Protein AF-0000000070686276 (afdb_homodimer)

Structure (mmCIF, N/CA/C/O backbone):
data_AF-0000000070686276-model_v1
#
loop_
_entity.id
_entity.type
_entity.pdbx_description
1 polymer 'Methyltransferase FkbM, S-adenosyl-L-methionine-dependent methyltransferase'
#
loop_
_atom_site.group_PDB
_atom_site.id
_atom_site.type_symbol
_atom_site.label_atom_id
_atom_site.label_alt_id
_atom_site.label_comp_id
_atom_site.label_asym_id
_atom_site.label_entity_id
_atom_site.label_seq_id
_atom_site.pdbx_PDB_ins_code
_atom_site.Cartn_x
_atom_site.Cartn_y
_atom_site.Cartn_z
_atom_site.occupancy
_atom_site.B_iso_or_equiv
_atom_site.auth_seq_id
_atom_site.auth_comp_id
_atom_site.auth_asym_id
_atom_site.auth_atom_id
_atom_site.pdbx_PDB_model_num
ATOM 1 N N . MET A 1 1 ? -64.5 46.281 -20.859 1 28.61 1 MET A N 1
ATOM 2 C CA . MET A 1 1 ? -63.688 45.25 -21.484 1 28.61 1 MET A CA 1
ATOM 3 C C . MET A 1 1 ? -63 44.406 -20.422 1 28.61 1 MET A C 1
ATOM 5 O O . MET A 1 1 ? -62.281 44.969 -19.562 1 28.61 1 MET A O 1
ATOM 9 N N . ALA A 1 2 ? -63.656 43.188 -20.109 1 32.28 2 ALA A N 1
ATOM 10 C CA . ALA A 1 2 ? -63.562 42.094 -19.141 1 32.28 2 ALA A CA 1
ATOM 11 C C . ALA A 1 2 ? -62.219 41.406 -19.25 1 32.28 2 ALA A C 1
ATOM 13 O O . ALA A 1 2 ? -61.812 40.938 -20.312 1 32.28 2 ALA A O 1
ATOM 14 N N . ASN A 1 3 ? -61.219 41.844 -18.484 1 30.17 3 ASN A N 1
ATOM 15 C CA . ASN A 1 3 ? -59.844 41.406 -18.312 1 30.17 3 ASN A CA 1
ATOM 16 C C . ASN A 1 3 ? -59.781 39.906 -18.031 1 30.17 3 ASN A C 1
ATOM 18 O O . ASN A 1 3 ? -60.344 39.438 -17.047 1 30.17 3 ASN A O 1
ATOM 22 N N . ALA A 1 4 ? -59.75 39 -19.094 1 31.8 4 ALA A N 1
ATOM 23 C CA . ALA A 1 4 ? -59.656 37.531 -19.188 1 31.8 4 ALA A CA 1
ATOM 24 C C . ALA A 1 4 ? -58.438 37.031 -18.453 1 31.8 4 ALA A C 1
ATOM 26 O O . ALA A 1 4 ? -57.281 37.219 -18.891 1 31.8 4 ALA A O 1
ATOM 27 N N . TRP A 1 5 ? -58.344 37.125 -17.156 1 29.31 5 TRP A N 1
ATOM 28 C CA . TRP A 1 5 ? -57.281 36.562 -16.344 1 29.31 5 TRP A CA 1
ATOM 29 C C . TRP A 1 5 ? -57.188 35.062 -16.562 1 29.31 5 TRP A C 1
ATOM 31 O O . TRP A 1 5 ? -58.125 34.312 -16.281 1 29.31 5 TRP A O 1
ATOM 41 N N . LYS A 1 6 ? -56.594 34.656 -17.734 1 33.22 6 LYS A N 1
ATOM 42 C CA . LYS A 1 6 ? -56.344 33.219 -17.984 1 33.22 6 LYS A CA 1
ATOM 43 C C . LYS A 1 6 ? -55.625 32.594 -16.812 1 33.22 6 LYS A C 1
ATOM 45 O O . LYS A 1 6 ? -54.594 33.125 -16.344 1 33.22 6 LYS A O 1
ATOM 50 N N . LYS A 1 7 ? -56.344 31.766 -16.094 1 36.59 7 LYS A N 1
ATOM 51 C CA . LYS A 1 7 ? -55.969 30.812 -15.039 1 36.59 7 LYS A CA 1
ATOM 52 C C . LYS A 1 7 ? -54.844 29.906 -15.5 1 36.59 7 LYS A C 1
ATOM 54 O O . LYS A 1 7 ? -54.938 29.219 -16.516 1 36.59 7 LYS A O 1
ATOM 59 N N . TYR A 1 8 ? -53.594 30.312 -15.398 1 32.72 8 TYR A N 1
ATOM 60 C CA . TYR A 1 8 ? -52.5 29.359 -15.625 1 32.72 8 TYR A CA 1
ATOM 61 C C . TYR A 1 8 ? -52.688 28.094 -14.805 1 32.72 8 TYR A C 1
ATOM 63 O O . TYR A 1 8 ? -52.875 28.156 -13.586 1 32.72 8 TYR A O 1
ATOM 71 N N . LYS A 1 9 ? -53.375 27.094 -15.391 1 33.56 9 LYS A N 1
ATOM 72 C CA . LYS A 1 9 ? -53.531 25.75 -14.859 1 33.56 9 LYS A CA 1
ATOM 73 C C . LYS A 1 9 ? -52.188 25.156 -14.406 1 33.56 9 LYS A C 1
ATOM 75 O O . LYS A 1 9 ? -51.219 25.203 -15.148 1 33.56 9 LYS A O 1
ATOM 80 N N . SER A 1 10 ? -52 25.047 -13.047 1 35.62 10 SER A N 1
ATOM 81 C CA . SER A 1 10 ? -50.969 24.281 -12.359 1 35.62 10 SER A CA 1
ATOM 82 C C . SER A 1 10 ? -50.875 22.859 -12.898 1 35.62 10 SER A C 1
ATOM 84 O O . SER A 1 10 ? -51.906 22.156 -12.977 1 35.62 10 SER A O 1
ATOM 86 N N . ASN A 1 11 ? -50.25 22.609 -13.977 1 34.56 11 ASN A N 1
ATOM 87 C CA . ASN A 1 11 ? -50 21.25 -14.461 1 34.56 11 ASN A CA 1
ATOM 88 C C . ASN A 1 11 ? -49.688 20.297 -13.305 1 34.56 11 ASN A C 1
ATOM 90 O O . ASN A 1 11 ? -48.688 20.484 -12.594 1 34.56 11 ASN A O 1
ATOM 94 N N . LYS A 1 12 ? -50.75 19.734 -12.68 1 41.38 12 LYS A N 1
ATOM 95 C CA . LYS A 1 12 ? -50.812 18.625 -11.734 1 41.38 12 LYS A CA 1
ATOM 96 C C . LYS A 1 12 ? -50.031 17.422 -12.25 1 41.38 12 LYS A C 1
ATOM 98 O O . LYS A 1 12 ? -50.656 16.406 -12.633 1 41.38 12 LYS A O 1
ATOM 103 N N . LEU A 1 13 ? -49.219 17.656 -13.125 1 42.25 13 LEU A N 1
ATOM 104 C CA . LEU A 1 13 ? -48.688 16.484 -13.797 1 42.25 13 LEU A CA 1
ATOM 105 C C . LEU A 1 13 ? -48.25 15.422 -12.789 1 42.25 13 LEU A C 1
ATOM 107 O O . LEU A 1 13 ? -48.438 14.227 -13.023 1 42.25 13 LEU A O 1
ATOM 111 N N . THR A 1 14 ? -47.344 15.688 -11.867 1 49.09 14 THR A N 1
ATOM 112 C CA . THR A 1 14 ? -46.719 14.453 -11.43 1 49.09 14 THR A CA 1
ATOM 113 C C . THR A 1 14 ? -47.5 13.805 -10.305 1 49.09 14 THR A C 1
ATOM 115 O O . THR A 1 14 ? -47.531 14.32 -9.18 1 49.09 14 THR A O 1
ATOM 118 N N . THR A 1 15 ? -48.719 13.234 -10.633 1 53 15 THR A N 1
ATOM 119 C CA . THR A 1 15 ? -49.594 12.523 -9.695 1 53 15 THR A CA 1
ATOM 120 C C . THR A 1 15 ? -48.812 11.484 -8.906 1 53 15 THR A C 1
ATOM 122 O O . THR A 1 15 ? -47.812 10.953 -9.391 1 53 15 THR A O 1
ATOM 125 N N . PRO A 1 16 ? -49.219 11.453 -7.609 1 59.25 16 PRO A N 1
ATOM 126 C CA . PRO A 1 16 ? -48.562 10.492 -6.723 1 59.25 16 PRO A CA 1
ATOM 127 C C . PRO A 1 16 ? -48.5 9.086 -7.324 1 59.25 16 PRO A C 1
ATOM 129 O O . PRO A 1 16 ? -47.594 8.328 -7.016 1 59.25 16 PRO A O 1
ATOM 132 N N . LYS A 1 17 ? -49.406 8.828 -8.219 1 57.72 17 LYS A N 1
ATOM 133 C CA . LYS A 1 17 ? -49.438 7.52 -8.875 1 57.72 17 LYS A CA 1
ATOM 134 C C . LYS A 1 17 ? -48.281 7.379 -9.859 1 57.72 17 LYS A C 1
ATOM 136 O O . LYS A 1 17 ? -47.625 6.324 -9.93 1 57.72 17 LYS A O 1
ATOM 141 N N . LEU A 1 18 ? -48.062 8.453 -10.586 1 58.06 18 LEU A N 1
ATOM 142 C CA . LEU A 1 18 ? -46.938 8.414 -11.539 1 58.06 18 LEU A CA 1
ATOM 143 C C . LEU A 1 18 ? -45.625 8.344 -10.82 1 58.06 18 LEU A C 1
ATOM 145 O O . LEU A 1 18 ? -44.719 7.621 -11.25 1 58.06 18 LEU A O 1
ATOM 149 N N . LEU A 1 19 ? -45.594 9.039 -9.734 1 59.47 19 LEU A N 1
ATOM 150 C CA . LEU A 1 19 ? -44.375 8.977 -8.93 1 59.47 19 LEU A CA 1
ATOM 151 C C . LEU A 1 19 ? -44.219 7.598 -8.305 1 59.47 19 LEU A C 1
ATOM 153 O O . LEU A 1 19 ? -43.094 7.07 -8.25 1 59.47 19 LEU A O 1
ATOM 157 N N . PHE A 1 20 ? -45.344 7.051 -7.977 1 63.03 20 PHE A N 1
ATOM 158 C CA . PHE A 1 20 ? -45.312 5.699 -7.434 1 63.03 20 PHE A CA 1
ATOM 159 C C . PHE A 1 20 ? -44.906 4.695 -8.516 1 63.03 20 PHE A C 1
ATOM 161 O O . PHE A 1 20 ? -44.125 3.775 -8.258 1 63.03 20 PHE A O 1
ATOM 168 N N . LEU A 1 21 ? -45.406 4.902 -9.641 1 61.25 21 LEU A N 1
ATOM 169 C CA . LEU A 1 21 ? -45.062 4.016 -10.742 1 61.25 21 LEU A CA 1
ATOM 170 C C . LEU A 1 21 ? -43.594 4.184 -11.141 1 61.25 21 LEU A C 1
ATOM 172 O O . LEU A 1 21 ? -42.938 3.201 -11.445 1 61.25 21 LEU A O 1
ATOM 176 N N . LEU A 1 22 ? -43.156 5.395 -11.062 1 62.19 22 LEU A N 1
ATOM 177 C CA . LEU A 1 22 ? -41.781 5.633 -11.406 1 62.19 22 LEU A CA 1
ATOM 178 C C . LEU A 1 22 ? -40.844 5.082 -10.336 1 62.19 22 LEU A C 1
ATOM 180 O O . LEU A 1 22 ? -39.781 4.5 -10.648 1 62.19 22 LEU A O 1
ATOM 184 N N . THR A 1 23 ? -41.312 5.266 -9.172 1 63.94 23 THR A N 1
ATOM 185 C CA . THR A 1 23 ? -40.5 4.715 -8.094 1 63.94 23 THR A CA 1
ATOM 186 C C . THR A 1 23 ? -40.562 3.189 -8.102 1 63.94 23 THR A C 1
ATOM 188 O O . THR A 1 23 ? -39.562 2.521 -7.895 1 63.94 23 THR A O 1
ATOM 191 N N . SER A 1 24 ? -41.719 2.658 -8.344 1 63.38 24 SER A N 1
ATOM 192 C CA . SER A 1 24 ? -41.844 1.206 -8.414 1 63.38 24 SER A CA 1
ATOM 193 C C . SER A 1 24 ? -41.062 0.64 -9.602 1 63.38 24 SER A C 1
ATOM 195 O O . SER A 1 24 ? -40.406 -0.386 -9.484 1 63.38 24 SER A O 1
ATOM 197 N N . THR A 1 25 ? -41.156 1.277 -10.664 1 63.69 25 THR A N 1
ATOM 198 C CA . THR A 1 25 ? -40.406 0.837 -11.828 1 63.69 25 THR A CA 1
ATOM 199 C C . THR A 1 25 ? -38.906 1.003 -11.602 1 63.69 25 THR A C 1
ATOM 201 O O . THR A 1 25 ? -38.094 0.157 -12.023 1 63.69 25 THR A O 1
ATOM 204 N N . SER A 1 26 ? -38.531 2.039 -10.953 1 61.16 26 SER A N 1
ATOM 205 C CA . SER A 1 26 ? -37.094 2.227 -10.633 1 61.16 26 SER A CA 1
ATOM 206 C C . SER A 1 26 ? -36.625 1.187 -9.633 1 61.16 26 SER A C 1
ATOM 208 O O . SER A 1 26 ? -35.5 0.674 -9.75 1 61.16 26 SER A O 1
ATOM 210 N N . LEU A 1 27 ? -37.469 0.883 -8.719 1 61.12 27 LEU A N 1
ATOM 211 C CA . LEU A 1 27 ? -37.125 -0.173 -7.77 1 61.12 27 LEU A CA 1
ATOM 212 C C . LEU A 1 27 ? -37.062 -1.527 -8.469 1 61.12 27 LEU A C 1
ATOM 214 O O . LEU A 1 27 ? -36.156 -2.328 -8.188 1 61.12 27 LEU A O 1
ATOM 218 N N . ILE A 1 28 ? -37.969 -1.789 -9.289 1 62.12 28 ILE A N 1
ATOM 219 C CA . ILE A 1 28 ? -37.938 -3.018 -10.078 1 62.12 28 ILE A CA 1
ATOM 220 C C . ILE A 1 28 ? -36.688 -3.037 -10.969 1 62.12 28 ILE A C 1
ATOM 222 O O . ILE A 1 28 ? -36.031 -4.062 -11.086 1 62.12 28 ILE A O 1
ATOM 226 N N . LEU A 1 29 ? -36.375 -1.943 -11.5 1 59.81 29 LEU A N 1
ATOM 227 C CA . LEU A 1 29 ? -35.188 -1.875 -12.336 1 59.81 29 LEU A CA 1
ATOM 228 C C . LEU A 1 29 ? -33.906 -2.043 -11.492 1 59.81 29 LEU A C 1
ATOM 230 O O . LEU A 1 29 ? -32.969 -2.729 -11.898 1 59.81 29 LEU A O 1
ATOM 234 N N . LEU A 1 30 ? -33.875 -1.424 -10.367 1 57.09 30 LEU A N 1
ATOM 235 C CA . LEU A 1 30 ? -32.75 -1.603 -9.469 1 57.09 30 LEU A CA 1
ATOM 236 C C . LEU A 1 30 ? -32.656 -3.045 -8.984 1 57.09 30 LEU A C 1
ATOM 238 O O . LEU A 1 30 ? -31.578 -3.615 -8.906 1 57.09 30 LEU A O 1
ATOM 242 N N . THR A 1 31 ? -33.781 -3.615 -8.555 1 56.44 31 THR A N 1
ATOM 243 C CA . THR A 1 31 ? -33.812 -5.027 -8.188 1 56.44 31 THR A CA 1
ATOM 244 C C . THR A 1 31 ? -33.469 -5.906 -9.375 1 56.44 31 THR A C 1
ATOM 246 O O . THR A 1 31 ? -32.75 -6.902 -9.234 1 56.44 31 THR A O 1
ATOM 249 N N . PHE A 1 32 ? -34.031 -5.641 -10.477 1 54.22 32 PHE A N 1
ATOM 250 C CA . PHE A 1 32 ? -33.656 -6.359 -11.695 1 54.22 32 PHE A CA 1
ATOM 251 C C . PHE A 1 32 ? -32.156 -6.184 -11.992 1 54.22 32 PHE A C 1
ATOM 253 O O . PHE A 1 32 ? -31.484 -7.145 -12.352 1 54.22 32 PHE A O 1
ATOM 260 N N . PHE A 1 33 ? -31.656 -4.984 -11.961 1 53.72 33 PHE A N 1
ATOM 261 C CA . PHE A 1 33 ? -30.219 -4.762 -12.141 1 53.72 33 PHE A CA 1
ATOM 262 C C . PHE A 1 33 ? -29.422 -5.457 -11.055 1 53.72 33 PHE A C 1
ATOM 264 O O . PHE A 1 33 ? -28.359 -6.012 -11.32 1 53.72 33 PHE A O 1
ATOM 271 N N . TYR A 1 34 ? -29.891 -5.355 -9.859 1 49.06 34 TYR A N 1
ATOM 272 C CA . TYR A 1 34 ? -29.25 -6.09 -8.781 1 49.06 34 TYR A CA 1
ATOM 273 C C . TYR A 1 34 ? -29.359 -7.594 -9 1 49.06 34 TYR A C 1
ATOM 275 O O . TYR A 1 34 ? -28.406 -8.336 -8.75 1 49.06 34 TYR A O 1
ATOM 283 N N . LEU A 1 35 ? -30.531 -8.055 -9.297 1 49 35 LEU A N 1
ATOM 284 C CA . LEU A 1 35 ? -30.75 -9.477 -9.523 1 49 35 LEU A CA 1
ATOM 285 C C . LEU A 1 35 ? -30.141 -9.922 -10.852 1 49 35 LEU A C 1
ATOM 287 O O . LEU A 1 35 ? -29.797 -11.094 -11.023 1 49 35 LEU A O 1
ATOM 291 N N . THR A 1 36 ? -30.266 -9.148 -11.812 1 43.59 36 THR A N 1
ATOM 292 C CA . THR A 1 36 ? -29.672 -9.508 -13.094 1 43.59 36 THR A CA 1
ATOM 293 C C . THR A 1 36 ? -28.203 -9.117 -13.141 1 43.59 36 THR A C 1
ATOM 295 O O . THR A 1 36 ? -27.547 -9.227 -14.18 1 43.59 36 THR A O 1
ATOM 298 N N . ALA A 1 37 ? -27.766 -8.328 -12.195 1 44.03 37 ALA A N 1
ATOM 299 C CA . ALA A 1 37 ? -26.312 -8.188 -12.211 1 44.03 37 ALA A CA 1
ATOM 300 C C . ALA A 1 37 ? -25.641 -9.555 -12.305 1 44.03 37 ALA A C 1
ATOM 302 O O . ALA A 1 37 ? -26.016 -10.492 -11.602 1 44.03 37 ALA A O 1
ATOM 303 N N . PRO A 1 38 ? -25.125 -9.938 -13.422 1 41.09 38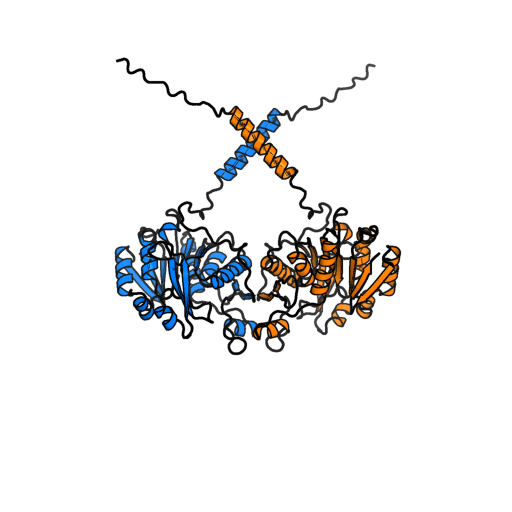 PRO A N 1
ATOM 304 C CA . PRO A 1 38 ? -24.5 -11.266 -13.484 1 41.09 38 PRO A CA 1
ATOM 305 C C . PRO A 1 38 ? -23.797 -11.648 -12.188 1 41.09 38 PRO A C 1
ATOM 307 O O . PRO A 1 38 ? -23.328 -10.773 -11.461 1 41.09 38 PRO A O 1
ATOM 310 N N . PRO A 1 39 ? -24.297 -12.766 -11.516 1 44.38 39 PRO A N 1
ATOM 311 C CA . PRO A 1 39 ? -23.422 -13.219 -10.43 1 44.38 39 PRO A CA 1
ATOM 312 C C . PRO A 1 39 ? -21.953 -12.922 -10.703 1 44.38 39 PRO A C 1
ATOM 314 O O . PRO A 1 39 ? -21.5 -13 -11.852 1 44.38 39 PRO A O 1
ATOM 317 N N . THR A 1 40 ? -21.453 -12.055 -9.992 1 50.56 40 THR A N 1
ATOM 318 C CA . THR A 1 40 ? -20.016 -11.883 -10.211 1 50.56 40 THR A CA 1
ATOM 319 C C . THR A 1 40 ? -19.312 -13.234 -10.312 1 50.56 40 THR A C 1
ATOM 321 O O . THR A 1 40 ? -19.5 -14.102 -9.453 1 50.56 40 THR A O 1
ATOM 324 N N . PRO A 1 41 ? -19.141 -13.758 -11.453 1 56.28 41 PRO A N 1
ATOM 325 C CA . PRO A 1 41 ? -18.516 -15.055 -11.727 1 56.28 41 PRO A CA 1
ATOM 326 C C . PRO A 1 41 ? -17.609 -15.523 -10.602 1 56.28 41 PRO A C 1
ATOM 328 O O . PRO A 1 41 ? -17.297 -16.719 -10.5 1 56.28 41 PRO A O 1
ATOM 331 N N . PHE A 1 42 ? -17.391 -14.789 -9.57 1 64.88 42 PHE A N 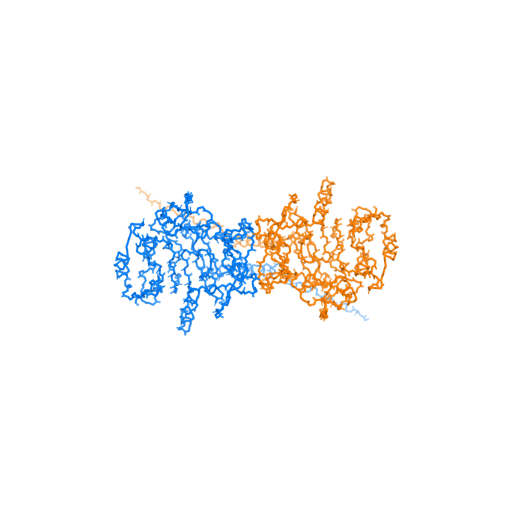1
ATOM 332 C CA . PHE A 1 42 ? -16.328 -15.062 -8.609 1 64.88 42 PHE A CA 1
ATOM 333 C C . PHE A 1 42 ? -16.891 -15.625 -7.316 1 64.88 42 PHE A C 1
ATOM 335 O O . PHE A 1 42 ? -16.141 -15.992 -6.41 1 64.88 42 PHE A O 1
ATOM 342 N N . PHE A 1 43 ? -18.219 -15.961 -7.324 1 66.44 43 PHE A N 1
ATOM 343 C CA . PHE A 1 43 ? -18.781 -16.344 -6.031 1 66.44 43 PHE A CA 1
ATOM 344 C C . PHE A 1 43 ? -19.25 -17.781 -6.047 1 66.44 43 PHE A C 1
ATOM 346 O O . PHE A 1 43 ? -19.984 -18.203 -6.957 1 66.44 43 PHE A O 1
ATOM 353 N N . ASN A 1 44 ? -18.656 -18.688 -5.254 1 77.12 44 ASN A N 1
ATOM 354 C CA . ASN A 1 44 ? -19.109 -20.062 -4.996 1 77.12 44 ASN A CA 1
ATOM 355 C C . ASN A 1 44 ? -19.812 -20.172 -3.648 1 77.12 44 ASN A C 1
ATOM 357 O O . ASN A 1 44 ? -19.172 -20.25 -2.604 1 77.12 44 ASN A O 1
ATOM 361 N N . PRO A 1 45 ? -21.109 -20.25 -3.676 1 73.81 45 PRO A N 1
ATOM 362 C CA . PRO A 1 45 ? -21.844 -20.266 -2.414 1 73.81 45 PRO A CA 1
ATOM 363 C C . PRO A 1 45 ? -21.562 -21.5 -1.572 1 73.81 45 PRO A C 1
ATOM 365 O O . PRO A 1 45 ? -21.781 -21.5 -0.357 1 73.81 45 PRO A O 1
ATOM 368 N N . THR A 1 46 ? -21.078 -22.531 -2.262 1 81.88 46 THR A N 1
ATOM 369 C CA . THR A 1 46 ? -20.875 -23.781 -1.543 1 81.88 46 THR A CA 1
ATOM 370 C C . THR A 1 46 ? -19.438 -23.891 -1.039 1 81.88 46 THR A C 1
ATOM 372 O O . THR A 1 46 ? -19.078 -24.875 -0.399 1 81.88 46 THR A O 1
ATOM 375 N N . SER A 1 47 ? -18.672 -22.891 -1.35 1 89 47 SER A N 1
ATOM 376 C CA . SER A 1 47 ? -17.281 -22.891 -0.908 1 89 47 SER A CA 1
ATOM 377 C C . SER A 1 47 ? -17.188 -22.953 0.613 1 89 47 SER A C 1
ATOM 379 O O . SER A 1 47 ? -17.906 -22.234 1.312 1 89 47 SER A O 1
ATOM 381 N N . PRO A 1 48 ? -16.406 -23.812 1.132 1 90.5 48 PRO A N 1
ATOM 382 C CA . PRO A 1 48 ? -16.234 -23.906 2.584 1 90.5 48 PRO A CA 1
ATOM 383 C C . PRO A 1 48 ? -15.422 -22.75 3.162 1 90.5 48 PRO A C 1
ATOM 385 O O . PRO A 1 48 ? -15.25 -22.656 4.379 1 90.5 48 PRO A O 1
ATOM 388 N N . ILE A 1 49 ? -14.867 -21.969 2.342 1 93.12 49 ILE A N 1
ATOM 389 C CA . ILE A 1 49 ? -14.023 -20.859 2.793 1 93.12 49 ILE A CA 1
ATOM 390 C C . ILE A 1 49 ? -14.391 -19.594 2.033 1 93.12 49 ILE A C 1
ATOM 392 O O . ILE A 1 49 ? -14.688 -19.641 0.838 1 93.12 49 ILE A O 1
ATOM 396 N N . HIS A 1 50 ? -14.383 -18.453 2.734 1 91.75 50 HIS A N 1
ATOM 397 C CA . HIS A 1 50 ? -14.594 -17.156 2.105 1 91.75 50 HIS A CA 1
ATOM 398 C C . HIS A 1 50 ? -13.266 -16.516 1.713 1 91.75 50 HIS A C 1
ATOM 400 O O . HIS A 1 50 ? -12.234 -16.781 2.342 1 91.75 50 HIS A O 1
ATOM 406 N N . PRO A 1 51 ? -13.336 -15.742 0.672 1 93.94 51 PRO A N 1
ATOM 407 C CA . PRO A 1 51 ? -12.109 -15.016 0.321 1 93.94 51 PRO A CA 1
ATOM 408 C C . PRO A 1 51 ? -11.57 -14.18 1.477 1 93.94 51 PRO A C 1
ATOM 410 O O . PRO A 1 51 ? -12.344 -13.664 2.289 1 93.94 51 PRO A O 1
ATOM 413 N N . PHE A 1 52 ? -10.297 -14.141 1.566 1 93.25 52 PHE A N 1
ATOM 414 C CA . PHE A 1 52 ? -9.609 -13.352 2.578 1 93.25 52 PHE A CA 1
ATOM 415 C C . PHE A 1 52 ? -9.922 -11.867 2.414 1 93.25 52 PHE A C 1
ATOM 417 O O . PHE A 1 52 ? -9.891 -11.336 1.299 1 93.25 52 PHE A O 1
ATOM 424 N N . ASN A 1 53 ? -10.32 -11.211 3.506 1 89 53 ASN A N 1
ATOM 425 C CA . ASN A 1 53 ? -10.578 -9.773 3.475 1 89 53 ASN A CA 1
ATOM 426 C C . ASN A 1 53 ? -9.289 -8.977 3.613 1 89 53 ASN A C 1
ATOM 428 O O . ASN A 1 53 ? -8.812 -8.734 4.727 1 89 53 ASN A O 1
ATOM 432 N N . TYR A 1 54 ? -8.812 -8.5 2.586 1 86 54 TYR A N 1
ATOM 433 C CA . TYR A 1 54 ? -7.512 -7.836 2.596 1 86 54 TYR A CA 1
ATOM 434 C C . TYR A 1 54 ? -7.625 -6.422 3.152 1 86 54 TYR A C 1
ATOM 436 O O . TYR A 1 54 ? -6.629 -5.832 3.576 1 86 54 TYR A O 1
ATOM 444 N N . THR A 1 55 ? -8.789 -5.812 3.281 1 83.19 55 THR A N 1
ATOM 445 C CA . THR A 1 55 ? -8.953 -4.449 3.775 1 83.19 55 THR A CA 1
ATOM 446 C C . THR A 1 55 ? -9.016 -4.434 5.301 1 83.19 55 THR A C 1
ATOM 448 O O . THR A 1 55 ? -8.805 -3.391 5.926 1 83.19 55 THR A O 1
ATOM 451 N N . ASN A 1 56 ? -9.305 -5.59 5.871 1 85.25 56 ASN A N 1
ATOM 452 C CA . ASN A 1 56 ? -9.469 -5.648 7.32 1 85.25 56 ASN A CA 1
ATOM 453 C C . ASN A 1 56 ? -8.289 -6.344 7.988 1 85.25 56 ASN A C 1
ATOM 455 O O . ASN A 1 56 ? -8.227 -6.438 9.219 1 85.25 56 ASN A O 1
ATOM 459 N N . THR A 1 57 ? -7.363 -6.746 7.184 1 90.19 57 THR A N 1
ATOM 460 C CA . THR A 1 57 ? -6.191 -7.418 7.742 1 90.19 57 THR A CA 1
ATOM 461 C C . THR A 1 57 ? -5.207 -6.402 8.312 1 90.19 57 THR A C 1
ATOM 463 O O . THR A 1 57 ? -5.023 -5.324 7.75 1 90.19 57 THR A O 1
ATOM 466 N N . PRO A 1 58 ? -4.586 -6.762 9.477 1 91.56 58 PRO A N 1
ATOM 467 C CA . PRO A 1 58 ? -3.582 -5.844 10.016 1 91.56 58 PRO A CA 1
ATOM 468 C C . PRO A 1 58 ? -2.457 -5.555 9.023 1 91.56 58 PRO A C 1
ATOM 470 O O . PRO A 1 58 ? -1.998 -6.457 8.32 1 91.56 58 PRO A O 1
ATOM 473 N N . GLN A 1 59 ? -2.121 -4.348 8.906 1 94.94 59 GLN A N 1
ATOM 474 C CA . GLN A 1 59 ? -1.078 -3.912 7.984 1 94.94 59 GLN A CA 1
ATOM 475 C C . GLN A 1 59 ? 0.309 -4.258 8.516 1 94.94 59 GLN A C 1
ATOM 477 O O . GLN A 1 59 ? 0.676 -3.846 9.625 1 94.94 59 GLN A O 1
ATOM 482 N N . PRO A 1 60 ? 1.035 -5.012 7.711 1 93.81 60 PRO A N 1
ATOM 483 C CA . PRO A 1 60 ? 2.404 -5.301 8.141 1 93.81 60 PRO A CA 1
ATOM 484 C C . PRO A 1 60 ? 3.35 -4.117 7.941 1 93.81 60 PRO A C 1
ATOM 486 O O . PRO A 1 60 ? 3.025 -3.186 7.199 1 93.81 60 PRO A O 1
ATOM 489 N N . HIS A 1 61 ? 4.465 -4.062 8.633 1 95.25 61 HIS A N 1
ATOM 490 C CA . HIS A 1 61 ? 5.574 -3.137 8.422 1 95.25 61 HIS A CA 1
ATOM 491 C C . HIS A 1 61 ? 6.906 -3.787 8.773 1 95.25 61 HIS A C 1
ATOM 493 O O . HIS A 1 61 ? 6.957 -4.699 9.602 1 95.25 61 HIS A O 1
ATOM 499 N N . PRO A 1 62 ? 7.98 -3.439 8.203 1 97.69 62 PRO A N 1
ATOM 500 C CA . PRO A 1 62 ? 8.039 -2.443 7.129 1 97.69 62 PRO A CA 1
ATOM 501 C C . PRO A 1 62 ? 7.457 -2.955 5.812 1 97.69 62 PRO A C 1
ATOM 503 O O . PRO A 1 62 ? 7.152 -4.145 5.691 1 97.69 62 PRO A O 1
ATOM 506 N N . ILE A 1 63 ? 7.156 -2.023 4.91 1 98.5 63 ILE A N 1
ATOM 507 C CA . ILE A 1 63 ? 6.734 -2.365 3.557 1 98.5 63 ILE A CA 1
ATOM 508 C C . ILE A 1 63 ? 7.84 -2.016 2.564 1 98.5 63 ILE A C 1
ATOM 510 O O . ILE A 1 63 ? 8.25 -0.857 2.465 1 98.5 63 ILE A O 1
ATOM 514 N N . ILE A 1 64 ? 8.352 -2.998 1.902 1 98.5 64 ILE A N 1
ATOM 515 C CA . ILE A 1 64 ? 9.312 -2.848 0.812 1 98.5 64 ILE A CA 1
ATOM 516 C C . ILE A 1 64 ? 8.758 -3.496 -0.455 1 98.5 64 ILE A C 1
ATOM 518 O O . ILE A 1 64 ? 8.562 -4.715 -0.504 1 98.5 64 ILE A O 1
ATOM 522 N N . ALA A 1 65 ? 8.469 -2.711 -1.42 1 98.75 65 ALA A N 1
ATOM 523 C CA . ALA A 1 65 ? 7.844 -3.18 -2.654 1 98.75 65 ALA A CA 1
ATOM 524 C C . ALA A 1 65 ? 8.438 -2.48 -3.871 1 98.75 65 ALA A C 1
ATOM 526 O O . ALA A 1 65 ? 8.961 -1.367 -3.764 1 98.75 65 ALA A O 1
ATOM 527 N N . ASN A 1 66 ? 8.43 -3.09 -4.953 1 98.69 66 ASN A N 1
ATOM 528 C CA . ASN A 1 66 ? 8.922 -2.525 -6.203 1 98.69 66 ASN A CA 1
ATOM 529 C C . ASN A 1 66 ? 8.312 -3.234 -7.414 1 98.69 66 ASN A C 1
ATOM 531 O O . ASN A 1 66 ? 7.703 -4.293 -7.273 1 98.69 66 ASN A O 1
ATOM 535 N N . GLN A 1 67 ? 8.43 -2.596 -8.523 1 98.56 67 GLN A N 1
ATOM 536 C CA . GLN A 1 67 ? 8.047 -3.217 -9.789 1 98.56 67 GLN A CA 1
ATOM 537 C C . GLN A 1 67 ? 9.047 -4.289 -10.203 1 98.56 67 GLN A C 1
ATOM 539 O O . GLN A 1 67 ? 10.234 -4.195 -9.875 1 98.56 67 GLN A O 1
ATOM 544 N N . VAL A 1 68 ? 8.586 -5.262 -10.906 1 98.56 68 VAL A N 1
ATOM 545 C CA . VAL A 1 68 ? 9.43 -6.34 -11.406 1 98.56 68 VAL A CA 1
ATOM 546 C C . VAL A 1 68 ? 9.992 -5.965 -12.773 1 98.56 68 VAL A C 1
ATOM 548 O O . VAL A 1 68 ? 9.273 -5.414 -13.617 1 98.56 68 VAL A O 1
ATOM 551 N N . GLU A 1 69 ? 11.188 -6.277 -13.023 1 98.12 69 GLU A N 1
ATOM 552 C CA . GLU A 1 69 ? 11.82 -5.941 -14.297 1 98.12 69 GLU A CA 1
ATOM 553 C C . GLU A 1 69 ? 11.461 -6.957 -15.375 1 98.12 69 GLU A C 1
ATOM 555 O O . GLU A 1 69 ? 11.094 -8.094 -15.07 1 98.12 69 GLU A O 1
ATOM 560 N N . GLY A 1 70 ? 11.492 -6.539 -16.609 1 97.38 70 GLY A N 1
ATOM 561 C CA . GLY A 1 70 ? 11.586 -7.422 -17.766 1 97.38 70 GLY A CA 1
ATOM 562 C C . GLY A 1 70 ? 10.305 -8.18 -18.047 1 97.38 70 GLY A C 1
ATOM 563 O O . GLY A 1 70 ? 10.328 -9.289 -18.578 1 97.38 70 GLY A O 1
ATOM 564 N N . LEU A 1 71 ? 9.242 -7.738 -17.656 1 98.12 71 LEU A N 1
ATOM 565 C CA . LEU A 1 71 ? 7.965 -8.383 -17.938 1 98.12 71 LEU A CA 1
ATOM 566 C C . LEU A 1 71 ? 7.16 -7.578 -18.953 1 98.12 71 LEU A C 1
ATOM 568 O O . LEU A 1 71 ? 7.223 -6.348 -18.953 1 98.12 71 LEU A O 1
ATOM 572 N N . LYS A 1 72 ? 6.41 -8.258 -19.828 1 97.12 72 LYS A N 1
ATOM 573 C CA . LYS A 1 72 ? 5.52 -7.594 -20.781 1 97.12 72 LYS A CA 1
ATOM 574 C C . LYS A 1 72 ? 4.441 -6.789 -20.047 1 97.12 72 LYS A C 1
ATOM 576 O O . LYS A 1 72 ? 4.078 -5.695 -20.484 1 97.12 72 LYS A O 1
ATOM 581 N N . HIS A 1 73 ? 3.922 -7.352 -19 1 98.06 73 HIS A N 1
ATOM 582 C CA . HIS A 1 73 ? 2.959 -6.699 -18.125 1 98.06 73 HIS A CA 1
ATOM 583 C C . HIS A 1 73 ? 3.523 -6.535 -16.719 1 98.06 73 HIS A C 1
ATOM 585 O O . HIS A 1 73 ? 3.406 -7.441 -15.883 1 98.06 73 HIS A O 1
ATOM 591 N N . PRO A 1 74 ? 4.082 -5.43 -16.453 1 98.06 74 PRO A N 1
ATOM 592 C CA . PRO A 1 74 ? 4.758 -5.234 -15.172 1 98.06 74 PRO A CA 1
ATOM 593 C C . PRO A 1 74 ? 3.787 -5.188 -14 1 98.06 74 PRO A C 1
ATOM 595 O O . PRO A 1 74 ? 2.629 -4.793 -14.164 1 98.06 74 PRO A O 1
ATOM 598 N N . PHE A 1 75 ? 4.191 -5.617 -12.867 1 98.75 75 PHE A N 1
ATOM 599 C CA . PHE A 1 75 ? 3.414 -5.527 -11.633 1 98.75 75 PHE A CA 1
ATOM 600 C C . PHE A 1 75 ? 4.32 -5.215 -10.445 1 98.75 75 PHE A C 1
ATOM 602 O O . PHE A 1 75 ? 5.547 -5.258 -10.562 1 98.75 75 PHE A O 1
ATOM 609 N N . ILE A 1 76 ? 3.73 -4.828 -9.344 1 98.75 76 ILE A N 1
ATOM 610 C CA . ILE A 1 76 ? 4.418 -4.512 -8.094 1 98.75 76 ILE A CA 1
ATOM 611 C C . ILE A 1 76 ? 4.078 -5.566 -7.039 1 98.75 76 ILE A C 1
ATOM 613 O O . ILE A 1 76 ? 2.926 -5.992 -6.926 1 98.75 76 ILE A O 1
ATOM 617 N N . TYR A 1 77 ? 5.012 -6.078 -6.332 1 98.69 77 TYR A N 1
ATOM 618 C CA . TYR A 1 77 ? 4.73 -6.902 -5.16 1 98.69 77 TYR A CA 1
ATOM 619 C C . TYR A 1 77 ? 5.574 -6.469 -3.971 1 98.69 77 TYR A C 1
ATOM 621 O O . TYR A 1 77 ? 6.551 -5.734 -4.133 1 98.69 77 TYR A O 1
ATOM 629 N N . SER A 1 78 ? 5.164 -6.797 -2.797 1 98.5 78 SER A N 1
ATOM 630 C CA . SER A 1 78 ? 5.816 -6.477 -1.531 1 98.5 78 SER A CA 1
ATOM 631 C C . SER A 1 78 ? 6.531 -7.691 -0.955 1 98.5 78 SER A C 1
ATOM 633 O O . SER A 1 78 ? 6.031 -8.812 -1.045 1 98.5 78 SER A O 1
ATOM 635 N N . LEU A 1 79 ? 7.645 -7.43 -0.359 1 97.81 79 LEU A N 1
ATOM 636 C CA . LEU A 1 79 ? 8.398 -8.508 0.28 1 97.81 79 LEU A CA 1
ATOM 637 C C . LEU A 1 79 ? 7.762 -8.898 1.608 1 97.81 79 LEU A C 1
ATOM 639 O O . LEU A 1 79 ? 7.184 -8.055 2.299 1 97.81 79 LEU A O 1
ATOM 643 N N . SER A 1 80 ? 7.875 -10.195 1.918 1 94.88 80 SER A N 1
ATOM 644 C CA . SER A 1 80 ? 7.5 -10.656 3.25 1 94.88 80 SER A CA 1
ATOM 645 C C . SER A 1 80 ? 8.719 -11.117 4.039 1 94.88 80 SER A C 1
ATOM 647 O O . SER A 1 80 ? 8.656 -11.273 5.258 1 94.88 80 SER A O 1
ATOM 649 N N . ASP A 1 81 ? 9.773 -11.336 3.322 1 91.25 81 ASP A N 1
ATOM 650 C CA . ASP A 1 81 ? 11.078 -11.695 3.877 1 91.25 81 ASP A CA 1
ATOM 651 C C . ASP A 1 81 ? 12.148 -10.68 3.463 1 91.25 81 ASP A C 1
ATOM 653 O O . ASP A 1 81 ? 12.336 -10.43 2.271 1 91.25 81 ASP A O 1
ATOM 657 N N . PHE A 1 82 ? 12.883 -10.188 4.445 1 94.31 82 PHE A N 1
ATOM 658 C CA . PHE A 1 82 ? 13.812 -9.102 4.16 1 94.31 82 PHE A CA 1
ATOM 659 C C . PHE A 1 82 ? 15.258 -9.586 4.25 1 94.31 82 PHE A C 1
ATOM 661 O O . PHE A 1 82 ? 16.188 -8.828 3.977 1 94.31 82 PHE A O 1
ATOM 668 N N . GLY A 1 83 ? 15.391 -10.867 4.543 1 90.94 83 GLY A N 1
ATOM 669 C CA . GLY A 1 83 ? 16.719 -11.375 4.859 1 90.94 83 GLY A CA 1
ATOM 670 C C . GLY A 1 83 ? 17.156 -11.031 6.27 1 90.94 83 GLY A C 1
ATOM 671 O O . GLY A 1 83 ? 16.344 -10.641 7.105 1 90.94 83 GLY A O 1
ATOM 672 N N . SER A 1 84 ? 18.438 -11.305 6.598 1 90.69 84 SER A N 1
ATOM 673 C CA . SER A 1 84 ? 19 -10.945 7.895 1 90.69 84 SER A CA 1
ATOM 674 C C . SER A 1 84 ? 19.578 -9.531 7.875 1 90.69 84 SER A C 1
ATOM 676 O O . SER A 1 84 ? 20.719 -9.328 7.496 1 90.69 84 SER A O 1
ATOM 678 N N . LEU A 1 85 ? 18.828 -8.625 8.312 1 90.19 85 LEU A N 1
ATOM 679 C CA . LEU A 1 85 ? 19.234 -7.227 8.289 1 90.19 85 LEU A CA 1
ATOM 680 C C . LEU A 1 85 ? 20.109 -6.887 9.492 1 90.19 85 LEU A C 1
ATOM 682 O O . LEU A 1 85 ? 19.875 -7.398 10.594 1 90.19 85 LEU A O 1
ATOM 686 N N . PRO A 1 86 ? 21.031 -6.141 9.414 1 91.25 86 PRO A N 1
ATOM 687 C CA . PRO A 1 86 ? 21.453 -5.465 8.188 1 91.25 86 PRO A CA 1
ATOM 688 C C . PRO A 1 86 ? 22.484 -6.27 7.395 1 91.25 86 PRO A C 1
ATOM 690 O O . PRO A 1 86 ? 22.844 -5.887 6.277 1 91.25 86 PRO A O 1
ATOM 693 N N . ASP A 1 87 ? 22.906 -7.328 7.848 1 92.69 87 ASP A N 1
ATOM 694 C CA . ASP A 1 87 ? 24.109 -8.016 7.383 1 92.69 87 ASP A CA 1
ATOM 695 C C . ASP A 1 87 ? 23.859 -8.68 6.027 1 92.69 87 ASP A C 1
ATOM 697 O O . ASP A 1 87 ? 24.75 -8.672 5.16 1 92.69 87 ASP A O 1
ATOM 701 N N . LYS A 1 88 ? 22.719 -9.289 5.844 1 94.31 88 LYS A N 1
ATOM 702 C CA . LYS A 1 88 ? 22.406 -10.016 4.617 1 94.31 88 LYS A CA 1
ATOM 703 C C . LYS A 1 88 ? 21 -9.695 4.137 1 94.31 88 LYS A C 1
ATOM 705 O O . LYS A 1 88 ? 20.109 -10.555 4.184 1 94.31 88 LYS A O 1
ATOM 710 N N . PRO A 1 89 ? 20.844 -8.539 3.641 1 95.19 89 PRO A N 1
ATOM 711 C CA . PRO A 1 89 ? 19.516 -8.172 3.141 1 95.19 89 PRO A CA 1
ATOM 712 C C . PRO A 1 89 ? 19.078 -9.039 1.963 1 95.19 89 PRO A C 1
ATOM 714 O O . PRO A 1 89 ? 19.922 -9.578 1.237 1 95.19 89 PRO A O 1
ATOM 717 N N . HIS A 1 90 ? 17.797 -9.234 1.826 1 96.06 90 HIS A N 1
ATOM 718 C CA . HIS A 1 90 ? 17.219 -9.898 0.657 1 96.06 90 HIS A CA 1
ATOM 719 C C . HIS A 1 90 ? 17.781 -9.312 -0.635 1 96.06 90 HIS A C 1
ATOM 721 O O . HIS A 1 90 ? 17.953 -8.094 -0.747 1 96.06 90 HIS A O 1
ATOM 727 N N . LYS A 1 91 ? 17.984 -10.117 -1.595 1 97.06 91 LYS A N 1
ATOM 728 C CA . LYS A 1 91 ? 18.625 -9.711 -2.848 1 97.06 91 LYS A CA 1
ATOM 729 C C . LYS A 1 91 ? 17.859 -8.562 -3.502 1 97.06 91 LYS A C 1
ATOM 731 O O . LYS A 1 91 ? 18.469 -7.664 -4.09 1 97.06 91 LYS A O 1
ATOM 736 N N . ASN A 1 92 ? 16.578 -8.555 -3.424 1 97.88 92 ASN A N 1
ATOM 737 C CA . ASN A 1 92 ? 15.766 -7.512 -4.039 1 97.88 92 ASN A CA 1
ATOM 738 C C . ASN A 1 92 ? 15.898 -6.188 -3.291 1 97.88 92 ASN A C 1
ATOM 740 O O . ASN A 1 92 ? 15.695 -5.117 -3.871 1 97.88 92 ASN A O 1
ATOM 744 N N . ILE A 1 93 ? 16.172 -6.207 -1.987 1 97.75 93 ILE A N 1
ATOM 745 C CA . ILE A 1 93 ? 16.469 -4.98 -1.251 1 97.75 93 ILE A CA 1
ATOM 746 C C . ILE A 1 93 ? 17.781 -4.375 -1.752 1 97.75 93 ILE A C 1
ATOM 748 O O . ILE A 1 93 ? 17.859 -3.17 -1.988 1 97.75 93 ILE A O 1
ATOM 752 N N . VAL A 1 94 ? 18.781 -5.27 -1.951 1 97.12 94 VAL A N 1
ATOM 753 C CA . VAL A 1 94 ? 20.078 -4.836 -2.471 1 97.12 94 VAL A CA 1
ATOM 754 C C . VAL A 1 94 ? 19.891 -4.188 -3.842 1 97.12 94 VAL A C 1
ATOM 756 O O . VAL A 1 94 ? 20.438 -3.119 -4.109 1 97.12 94 VAL A O 1
ATOM 759 N N . ARG A 1 95 ? 19.125 -4.824 -4.68 1 97.69 95 ARG A N 1
ATOM 760 C CA . ARG A 1 95 ? 18.844 -4.281 -6.004 1 97.69 95 ARG A CA 1
ATOM 761 C C . ARG A 1 95 ? 18.188 -2.91 -5.91 1 97.69 95 ARG A C 1
ATOM 763 O O . ARG A 1 95 ? 18.594 -1.97 -6.59 1 97.69 95 ARG A O 1
ATOM 770 N N . MET A 1 96 ? 17.188 -2.82 -5.07 1 97.12 96 MET A N 1
ATOM 771 C CA . MET A 1 96 ? 16.438 -1.575 -4.91 1 97.12 96 MET A CA 1
ATOM 772 C C . MET A 1 96 ? 17.359 -0.444 -4.461 1 97.12 96 MET A C 1
ATOM 774 O O . MET A 1 96 ? 17.25 0.683 -4.945 1 97.12 96 MET A O 1
ATOM 778 N N . LEU A 1 97 ? 18.281 -0.71 -3.535 1 96.31 97 LEU A N 1
ATOM 779 C CA . LEU A 1 97 ? 19.219 0.286 -3.031 1 96.31 97 LEU A CA 1
ATOM 780 C C . LEU A 1 97 ? 20.172 0.75 -4.133 1 96.31 97 LEU A C 1
ATOM 782 O O . LEU A 1 97 ? 20.734 1.845 -4.055 1 96.31 97 LEU A O 1
ATOM 786 N N . LYS A 1 98 ? 20.312 -0.053 -5.16 1 96.5 98 LYS A N 1
ATOM 787 C CA . LYS A 1 98 ? 21.141 0.302 -6.301 1 96.5 98 LYS A CA 1
ATOM 788 C C . LYS A 1 98 ? 20.328 0.972 -7.398 1 96.5 98 LYS A C 1
ATOM 790 O O . LYS A 1 98 ? 20.812 1.186 -8.508 1 96.5 98 LYS A O 1
ATOM 795 N N . GLY A 1 99 ? 19.094 1.159 -7.148 1 94.19 99 GLY A N 1
ATOM 796 C CA . GLY A 1 99 ? 18.219 1.836 -8.102 1 94.19 99 GLY A CA 1
ATOM 797 C C . GLY A 1 99 ? 17.625 0.898 -9.125 1 94.19 99 GLY A C 1
ATOM 798 O O . GLY A 1 99 ? 17.141 1.343 -10.172 1 94.19 99 GLY A O 1
ATOM 799 N N . LYS A 1 100 ? 17.594 -0.346 -8.844 1 96.69 100 LYS A N 1
ATOM 800 C CA . LYS A 1 100 ? 17.094 -1.328 -9.805 1 96.69 100 LYS A CA 1
ATOM 801 C C . LYS A 1 100 ? 15.719 -1.849 -9.383 1 96.69 100 LYS A C 1
ATOM 803 O O . LYS A 1 100 ? 15.359 -1.788 -8.203 1 96.69 100 LYS A O 1
ATOM 808 N N . LEU A 1 101 ? 15.016 -2.336 -10.328 1 98.06 101 LEU A N 1
ATOM 809 C CA . LEU A 1 101 ? 13.742 -3.002 -10.094 1 98.06 101 LEU A CA 1
ATOM 810 C C . LEU A 1 101 ? 13.953 -4.387 -9.492 1 98.06 101 LEU A C 1
ATOM 812 O O . LEU A 1 101 ? 15.078 -4.883 -9.445 1 98.06 101 LEU A O 1
ATOM 816 N N . PHE A 1 102 ? 12.898 -4.965 -8.93 1 98.69 102 PHE A N 1
ATOM 817 C CA . PHE A 1 102 ? 12.984 -6.336 -8.445 1 98.69 102 PHE A CA 1
ATOM 818 C C . PHE A 1 102 ? 13.305 -7.297 -9.586 1 98.69 102 PHE A C 1
ATOM 820 O O . PHE A 1 102 ? 12.867 -7.082 -10.719 1 98.69 102 PHE A O 1
ATOM 827 N N . ARG A 1 103 ? 13.953 -8.375 -9.242 1 98.06 103 ARG A N 1
ATOM 828 C CA . ARG A 1 103 ? 14.359 -9.367 -10.234 1 98.06 103 ARG A CA 1
ATOM 829 C C . ARG A 1 103 ? 13.148 -10.078 -10.82 1 98.06 103 ARG A C 1
ATOM 831 O O . ARG A 1 103 ? 12.188 -10.375 -10.109 1 98.06 103 ARG A O 1
ATOM 838 N N . ARG A 1 104 ? 13.25 -10.352 -12.094 1 97.31 104 ARG A N 1
ATOM 839 C CA . ARG A 1 104 ? 12.211 -11.055 -12.828 1 97.31 104 ARG A CA 1
ATOM 840 C C . ARG A 1 104 ? 12.094 -12.5 -12.359 1 97.31 104 ARG A C 1
ATOM 842 O O . ARG A 1 104 ? 13.047 -13.273 -12.453 1 97.31 104 ARG A O 1
ATOM 849 N N . PRO A 1 105 ? 10.93 -12.867 -11.859 1 95.88 105 PRO A N 1
ATOM 850 C CA . PRO A 1 105 ? 10.727 -14.289 -11.562 1 95.88 105 PRO A CA 1
ATOM 851 C C . PRO A 1 105 ? 10.398 -15.117 -12.805 1 95.88 105 PRO A C 1
ATOM 853 O O . PRO A 1 105 ? 9.594 -14.688 -13.633 1 95.88 105 PRO A O 1
ATOM 856 N N . ASP A 1 106 ? 10.914 -16.312 -12.914 1 96.25 106 ASP A N 1
ATOM 857 C CA . ASP A 1 106 ? 10.672 -17.188 -14.062 1 96.25 106 ASP A CA 1
ATOM 858 C C . ASP A 1 106 ? 9.188 -17.531 -14.172 1 96.25 106 ASP A C 1
ATOM 860 O O . ASP A 1 106 ? 8.633 -17.562 -15.273 1 96.25 106 ASP A O 1
ATOM 864 N N . ILE A 1 107 ? 8.602 -17.766 -13.07 1 97.88 107 ILE A N 1
ATOM 865 C CA . ILE A 1 107 ? 7.219 -18.219 -13.07 1 97.88 107 ILE A CA 1
ATOM 866 C C . ILE A 1 107 ? 6.316 -17.109 -13.609 1 97.88 107 ILE A C 1
ATOM 868 O O . ILE A 1 107 ? 5.305 -17.391 -14.258 1 97.88 107 ILE A O 1
ATOM 872 N N . SER A 1 108 ? 6.613 -15.844 -13.344 1 98.69 108 SER A N 1
ATOM 873 C CA . SER A 1 108 ? 5.809 -14.727 -13.836 1 98.69 108 SER A CA 1
ATOM 874 C C . SER A 1 108 ? 5.828 -14.656 -15.359 1 98.69 108 SER A C 1
ATOM 876 O O . SER A 1 108 ? 4.793 -14.438 -15.992 1 98.69 108 SER A O 1
ATOM 878 N N . VAL A 1 109 ? 6.992 -14.883 -15.945 1 98.19 109 VAL A N 1
ATOM 879 C CA . VAL A 1 109 ? 7.133 -14.898 -17.406 1 98.19 109 VAL A CA 1
ATOM 880 C C . VAL A 1 109 ? 6.312 -16.047 -17.984 1 98.19 109 VAL A C 1
ATOM 882 O O . VAL A 1 109 ? 5.559 -15.852 -18.938 1 98.19 109 VAL A O 1
ATOM 885 N N . THR A 1 110 ? 6.492 -17.188 -17.406 1 98.5 110 THR A N 1
ATOM 886 C CA . THR A 1 110 ? 5.805 -18.375 -17.875 1 98.5 110 THR A CA 1
ATOM 887 C C . THR A 1 110 ? 4.293 -18.172 -17.859 1 98.5 110 THR A C 1
ATOM 889 O O . THR A 1 110 ? 3.607 -18.469 -18.844 1 98.5 110 THR A O 1
ATOM 892 N N . VAL A 1 111 ? 3.773 -17.656 -16.766 1 98.81 111 VAL A N 1
ATOM 893 C CA . VAL A 1 111 ? 2.34 -17.422 -16.594 1 98.81 111 VAL A CA 1
ATOM 894 C C . VAL A 1 111 ? 1.852 -16.438 -17.656 1 98.81 111 VAL A C 1
ATOM 896 O O . VAL A 1 111 ? 0.852 -16.688 -18.328 1 98.81 111 VAL A O 1
ATOM 899 N N . GLN A 1 112 ? 2.52 -15.328 -17.844 1 98.88 112 GLN A N 1
ATOM 900 C CA . GLN A 1 112 ? 2.08 -14.312 -18.797 1 98.88 112 GLN A CA 1
ATOM 901 C C . GLN A 1 112 ? 2.148 -14.844 -20.234 1 98.88 112 GLN A C 1
ATOM 903 O O . GLN A 1 112 ? 1.247 -14.594 -21.031 1 98.88 112 GLN A O 1
ATOM 908 N N . ASP A 1 113 ? 3.199 -15.602 -20.547 1 98.69 113 ASP A N 1
ATOM 909 C CA . ASP A 1 113 ? 3.336 -16.156 -21.891 1 98.69 113 ASP A CA 1
ATOM 910 C C . ASP A 1 113 ? 2.195 -17.125 -22.203 1 98.69 113 ASP A C 1
ATOM 912 O O . ASP A 1 113 ? 1.6 -17.047 -23.281 1 98.69 113 ASP A O 1
ATOM 916 N N . LEU A 1 114 ? 1.931 -18 -21.281 1 98.69 114 LEU A N 1
ATOM 917 C CA . LEU A 1 114 ? 0.886 -19 -21.484 1 98.69 114 LEU A CA 1
ATOM 918 C C . LEU A 1 114 ? -0.48 -18.344 -21.625 1 98.69 114 LEU A C 1
ATOM 920 O O . LEU A 1 114 ? -1.248 -18.672 -22.531 1 98.69 114 LEU A O 1
ATOM 924 N N . LEU A 1 115 ? -0.74 -17.391 -20.734 1 98.81 115 LEU A N 1
ATOM 925 C CA . LEU A 1 115 ? -2.045 -16.75 -20.75 1 98.81 115 LEU A CA 1
ATOM 926 C C . LEU A 1 115 ? -2.199 -15.867 -22 1 98.81 115 LEU A C 1
ATOM 928 O O . LEU A 1 115 ? -3.297 -15.758 -22.547 1 98.81 115 LEU A O 1
ATOM 932 N N . ASP A 1 116 ? -1.136 -15.234 -22.406 1 98.5 116 ASP A N 1
ATOM 933 C CA . ASP A 1 116 ? -1.151 -14.461 -23.656 1 98.5 116 ASP A CA 1
ATOM 934 C C . ASP A 1 116 ? -1.494 -15.352 -24.844 1 98.5 116 ASP A C 1
ATOM 936 O O . ASP A 1 116 ? -2.311 -14.977 -25.688 1 98.5 116 ASP A O 1
ATOM 940 N N . LYS A 1 117 ? -0.852 -16.469 -24.891 1 98.25 117 LYS A N 1
ATOM 941 C CA . LYS A 1 117 ? -1.117 -17.422 -25.969 1 98.25 117 LYS A CA 1
ATOM 942 C C . LYS A 1 117 ? -2.574 -17.875 -25.953 1 98.25 117 LYS A C 1
ATOM 944 O O . LYS A 1 117 ? -3.229 -17.906 -27 1 98.25 117 LYS A O 1
ATOM 949 N N . MET A 1 118 ? -3.068 -18.203 -24.828 1 98 118 MET A N 1
ATOM 950 C CA . MET A 1 118 ? -4.441 -18.688 -24.688 1 98 118 MET A CA 1
ATOM 951 C C . MET A 1 118 ? -5.434 -17.594 -25.078 1 98 118 MET A C 1
ATOM 953 O O . MET A 1 118 ? -6.438 -17.859 -25.734 1 98 118 MET A O 1
ATOM 957 N N . ARG A 1 119 ? -5.141 -16.375 -24.609 1 97.44 119 ARG A N 1
ATOM 958 C CA . ARG A 1 119 ? -5.984 -15.25 -25 1 97.44 119 ARG A CA 1
ATOM 959 C C . ARG A 1 119 ? -5.992 -15.062 -26.5 1 97.44 119 ARG A C 1
ATOM 961 O O . ARG A 1 119 ? -7.043 -14.812 -27.094 1 97.44 119 ARG A O 1
ATOM 968 N N . ALA A 1 120 ? -4.859 -15.156 -27.125 1 97.38 120 ALA A N 1
ATOM 969 C CA . ALA A 1 120 ? -4.738 -15.023 -28.578 1 97.38 120 ALA A CA 1
ATOM 970 C C . ALA A 1 120 ? -5.555 -16.094 -29.297 1 97.38 120 ALA A C 1
ATOM 972 O O . ALA A 1 120 ? -6.031 -15.867 -30.406 1 97.38 120 ALA A O 1
ATOM 973 N N . GLU A 1 121 ? -5.766 -17.203 -28.641 1 97.19 121 GLU A N 1
ATOM 974 C CA . GLU A 1 121 ? -6.539 -18.312 -29.203 1 97.19 121 GLU A CA 1
ATOM 975 C C . GLU A 1 121 ? -8.031 -18.141 -28.906 1 97.19 121 GLU A C 1
ATOM 977 O O . GLU A 1 121 ? -8.828 -19.031 -29.203 1 97.19 121 GLU A O 1
ATOM 982 N N . GLY A 1 122 ? -8.383 -17.062 -28.203 1 96.25 122 GLY A N 1
ATOM 983 C CA . GLY A 1 122 ? -9.773 -16.75 -27.922 1 96.25 122 GLY A CA 1
ATOM 984 C C . GLY A 1 122 ? -10.289 -17.406 -26.656 1 96.25 122 GLY A C 1
ATOM 985 O O . GLY A 1 122 ? -11.5 -17.438 -26.406 1 96.25 122 GLY A O 1
ATOM 986 N N . ARG A 1 123 ? -9.383 -17.891 -25.844 1 96.62 123 ARG A N 1
ATOM 987 C CA . ARG A 1 123 ? -9.797 -18.562 -24.625 1 96.62 123 ARG A CA 1
ATOM 988 C C . ARG A 1 123 ? -9.969 -17.562 -23.484 1 96.62 123 ARG A C 1
ATOM 990 O O . ARG A 1 123 ? -9.195 -16.609 -23.359 1 96.62 123 ARG A O 1
ATOM 997 N N . THR A 1 124 ? -11.008 -17.844 -22.688 1 94.81 124 THR A N 1
ATOM 998 C CA . THR A 1 124 ? -11.273 -17.031 -21.5 1 94.81 124 THR A CA 1
ATOM 999 C C . THR A 1 124 ? -11.422 -17.906 -20.266 1 94.81 124 THR A C 1
ATOM 1001 O O . THR A 1 124 ? -11.859 -19.062 -20.359 1 94.81 124 THR A O 1
ATOM 1004 N N . GLY A 1 125 ? -10.977 -17.438 -19.156 1 97.38 125 GLY A N 1
ATOM 1005 C CA . GLY A 1 125 ? -11.062 -18.188 -17.922 1 97.38 125 GLY A CA 1
ATOM 1006 C C . GLY A 1 125 ? -10.211 -17.609 -16.797 1 97.38 125 GLY A C 1
ATOM 1007 O O . GLY A 1 125 ? -9.742 -16.469 -16.906 1 97.38 125 GLY A O 1
ATOM 1008 N N . ALA A 1 126 ? -10.055 -18.391 -15.781 1 98.44 126 ALA A N 1
ATOM 1009 C CA . ALA A 1 126 ? -9.344 -17.938 -14.586 1 98.44 126 ALA A CA 1
ATOM 1010 C C . ALA A 1 126 ? -7.988 -18.625 -14.453 1 98.44 126 ALA A C 1
ATOM 1012 O O . ALA A 1 126 ? -7.727 -19.625 -15.125 1 98.44 126 ALA A O 1
ATOM 1013 N N . PHE A 1 127 ? -7.156 -17.953 -13.695 1 98.88 127 PHE A N 1
ATOM 1014 C CA . PHE A 1 127 ? -5.898 -18.531 -13.227 1 98.88 127 PHE A CA 1
ATOM 1015 C C . PHE A 1 127 ? -6.008 -18.953 -11.766 1 98.88 127 PHE A C 1
ATOM 1017 O O . PHE A 1 127 ? -6.52 -18.188 -10.938 1 98.88 127 PHE A O 1
ATOM 1024 N N . VAL A 1 128 ? -5.598 -20.172 -11.469 1 98.94 128 VAL A N 1
ATOM 1025 C CA . VAL A 1 128 ? -5.566 -20.656 -10.094 1 98.94 128 VAL A CA 1
ATOM 1026 C C . VAL A 1 128 ? -4.121 -20.797 -9.625 1 98.94 128 VAL A C 1
ATOM 1028 O O . VAL A 1 128 ? -3.338 -21.547 -10.219 1 98.94 128 VAL A O 1
ATOM 1031 N N . ASP A 1 129 ? -3.762 -20.078 -8.539 1 98.94 129 ASP A N 1
ATOM 1032 C CA . ASP A 1 129 ? -2.412 -20.016 -7.988 1 98.94 129 ASP A CA 1
ATOM 1033 C C . ASP A 1 129 ? -2.357 -20.656 -6.605 1 98.94 129 ASP A C 1
ATOM 1035 O O . ASP A 1 129 ? -2.713 -20.031 -5.609 1 98.94 129 ASP A O 1
ATOM 1039 N N . VAL A 1 130 ? -1.898 -21.906 -6.496 1 98.75 130 VAL A N 1
ATOM 1040 C CA . VAL A 1 130 ? -1.784 -22.641 -5.234 1 98.75 130 VAL A CA 1
ATOM 1041 C C . VAL A 1 130 ? -0.363 -22.5 -4.691 1 98.75 130 VAL A C 1
ATOM 1043 O O . VAL A 1 130 ? 0.594 -22.953 -5.324 1 98.75 130 VAL A O 1
ATOM 1046 N N . GLY A 1 131 ? -0.273 -22 -3.531 1 97 131 GLY A N 1
ATOM 1047 C CA . GLY A 1 131 ? 1.023 -21.562 -3.039 1 97 131 GLY A CA 1
ATOM 1048 C C . GLY A 1 131 ? 1.444 -20.219 -3.586 1 97 131 GLY A C 1
ATOM 1049 O O . GLY A 1 131 ? 2.537 -20.078 -4.141 1 97 131 GLY A O 1
ATOM 1050 N N . ALA A 1 132 ? 0.602 -19.219 -3.355 1 98.19 132 ALA A N 1
ATOM 1051 C CA . ALA A 1 132 ? 0.749 -17.906 -3.99 1 98.19 132 ALA A CA 1
ATOM 1052 C C . ALA A 1 132 ? 1.955 -17.156 -3.432 1 98.19 132 ALA A C 1
ATOM 1054 O O . ALA A 1 132 ? 2.518 -16.297 -4.098 1 98.19 132 ALA A O 1
ATOM 1055 N N . ASN A 1 133 ? 2.355 -17.547 -2.18 1 96.44 133 ASN A N 1
ATOM 1056 C CA . ASN A 1 133 ? 3.461 -16.844 -1.53 1 96.44 133 ASN A CA 1
ATOM 1057 C C . ASN A 1 133 ? 3.24 -15.336 -1.516 1 96.44 133 ASN A C 1
ATOM 1059 O O . ASN A 1 133 ? 2.221 -14.859 -1.015 1 96.44 133 ASN A O 1
ATOM 1063 N N . VAL A 1 134 ? 4.105 -14.555 -2.145 1 98.06 134 VAL A N 1
ATOM 1064 C CA . VAL A 1 134 ? 3.939 -13.102 -2.107 1 98.06 134 VAL A CA 1
ATOM 1065 C C . VAL A 1 134 ? 3.252 -12.625 -3.385 1 98.06 134 VAL A C 1
ATOM 1067 O O . VAL A 1 134 ? 3.168 -11.422 -3.643 1 98.06 134 VAL A O 1
ATOM 1070 N N . GLY A 1 135 ? 2.812 -13.438 -4.258 1 98.69 135 GLY A N 1
ATOM 1071 C CA . GLY A 1 135 ? 1.871 -13.102 -5.316 1 98.69 135 GLY A CA 1
ATOM 1072 C C . GLY A 1 135 ? 2.535 -12.891 -6.66 1 98.69 135 GLY A C 1
ATOM 1073 O O . GLY A 1 135 ? 1.954 -12.273 -7.555 1 98.69 135 GLY A O 1
ATOM 1074 N N . MET A 1 136 ? 3.746 -13.438 -6.871 1 98.56 136 MET A N 1
ATOM 1075 C CA . MET A 1 136 ? 4.473 -13.18 -8.109 1 98.56 136 MET A CA 1
ATOM 1076 C C . MET A 1 136 ? 3.725 -13.75 -9.305 1 98.56 136 MET A C 1
ATOM 1078 O O . MET A 1 136 ? 3.646 -13.109 -10.359 1 98.56 136 MET A O 1
ATOM 1082 N N . ALA A 1 137 ? 3.197 -14.93 -9.164 1 98.81 137 ALA A N 1
ATOM 1083 C CA . ALA A 1 137 ? 2.396 -15.5 -10.242 1 98.81 137 ALA A CA 1
ATOM 1084 C C . ALA A 1 137 ? 0.997 -14.898 -10.266 1 98.81 137 ALA A C 1
ATOM 1086 O O . ALA A 1 137 ? 0.449 -14.633 -11.344 1 98.81 137 ALA A O 1
ATOM 1087 N N . THR A 1 138 ? 0.429 -14.68 -9.141 1 98.88 138 THR A N 1
ATOM 1088 C CA . THR A 1 138 ? -0.896 -14.094 -8.992 1 98.88 138 THR A CA 1
ATOM 1089 C C . THR A 1 138 ? -0.983 -12.773 -9.758 1 98.88 138 THR A C 1
ATOM 1091 O O . THR A 1 138 ? -1.871 -12.594 -10.594 1 98.88 138 THR A O 1
ATOM 1094 N N . PHE A 1 139 ? -0.058 -11.891 -9.555 1 98.94 139 PHE A N 1
ATOM 1095 C CA . PHE A 1 139 ? -0.12 -10.555 -10.133 1 98.94 139 PHE A CA 1
ATOM 1096 C C . PHE A 1 139 ? 0.269 -10.586 -11.609 1 98.94 139 PHE A C 1
ATOM 1098 O O . PHE A 1 139 ? -0.205 -9.766 -12.398 1 98.94 139 PHE A O 1
ATOM 1105 N N . ALA A 1 140 ? 1.126 -11.578 -11.984 1 98.94 140 ALA A N 1
ATOM 1106 C CA . ALA A 1 140 ? 1.438 -11.742 -13.406 1 98.94 140 ALA A CA 1
ATOM 1107 C C . ALA A 1 140 ? 0.165 -11.922 -14.227 1 98.94 140 ALA A C 1
ATOM 1109 O O . ALA A 1 140 ? 0.042 -11.359 -15.32 1 98.94 140 ALA A O 1
ATOM 1110 N N . ALA A 1 141 ? -0.734 -12.633 -13.688 1 98.94 141 ALA A N 1
ATOM 1111 C CA . ALA A 1 141 ? -1.984 -12.891 -14.391 1 98.94 141 ALA A CA 1
ATOM 1112 C C . ALA A 1 141 ? -2.975 -11.75 -14.203 1 98.94 141 ALA A C 1
ATOM 1114 O O . ALA A 1 141 ? -3.629 -11.32 -15.156 1 98.94 141 ALA A O 1
ATOM 1115 N N . ALA A 1 142 ? -3.086 -11.258 -13.016 1 98.88 142 ALA A N 1
ATOM 1116 C CA . ALA A 1 142 ? -4.117 -10.281 -12.68 1 98.88 142 ALA A CA 1
ATOM 1117 C C . ALA A 1 142 ? -3.932 -8.992 -13.477 1 98.88 142 ALA A C 1
ATOM 1119 O O . ALA A 1 142 ? -4.906 -8.406 -13.953 1 98.88 142 ALA A O 1
ATOM 1120 N N . VAL A 1 143 ? -2.709 -8.547 -13.664 1 98.62 143 VAL A N 1
ATOM 1121 C CA . VAL A 1 143 ? -2.449 -7.285 -14.352 1 98.62 143 VAL A CA 1
ATOM 1122 C C . VAL A 1 143 ? -2.766 -7.43 -15.836 1 98.62 143 VAL A C 1
ATOM 1124 O O . VAL A 1 143 ? -2.859 -6.43 -16.562 1 98.62 143 VAL A O 1
ATOM 1127 N N . MET A 1 144 ? -2.916 -8.656 -16.281 1 98.56 144 MET A N 1
ATOM 1128 C CA . MET A 1 144 ? -3.332 -8.898 -17.672 1 98.56 144 MET A CA 1
ATOM 1129 C C . MET A 1 144 ? -4.852 -8.859 -17.797 1 98.56 144 MET A C 1
ATOM 1131 O O . MET A 1 144 ? -5.391 -8.938 -18.891 1 98.56 144 MET A O 1
ATOM 1135 N N . GLY A 1 145 ? -5.531 -8.852 -16.641 1 98 145 GLY A N 1
ATOM 1136 C CA . GLY A 1 145 ? -6.984 -8.773 -16.656 1 98 145 GLY A CA 1
ATOM 1137 C C . GLY A 1 145 ? -7.656 -10.109 -16.375 1 98 145 GLY A C 1
ATOM 1138 O O . GLY A 1 145 ? -8.875 -10.227 -16.484 1 98 145 GLY A O 1
ATOM 1139 N N . PHE A 1 146 ? -6.918 -11.094 -15.977 1 98.44 146 PHE A N 1
ATOM 1140 C CA . PHE A 1 146 ? -7.5 -12.398 -15.688 1 98.44 146 PHE A CA 1
ATOM 1141 C C . PHE A 1 146 ? -7.984 -12.469 -14.25 1 98.44 146 PHE A C 1
ATOM 1143 O O . PHE A 1 146 ? -7.359 -11.906 -13.352 1 98.44 146 PHE A O 1
ATOM 1150 N N . ARG A 1 147 ? -9.047 -13.172 -14.062 1 97.94 147 ARG A N 1
ATOM 1151 C CA . ARG A 1 147 ? -9.445 -13.531 -12.703 1 97.94 147 ARG A CA 1
ATOM 1152 C C . ARG A 1 147 ? -8.477 -14.531 -12.086 1 97.94 147 ARG A C 1
ATOM 1154 O O . ARG A 1 147 ? -7.98 -15.422 -12.781 1 97.94 147 ARG A O 1
ATOM 1161 N N . VAL A 1 148 ? -8.234 -14.336 -10.773 1 98.75 148 VAL A N 1
ATOM 1162 C CA . VAL A 1 148 ? -7.246 -15.188 -10.125 1 98.75 148 VAL A CA 1
ATOM 1163 C C . VAL A 1 148 ? -7.801 -15.711 -8.805 1 98.75 148 VAL A C 1
ATOM 1165 O O . VAL A 1 148 ? -8.328 -14.938 -8 1 98.75 148 VAL A O 1
ATOM 1168 N N . TYR A 1 149 ? -7.785 -17.016 -8.602 1 98.56 149 TYR A N 1
ATOM 1169 C CA . TYR A 1 149 ? -7.914 -17.656 -7.301 1 98.56 149 TYR A CA 1
ATOM 1170 C C . TYR A 1 149 ? -6.543 -17.953 -6.703 1 98.56 149 TYR A C 1
ATOM 1172 O O . TYR A 1 149 ? -5.801 -18.797 -7.234 1 98.56 149 TYR A O 1
ATOM 1180 N N . ALA A 1 150 ? -6.199 -17.281 -5.648 1 98.75 150 ALA A N 1
ATOM 1181 C CA . ALA A 1 150 ? -4.887 -17.453 -5.031 1 98.75 150 ALA A CA 1
ATOM 1182 C C . ALA A 1 150 ? -5.016 -18.094 -3.645 1 98.75 150 ALA A C 1
ATOM 1184 O O . ALA A 1 150 ? -5.832 -17.656 -2.832 1 98.75 150 ALA A O 1
ATOM 1185 N N . PHE A 1 151 ? -4.234 -19.094 -3.377 1 98.31 151 PHE A N 1
ATOM 1186 C CA . PHE A 1 151 ? -4.25 -19.797 -2.098 1 98.31 151 PHE A CA 1
ATOM 1187 C C . PHE A 1 151 ? -2.893 -19.703 -1.409 1 98.31 151 PHE A C 1
ATOM 1189 O O . PHE A 1 151 ? -1.866 -20.062 -1.989 1 98.31 151 PHE A O 1
ATOM 1196 N N . GLU A 1 152 ? -2.801 -19.219 -0.265 1 96.19 152 GLU A N 1
ATOM 1197 C CA . GLU A 1 152 ? -1.608 -19.062 0.561 1 96.19 152 GLU A CA 1
ATOM 1198 C C . GLU A 1 152 ? -1.943 -19.188 2.045 1 96.19 152 GLU A C 1
ATOM 1200 O O . GLU A 1 152 ? -2.834 -18.5 2.547 1 96.19 152 GLU A O 1
ATOM 1205 N N . PRO A 1 153 ? -1.301 -20.062 2.758 1 93.12 153 PRO A N 1
ATOM 1206 C CA . PRO A 1 153 ? -1.695 -20.281 4.148 1 93.12 153 PRO A CA 1
ATOM 1207 C C . PRO A 1 153 ? -0.954 -19.375 5.129 1 93.12 153 PRO A C 1
ATOM 1209 O O . PRO A 1 153 ? -1.356 -19.25 6.289 1 93.12 153 PRO A O 1
ATOM 1212 N N . VAL A 1 154 ? 0.187 -18.859 4.77 1 89.56 154 VAL A N 1
ATOM 1213 C CA . VAL A 1 154 ? 1.036 -18.109 5.684 1 89.56 154 VAL A CA 1
ATOM 1214 C C . VAL A 1 154 ? 0.579 -16.641 5.727 1 89.56 154 VAL A C 1
ATOM 1216 O O . VAL A 1 154 ? 0.602 -15.953 4.707 1 89.56 154 VAL A O 1
ATOM 1219 N N . LEU A 1 155 ? 0.261 -16.125 6.832 1 90.31 155 LEU A N 1
ATOM 1220 C CA . LEU A 1 155 ? -0.335 -14.805 7.02 1 90.31 155 LEU A CA 1
ATOM 1221 C C . LEU A 1 155 ? 0.588 -13.711 6.492 1 90.31 155 LEU A C 1
ATOM 1223 O O . LEU A 1 155 ? 0.133 -12.773 5.832 1 90.31 155 LEU A O 1
ATOM 1227 N N . GLU A 1 156 ? 1.897 -13.812 6.77 1 90.94 156 GLU A N 1
ATOM 1228 C CA . GLU A 1 156 ? 2.844 -12.781 6.34 1 90.94 156 GLU A CA 1
ATOM 1229 C C . GLU A 1 156 ? 2.855 -12.648 4.82 1 90.94 156 GLU A C 1
ATOM 1231 O O . GLU A 1 156 ? 2.945 -11.531 4.293 1 90.94 156 GLU A O 1
ATOM 1236 N N . ASN A 1 157 ? 2.756 -13.75 4.188 1 94.5 157 ASN A N 1
ATOM 1237 C CA . ASN A 1 157 ? 2.68 -13.734 2.732 1 94.5 157 ASN A CA 1
ATOM 1238 C C . ASN A 1 157 ? 1.359 -13.141 2.248 1 94.5 157 ASN A C 1
ATOM 1240 O O . ASN A 1 157 ? 1.34 -12.336 1.317 1 94.5 157 ASN A O 1
ATOM 1244 N N . LEU A 1 158 ? 0.312 -13.523 2.953 1 96 158 LEU A N 1
ATOM 1245 C CA . LEU A 1 158 ? -1.006 -13 2.611 1 96 158 LEU A CA 1
ATOM 1246 C C . LEU A 1 158 ? -1.028 -11.484 2.709 1 96 158 LEU A C 1
ATOM 1248 O O . LEU A 1 158 ? -1.581 -10.805 1.837 1 96 158 LEU A O 1
ATOM 1252 N N . GLN A 1 159 ? -0.437 -10.984 3.727 1 95.94 159 GLN A N 1
ATOM 1253 C CA . GLN A 1 159 ? -0.388 -9.547 3.93 1 95.94 159 GLN A CA 1
ATOM 1254 C C . GLN A 1 159 ? 0.374 -8.852 2.801 1 95.94 159 GLN A C 1
ATOM 1256 O O . GLN A 1 159 ? -0.011 -7.773 2.355 1 95.94 159 GLN A O 1
ATOM 1261 N N . SER A 1 160 ? 1.42 -9.5 2.346 1 97.44 160 SER A N 1
ATOM 1262 C CA . SER A 1 160 ? 2.16 -8.977 1.203 1 97.44 160 SER A CA 1
ATOM 1263 C C . SER A 1 160 ? 1.31 -9 -0.063 1 97.44 160 SER A C 1
ATOM 1265 O O . SER A 1 160 ? 1.363 -8.07 -0.869 1 97.44 160 SER A O 1
ATOM 1267 N N . VAL A 1 161 ? 0.545 -10.047 -0.206 1 98.5 161 VAL A N 1
ATOM 1268 C CA . VAL A 1 161 ? -0.337 -10.133 -1.366 1 98.5 161 VAL A CA 1
ATOM 1269 C C . VAL A 1 161 ? -1.393 -9.031 -1.293 1 98.5 161 VAL A C 1
ATOM 1271 O O . VAL A 1 161 ? -1.744 -8.43 -2.311 1 98.5 161 VAL A O 1
ATOM 1274 N N . CYS A 1 162 ? -1.9 -8.758 -0.087 1 97.94 162 CYS A N 1
ATOM 1275 C CA . CYS A 1 162 ? -2.859 -7.676 0.092 1 97.94 162 CYS A CA 1
ATOM 1276 C C . CYS A 1 162 ? -2.273 -6.348 -0.372 1 97.94 162 CYS A C 1
ATOM 1278 O O . CYS A 1 162 ? -2.934 -5.586 -1.083 1 97.94 162 CYS A O 1
ATOM 1280 N N . ASN A 1 163 ? -1.045 -6.055 0.028 1 97.94 163 ASN A N 1
ATOM 1281 C CA . ASN A 1 163 ? -0.366 -4.867 -0.477 1 97.94 163 ASN A CA 1
ATOM 1282 C C . ASN A 1 163 ? -0.345 -4.84 -2.002 1 97.94 163 ASN A C 1
ATOM 1284 O O . ASN A 1 163 ? -0.681 -3.824 -2.613 1 97.94 163 ASN A O 1
ATOM 1288 N N . GLY A 1 164 ? 0.054 -5.961 -2.598 1 98.31 164 GLY A N 1
ATOM 1289 C CA . GLY A 1 164 ? 0.152 -6.047 -4.047 1 98.31 164 GLY A CA 1
ATOM 1290 C C . GLY A 1 164 ? -1.174 -5.816 -4.75 1 98.31 164 GLY A C 1
ATOM 1291 O O . GLY A 1 164 ? -1.217 -5.211 -5.824 1 98.31 164 GLY A O 1
ATOM 1292 N N . ILE A 1 165 ? -2.238 -6.367 -4.164 1 97.94 165 ILE A N 1
ATOM 1293 C CA . ILE A 1 165 ? -3.568 -6.164 -4.727 1 97.94 165 ILE A CA 1
ATOM 1294 C C . ILE A 1 165 ? -3.869 -4.672 -4.816 1 97.94 165 ILE A C 1
ATOM 1296 O O . ILE A 1 165 ? -4.379 -4.195 -5.836 1 97.94 165 ILE A O 1
ATOM 1300 N N . TYR A 1 166 ? -3.527 -3.938 -3.771 1 96.94 166 TYR A N 1
ATOM 1301 C CA . TYR A 1 166 ? -3.715 -2.49 -3.773 1 96.94 166 TYR A CA 1
ATOM 1302 C C . TYR A 1 166 ? -2.799 -1.823 -4.793 1 96.94 166 TYR A C 1
ATOM 1304 O O . TYR A 1 166 ? -3.246 -1.001 -5.594 1 96.94 166 TYR A O 1
ATOM 1312 N N . PHE A 1 167 ? -1.521 -2.211 -4.805 1 98 167 PHE A N 1
ATOM 1313 C CA . PHE A 1 167 ? -0.525 -1.552 -5.641 1 98 167 PHE A CA 1
ATOM 1314 C C . PHE A 1 167 ? -0.861 -1.72 -7.117 1 98 167 PHE A C 1
ATOM 1316 O O . PHE A 1 167 ? -0.568 -0.84 -7.93 1 98 167 PHE A O 1
ATOM 1323 N N . ASN A 1 168 ? -1.459 -2.832 -7.441 1 97.81 168 ASN A N 1
ATOM 1324 C CA . ASN A 1 168 ? -1.709 -3.127 -8.844 1 97.81 168 ASN A CA 1
ATOM 1325 C C . ASN A 1 168 ? -3.154 -2.828 -9.234 1 97.81 168 ASN A C 1
ATOM 1327 O O . ASN A 1 168 ? -3.543 -3.012 -10.391 1 97.81 168 ASN A O 1
ATOM 1331 N N . ARG A 1 169 ? -3.975 -2.396 -8.305 1 95.81 169 ARG A N 1
ATOM 1332 C CA . ARG A 1 169 ? -5.379 -2.061 -8.508 1 95.81 169 ARG A CA 1
ATOM 1333 C C . ARG A 1 169 ? -6.145 -3.234 -9.102 1 95.81 169 ARG A C 1
ATOM 1335 O O . ARG A 1 169 ? -6.906 -3.064 -10.062 1 95.81 169 ARG A O 1
ATOM 1342 N N . VAL A 1 170 ? -5.973 -4.41 -8.453 1 96.81 170 VAL A N 1
ATOM 1343 C CA . VAL A 1 170 ? -6.574 -5.609 -9.023 1 96.81 170 VAL A CA 1
ATOM 1344 C C . VAL A 1 170 ? -7.5 -6.266 -8 1 96.81 170 VAL A C 1
ATOM 1346 O O . VAL A 1 170 ? -7.66 -7.488 -7.996 1 96.81 170 VAL A O 1
ATOM 1349 N N . GLY A 1 171 ? -8.094 -5.504 -7.184 1 94.94 171 GLY A N 1
ATOM 1350 C CA . GLY A 1 171 ? -8.969 -6.004 -6.137 1 94.94 171 GLY A CA 1
ATOM 1351 C C . GLY A 1 171 ? -10.172 -6.754 -6.676 1 94.94 171 GLY A C 1
ATOM 1352 O O . GLY A 1 171 ? -10.664 -7.691 -6.043 1 94.94 171 GLY A O 1
ATOM 1353 N N . ASP A 1 172 ? -10.617 -6.414 -7.84 1 94.19 172 ASP A N 1
ATOM 1354 C CA . ASP A 1 172 ? -11.805 -7.023 -8.43 1 94.19 172 ASP A CA 1
ATOM 1355 C C . ASP A 1 172 ? -11.453 -8.328 -9.148 1 94.19 172 ASP A C 1
ATOM 1357 O O . ASP A 1 172 ? -12.344 -9.109 -9.492 1 94.19 172 ASP A O 1
ATOM 1361 N N . LEU A 1 173 ? -10.203 -8.562 -9.297 1 97 173 LEU A N 1
ATOM 1362 C CA . LEU A 1 173 ? -9.789 -9.688 -10.125 1 97 173 LEU A CA 1
ATOM 1363 C C . LEU A 1 173 ? -9.219 -10.812 -9.273 1 97 173 LEU A C 1
ATOM 1365 O O . LEU A 1 173 ? -9.148 -11.961 -9.719 1 97 173 LEU A O 1
ATOM 1369 N N . VAL A 1 174 ? -8.789 -10.516 -8.031 1 98.06 174 VAL A N 1
ATOM 1370 C CA . VAL A 1 174 ? -8.086 -11.508 -7.223 1 98.06 174 VAL A CA 1
ATOM 1371 C C . VAL A 1 174 ? -8.961 -11.93 -6.039 1 98.06 174 VAL A C 1
ATOM 1373 O O . VAL A 1 174 ? -9.391 -11.086 -5.254 1 98.06 174 VAL A O 1
ATOM 1376 N N . ARG A 1 175 ? -9.258 -13.164 -5.938 1 97.62 175 ARG A N 1
ATOM 1377 C CA . ARG A 1 175 ? -9.789 -13.781 -4.727 1 97.62 175 ARG A CA 1
ATOM 1378 C C . ARG A 1 175 ? -8.703 -14.531 -3.969 1 97.62 175 ARG A C 1
ATOM 1380 O O . ARG A 1 175 ? -8.172 -15.531 -4.461 1 97.62 175 ARG A O 1
ATOM 1387 N N . LEU A 1 176 ? -8.398 -14.055 -2.834 1 97.62 176 LEU A N 1
ATOM 1388 C CA . LEU A 1 176 ? -7.332 -14.578 -1.993 1 97.62 176 LEU A CA 1
ATOM 1389 C C . LEU A 1 176 ? -7.898 -15.469 -0.886 1 97.62 176 LEU A C 1
ATOM 1391 O O . LEU A 1 176 ? -8.891 -15.102 -0.242 1 97.62 176 LEU A O 1
ATOM 1395 N N . PHE A 1 177 ? -7.332 -16.625 -0.737 1 97.38 177 PHE A N 1
ATOM 1396 C CA . PHE A 1 177 ? -7.801 -17.562 0.28 1 97.38 177 PHE A CA 1
ATOM 1397 C C . PHE A 1 177 ? -6.68 -17.906 1.254 1 97.38 177 PHE A C 1
ATOM 1399 O O . PHE A 1 177 ? -5.598 -18.328 0.839 1 97.38 177 PHE A O 1
ATOM 1406 N N . GLU A 1 178 ? -6.965 -17.719 2.543 1 95.44 178 GLU A N 1
ATOM 1407 C CA . GLU A 1 178 ? -6.051 -18.125 3.605 1 95.44 178 GLU A CA 1
ATOM 1408 C C . GLU A 1 178 ? -6.18 -19.625 3.9 1 95.44 178 GLU A C 1
ATOM 1410 O O . GLU A 1 178 ? -6.844 -20.016 4.859 1 95.44 178 GLU A O 1
ATOM 1415 N N . ALA A 1 179 ? -5.465 -20.422 3.074 1 95.81 179 ALA A N 1
ATOM 1416 C CA . ALA A 1 179 ? -5.617 -21.859 3.23 1 95.81 179 ALA A CA 1
ATOM 1417 C C . ALA A 1 179 ? -4.52 -22.609 2.484 1 95.81 179 ALA A C 1
ATOM 1419 O O . ALA A 1 179 ? -3.979 -22.109 1.496 1 95.81 179 ALA A O 1
ATOM 1420 N N . ALA A 1 180 ? -4.23 -23.734 3.053 1 94.88 180 ALA A N 1
ATOM 1421 C CA . ALA A 1 180 ? -3.539 -24.766 2.277 1 94.88 180 ALA A CA 1
ATOM 1422 C C . ALA A 1 180 ? -4.527 -25.594 1.464 1 94.88 180 ALA A C 1
ATOM 1424 O O . ALA A 1 180 ? -5.625 -25.906 1.935 1 94.88 180 ALA A O 1
ATOM 1425 N N . THR A 1 181 ? -4.145 -25.891 0.293 1 97 181 THR A N 1
ATOM 1426 C CA . THR A 1 181 ? -4.969 -26.797 -0.504 1 97 181 THR A CA 1
ATOM 1427 C C . THR A 1 181 ? -4.504 -28.25 -0.345 1 97 181 THR A C 1
ATOM 1429 O O . THR A 1 181 ? -3.301 -28.5 -0.258 1 97 181 THR A O 1
ATOM 1432 N N . SER A 1 182 ? -5.477 -29.109 -0.214 1 96.62 182 SER A N 1
ATOM 1433 C CA . SER A 1 182 ? -5.188 -30.516 0.051 1 96.62 182 SER A CA 1
ATOM 1434 C C . SER A 1 182 ? -6.316 -31.422 -0.433 1 96.62 182 SER A C 1
ATOM 1436 O O . SER A 1 182 ? -7.152 -31 -1.238 1 96.62 182 SER A O 1
ATOM 1438 N N . ASP A 1 183 ? -6.23 -32.781 -0.01 1 97 183 ASP A N 1
ATOM 1439 C CA . ASP A 1 183 ? -7.238 -33.75 -0.416 1 97 183 ASP A CA 1
ATOM 1440 C C . ASP A 1 183 ? -8.258 -33.969 0.696 1 97 183 ASP A C 1
ATOM 1442 O O . ASP A 1 183 ? -9.078 -34.906 0.619 1 97 183 ASP A O 1
ATOM 1446 N N . ARG A 1 184 ? -8.211 -33.125 1.694 1 93.69 184 ARG A N 1
ATOM 1447 C CA . ARG A 1 184 ? -9.195 -33.219 2.764 1 93.69 184 ARG A CA 1
ATOM 1448 C C . ARG A 1 184 ? -9.445 -31.875 3.408 1 93.69 184 ARG A C 1
ATOM 1450 O O . ARG A 1 184 ? -8.57 -31 3.398 1 93.69 184 ARG A O 1
ATOM 1457 N N . LEU A 1 185 ? -10.672 -31.734 3.936 1 93.56 185 LEU A N 1
ATOM 1458 C CA . LEU A 1 185 ? -11.016 -30.547 4.719 1 93.56 185 LEU A CA 1
ATOM 1459 C C . LEU A 1 185 ? -10.445 -30.656 6.133 1 93.56 185 LEU A C 1
ATOM 1461 O O . LEU A 1 185 ? -10.328 -31.75 6.68 1 93.56 185 LEU A O 1
ATOM 1465 N N . GLY A 1 186 ? -10.125 -29.516 6.664 1 91.25 186 GLY A N 1
ATOM 1466 C CA . GLY A 1 186 ? -9.68 -29.516 8.047 1 91.25 186 GLY A CA 1
ATOM 1467 C C . GLY A 1 186 ? -8.492 -28.609 8.289 1 91.25 186 GLY A C 1
ATOM 1468 O O . GLY A 1 186 ? -8.508 -27.438 7.883 1 91.25 186 GLY A O 1
ATOM 1469 N N . ASN A 1 187 ? -7.621 -29.188 9.172 1 88 187 ASN A N 1
ATOM 1470 C CA . ASN A 1 187 ? -6.395 -28.469 9.477 1 88 187 ASN A CA 1
ATOM 1471 C C . ASN A 1 187 ? -5.156 -29.312 9.195 1 88 187 ASN A C 1
ATOM 1473 O O . ASN A 1 187 ? -5.188 -30.531 9.359 1 88 187 ASN A O 1
ATOM 1477 N N . ILE A 1 188 ? -4.227 -28.641 8.609 1 84.19 188 ILE A N 1
ATOM 1478 C CA . ILE A 1 188 ? -2.939 -29.297 8.375 1 84.19 188 ILE A CA 1
ATOM 1479 C C . ILE A 1 188 ? -1.84 -28.547 9.125 1 84.19 188 ILE A C 1
ATOM 1481 O O . ILE A 1 188 ? -1.968 -27.344 9.383 1 84.19 188 ILE A O 1
ATOM 1485 N N . THR A 1 189 ? -0.896 -29.281 9.562 1 77.56 189 THR A N 1
ATOM 1486 C CA . THR A 1 189 ? 0.232 -28.688 10.266 1 77.56 189 THR A CA 1
ATOM 1487 C C . THR A 1 189 ? 1.342 -28.297 9.289 1 77.56 189 THR A C 1
ATOM 1489 O O . THR A 1 189 ? 1.756 -29.125 8.461 1 77.56 189 THR A O 1
ATOM 1492 N N . PHE A 1 190 ? 1.604 -27.031 9.219 1 70.75 190 PHE A N 1
ATOM 1493 C CA . PHE A 1 190 ? 2.711 -26.484 8.438 1 70.75 190 PHE A CA 1
ATOM 1494 C C . PHE A 1 190 ? 3.924 -26.234 9.328 1 70.75 190 PHE A C 1
ATOM 1496 O O . PHE A 1 190 ? 3.777 -25.844 10.492 1 70.75 190 PHE A O 1
ATOM 1503 N N . HIS A 1 191 ? 5.035 -26.688 8.867 1 65.25 191 HIS A N 1
ATOM 1504 C CA . HIS A 1 191 ? 6.266 -26.391 9.586 1 65.25 191 HIS A CA 1
ATOM 1505 C C . HIS A 1 191 ? 7.008 -25.219 8.961 1 65.25 191 HIS A C 1
ATOM 1507 O O . HIS A 1 191 ? 7.293 -25.234 7.758 1 65.25 191 HIS A O 1
ATOM 1513 N N . LYS A 1 192 ? 6.957 -24.094 9.672 1 59.28 192 LYS A N 1
ATOM 1514 C CA . LYS A 1 192 ? 7.637 -22.875 9.219 1 59.28 192 LYS A CA 1
ATOM 1515 C C . LYS A 1 192 ? 9.016 -22.75 9.852 1 59.28 192 LYS A C 1
ATOM 1517 O O . LYS A 1 192 ? 9.203 -23.094 11.023 1 59.28 192 LYS A O 1
ATOM 1522 N N . LEU A 1 193 ? 10.008 -22.578 9.062 1 49.38 193 LEU A N 1
ATOM 1523 C CA . LEU A 1 193 ? 11.32 -22.281 9.648 1 49.38 193 LEU A CA 1
ATOM 1524 C C . LEU A 1 193 ? 11.383 -20.844 10.141 1 49.38 193 LEU A C 1
ATOM 1526 O O . LEU A 1 193 ? 10.922 -19.922 9.461 1 49.38 193 LEU A O 1
ATOM 1530 N N . VAL A 1 194 ? 11.625 -20.703 11.406 1 46.5 194 VAL A N 1
ATOM 1531 C CA . VAL A 1 194 ? 11.719 -19.422 12.094 1 46.5 194 VAL A CA 1
ATOM 1532 C C . VAL A 1 194 ? 12.781 -18.547 11.43 1 46.5 194 VAL A C 1
ATOM 1534 O O . VAL A 1 194 ? 13.875 -19.031 11.109 1 46.5 194 VAL A O 1
ATOM 1537 N N . GLY A 1 195 ? 12.484 -17.297 11.133 1 44.28 195 GLY A N 1
ATOM 1538 C CA . GLY A 1 195 ? 13.383 -16.281 10.617 1 44.28 195 GLY A CA 1
ATOM 1539 C C . GLY A 1 195 ? 13.188 -16 9.133 1 44.28 195 GLY A C 1
ATOM 1540 O O . GLY A 1 195 ? 13.734 -15.047 8.594 1 44.28 195 GLY A O 1
ATOM 1541 N N . ARG A 1 196 ? 12.742 -17.078 8.352 1 41.19 196 ARG A N 1
ATOM 1542 C CA . ARG A 1 196 ? 12.516 -16.797 6.938 1 41.19 196 ARG A CA 1
ATOM 1543 C C . ARG A 1 196 ? 11.047 -16.984 6.574 1 41.19 196 ARG A C 1
ATOM 1545 O O . ARG A 1 196 ? 10.539 -18.109 6.555 1 41.19 196 ARG A O 1
ATOM 1552 N N . LEU A 1 197 ? 10.273 -16 6.703 1 38.16 197 LEU A N 1
ATOM 1553 C CA . LEU A 1 197 ? 8.82 -15.992 6.551 1 38.16 197 LEU A CA 1
ATOM 1554 C C . LEU A 1 197 ? 8.414 -16.594 5.207 1 38.16 197 LEU A C 1
ATOM 1556 O O . LEU A 1 197 ? 7.305 -17.109 5.066 1 38.16 197 LEU A O 1
ATOM 1560 N N . ASP A 1 198 ? 9.234 -16.547 4.129 1 40.16 198 ASP A N 1
ATOM 1561 C CA . ASP A 1 198 ? 8.859 -17.016 2.797 1 40.16 198 ASP A CA 1
ATOM 1562 C C . ASP A 1 198 ? 9.039 -18.531 2.674 1 40.16 198 ASP A C 1
ATOM 1564 O O . ASP A 1 198 ? 8.836 -19.094 1.599 1 40.16 198 ASP A O 1
ATOM 1568 N N . ASN A 1 199 ? 9.398 -19.156 3.828 1 41.41 199 ASN A N 1
ATOM 1569 C CA . ASN A 1 199 ? 9.859 -20.531 3.697 1 41.41 199 ASN A CA 1
ATOM 1570 C C . ASN A 1 199 ? 8.969 -21.5 4.469 1 41.41 199 ASN A C 1
ATOM 1572 O O . ASN A 1 199 ? 9.32 -21.938 5.559 1 41.41 199 ASN A O 1
ATOM 1576 N N . SER A 1 200 ? 7.723 -21.672 4.066 1 41.22 200 SER A N 1
ATOM 1577 C CA . SER A 1 200 ? 6.828 -22.578 4.777 1 41.22 200 SER A CA 1
ATOM 1578 C C . SER A 1 200 ? 6.551 -23.844 3.965 1 41.22 200 SER A C 1
ATOM 1580 O O . SER A 1 200 ? 6.578 -23.812 2.732 1 41.22 200 SER A O 1
ATOM 1582 N N . ALA A 1 201 ? 6.664 -25 4.574 1 41.25 201 ALA A N 1
ATOM 1583 C CA . ALA A 1 201 ? 6.258 -26.281 3.986 1 41.25 201 ALA A CA 1
ATOM 1584 C C . ALA A 1 201 ? 5.328 -27.047 4.922 1 41.25 201 ALA A C 1
ATOM 1586 O O . ALA A 1 201 ? 5.352 -26.828 6.141 1 41.25 201 ALA A O 1
ATOM 1587 N N . VAL A 1 202 ? 4.434 -27.844 4.438 1 37.59 202 VAL A N 1
ATOM 1588 C CA . VAL A 1 202 ? 3.479 -28.641 5.207 1 37.59 202 VAL A CA 1
ATOM 1589 C C . VAL A 1 202 ? 4.227 -29.672 6.047 1 37.59 202 VAL A C 1
ATOM 1591 O O . VAL A 1 202 ? 3.852 -29.938 7.191 1 37.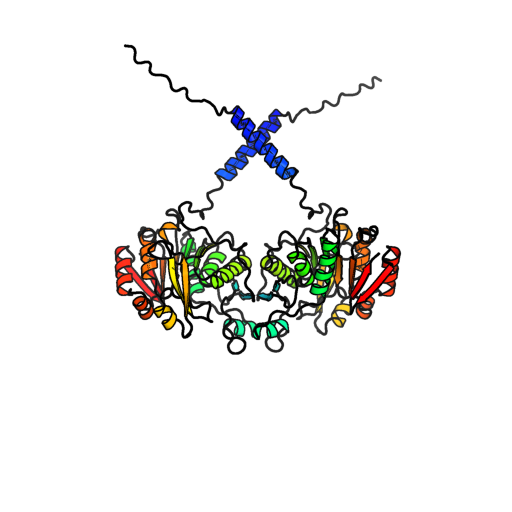59 202 VAL A O 1
ATOM 1594 N N . SER A 1 203 ? 5.223 -30.25 5.453 1 38.62 203 SER A N 1
ATOM 1595 C CA . SER A 1 203 ? 5.914 -31.266 6.238 1 38.62 203 SER A CA 1
ATOM 1596 C C . SER A 1 203 ? 7.176 -30.703 6.887 1 38.62 203 SER A C 1
ATOM 1598 O O . SER A 1 203 ? 7.883 -29.906 6.281 1 38.62 203 SER A O 1
ATOM 1600 N N . ALA A 1 204 ? 7.34 -31.094 8.227 1 49.38 204 ALA A N 1
ATOM 1601 C CA . ALA A 1 204 ? 8.539 -30.688 8.961 1 49.38 204 ALA A CA 1
ATOM 1602 C C . ALA A 1 204 ? 9.805 -31.031 8.172 1 49.38 204 ALA A C 1
ATOM 1604 O O . ALA A 1 204 ? 10.727 -30.234 8.094 1 49.38 204 ALA A O 1
ATOM 1605 N N . ALA A 1 205 ? 9.727 -32.281 7.711 1 44.34 205 ALA A N 1
ATOM 1606 C CA . ALA A 1 205 ? 10.875 -32.75 6.938 1 44.34 205 ALA A CA 1
ATOM 1607 C C . ALA A 1 205 ? 11.07 -31.906 5.68 1 44.34 205 ALA A C 1
ATOM 1609 O O . ALA A 1 205 ? 12.195 -31.547 5.332 1 44.34 205 ALA A O 1
ATOM 1610 N N . GLY A 1 206 ? 10.078 -31.516 5.07 1 42.72 206 GLY A N 1
ATOM 1611 C CA . GLY A 1 206 ? 10.117 -30.656 3.895 1 42.72 206 GLY A CA 1
ATOM 1612 C C . GLY A 1 206 ? 10.641 -29.266 4.191 1 42.72 206 GLY A C 1
ATOM 1613 O O . GLY A 1 206 ? 11.422 -28.703 3.416 1 42.72 206 GLY A O 1
ATOM 1614 N N . ALA A 1 207 ? 10.117 -28.812 5.258 1 48.5 207 ALA A N 1
ATOM 1615 C CA . ALA A 1 207 ? 10.562 -27.484 5.652 1 48.5 207 ALA A CA 1
ATOM 1616 C C . ALA A 1 207 ? 12.07 -27.453 5.902 1 48.5 207 ALA A C 1
ATOM 1618 O O . ALA A 1 207 ? 12.766 -26.547 5.453 1 48.5 207 ALA A O 1
ATOM 1619 N N . LYS A 1 208 ? 12.523 -28.422 6.699 1 49.38 208 LYS A N 1
ATOM 1620 C CA . LYS A 1 208 ? 13.945 -28.531 7.02 1 49.38 208 LYS A CA 1
ATOM 1621 C C . LYS A 1 208 ? 14.789 -28.672 5.758 1 49.38 208 LYS A C 1
ATOM 1623 O O . LYS A 1 208 ? 15.883 -28.109 5.664 1 49.38 208 LYS A O 1
ATOM 1628 N N . LEU A 1 209 ? 14.234 -29.5 4.906 1 45.97 209 LEU A N 1
ATOM 1629 C CA . LEU A 1 209 ? 14.938 -29.75 3.656 1 45.97 209 LEU A CA 1
ATOM 1630 C C . LEU A 1 209 ? 14.922 -28.516 2.758 1 45.97 209 LEU A C 1
ATOM 1632 O O . LEU A 1 209 ? 15.906 -28.234 2.074 1 45.97 209 LEU A O 1
ATOM 1636 N N . ALA A 1 210 ? 13.797 -27.906 2.777 1 48.88 210 ALA A N 1
ATOM 1637 C CA . ALA A 1 210 ? 13.625 -26.797 1.845 1 48.88 210 ALA A CA 1
ATOM 1638 C C . ALA A 1 210 ? 14.312 -25.531 2.352 1 48.88 210 ALA A C 1
ATOM 1640 O O . ALA A 1 210 ? 14.766 -24.703 1.558 1 48.88 210 ALA A O 1
ATOM 1641 N N . PHE A 1 211 ? 14.438 -25.578 3.742 1 51.94 211 PHE A N 1
ATOM 1642 C CA . PHE A 1 211 ? 14.93 -24.297 4.25 1 51.94 211 PHE A CA 1
ATOM 1643 C C . PHE A 1 211 ? 15.953 -24.516 5.359 1 51.94 211 PHE A C 1
ATOM 1645 O O . PHE A 1 211 ? 15.867 -25.484 6.105 1 51.94 211 PHE A O 1
ATOM 1652 N N . LYS A 1 212 ? 17.203 -24.234 5.398 1 45.47 212 LYS A N 1
ATOM 1653 C CA . LYS A 1 212 ? 18.375 -24.422 6.262 1 45.47 212 LYS A CA 1
ATOM 1654 C C . LYS A 1 212 ? 18.188 -23.703 7.594 1 45.47 212 LYS A C 1
ATOM 1656 O O . LYS A 1 212 ? 19 -22.844 7.957 1 45.47 212 LYS A O 1
ATOM 1661 N N . SER A 1 213 ? 17.062 -23.641 8.156 1 52.16 213 SER A N 1
ATOM 1662 C CA . SER A 1 213 ? 17.031 -22.984 9.453 1 52.16 213 SER A CA 1
ATOM 1663 C C . SER A 1 213 ? 16.594 -23.938 10.562 1 52.16 213 SER A C 1
ATOM 1665 O O . SER A 1 213 ? 15.867 -24.906 10.305 1 52.16 213 SER A O 1
ATOM 1667 N N . ASN A 1 214 ? 17.25 -23.844 11.742 1 52.34 214 ASN A N 1
ATOM 1668 C CA . ASN A 1 214 ? 17.188 -24.734 12.898 1 52.34 214 ASN A CA 1
ATOM 1669 C C . ASN A 1 214 ? 15.883 -24.547 13.672 1 52.34 214 ASN A C 1
ATOM 1671 O O . ASN A 1 214 ? 15.508 -25.406 14.469 1 52.34 214 ASN A O 1
ATOM 1675 N N . GLU A 1 215 ? 15.305 -23.391 13.766 1 52.28 215 GLU A N 1
ATOM 1676 C CA . GLU A 1 215 ? 14.148 -23.344 14.656 1 52.28 215 GLU A CA 1
ATOM 1677 C C . GLU A 1 215 ? 12.844 -23.438 13.875 1 52.28 215 GLU A C 1
ATOM 1679 O O . GLU A 1 215 ? 12.641 -22.703 12.906 1 52.28 215 GLU A O 1
ATOM 1684 N N . GLU A 1 216 ? 12.141 -24.562 14.07 1 59.5 216 GLU A N 1
ATOM 1685 C CA . GLU A 1 216 ? 10.891 -24.891 13.391 1 59.5 216 GLU A CA 1
ATOM 1686 C C . GLU A 1 216 ? 9.68 -24.531 14.242 1 59.5 216 GLU A C 1
ATOM 1688 O O . GLU A 1 216 ? 9.688 -24.734 15.453 1 59.5 216 GLU A O 1
ATOM 1693 N N . VAL A 1 217 ? 8.844 -23.641 13.727 1 63.75 217 VAL A N 1
ATOM 1694 C CA . VAL A 1 217 ? 7.566 -23.375 14.383 1 63.75 217 VAL A CA 1
ATOM 1695 C C . VAL A 1 217 ? 6.438 -24.062 13.633 1 63.75 217 VAL A C 1
ATOM 1697 O O . VAL A 1 217 ? 6.406 -24.062 12.398 1 63.75 217 VAL A O 1
ATOM 1700 N N . GLU A 1 218 ? 5.676 -24.828 14.422 1 70.62 218 GLU A N 1
ATOM 1701 C CA . GLU A 1 218 ? 4.504 -25.484 13.852 1 70.62 218 GLU A CA 1
ATOM 1702 C C . GLU A 1 218 ? 3.312 -24.547 13.789 1 70.62 218 GLU A C 1
ATOM 1704 O O . GLU A 1 218 ? 3.055 -23.797 14.727 1 70.62 218 GLU A O 1
ATOM 1709 N N . LEU A 1 219 ? 2.818 -24.438 12.523 1 74.38 219 LEU A N 1
ATOM 1710 C CA . LEU A 1 219 ? 1.61 -23.625 12.359 1 74.38 219 LEU A CA 1
ATOM 1711 C C . LEU A 1 219 ? 0.462 -24.484 11.828 1 74.38 219 LEU A C 1
ATOM 1713 O O . LEU A 1 219 ? 0.654 -25.297 10.914 1 74.38 219 LEU A O 1
ATOM 1717 N N . GLN A 1 220 ? -0.655 -24.438 12.562 1 83.19 220 GLN A N 1
ATOM 1718 C CA . GLN A 1 220 ? -1.865 -25.062 12.031 1 83.19 220 GLN A CA 1
ATOM 1719 C C . GLN A 1 220 ? -2.566 -24.125 11.039 1 83.19 220 GLN A C 1
ATOM 1721 O O . GLN A 1 220 ? -2.811 -22.953 11.352 1 83.19 220 GLN A O 1
ATOM 1726 N N . VAL A 1 221 ? -2.756 -24.672 9.875 1 88.69 221 VAL A N 1
ATOM 1727 C CA . VAL A 1 221 ? -3.426 -23.859 8.859 1 88.69 221 VAL A CA 1
ATOM 1728 C C . VAL A 1 221 ? -4.66 -24.578 8.344 1 88.69 221 VAL A C 1
ATOM 1730 O O . VAL A 1 221 ? -4.711 -25.812 8.359 1 88.69 221 VAL A O 1
ATOM 1733 N N . ARG A 1 222 ? -5.676 -23.859 7.949 1 92.19 222 ARG A N 1
ATOM 1734 C CA . ARG A 1 222 ? -6.871 -24.422 7.328 1 92.19 222 ARG A CA 1
ATOM 1735 C C . ARG A 1 222 ? -6.531 -25.094 6.004 1 92.19 222 ARG A C 1
ATOM 1737 O O . ARG A 1 222 ? -5.715 -24.594 5.234 1 92.19 222 ARG A O 1
ATOM 1744 N N . SER A 1 223 ? -7.16 -26.25 5.781 1 95 223 SER A N 1
ATOM 1745 C CA . SER A 1 223 ? -7 -26.969 4.523 1 95 223 SER A CA 1
ATOM 1746 C C . SER A 1 223 ? -8.32 -27.047 3.756 1 95 223 SER A C 1
ATOM 1748 O O . SER A 1 223 ? -9.383 -27.219 4.352 1 95 223 SER A O 1
ATOM 1750 N N . VAL A 1 224 ? -8.273 -26.875 2.447 1 97.31 224 VAL A N 1
ATOM 1751 C CA . VAL A 1 224 ? -9.453 -26.953 1.593 1 97.31 224 VAL A CA 1
ATOM 1752 C C . VAL A 1 224 ? -9.133 -27.734 0.323 1 97.31 224 VAL A C 1
ATOM 1754 O O . VAL A 1 224 ? -7.965 -27.922 -0.017 1 97.31 224 VAL A O 1
ATOM 1757 N N . LEU A 1 225 ? -10.164 -28.219 -0.315 1 97.81 225 LEU A N 1
ATOM 1758 C CA . LEU A 1 225 ? -10.039 -28.844 -1.633 1 97.81 225 LEU A CA 1
ATOM 1759 C C . LEU A 1 225 ? -10.336 -27.828 -2.732 1 97.81 225 LEU A C 1
ATOM 1761 O O . LEU A 1 225 ? -11.305 -27.062 -2.641 1 97.81 225 LEU A O 1
ATOM 1765 N N . LEU A 1 226 ? -9.484 -27.812 -3.752 1 98.44 226 LEU A N 1
ATOM 1766 C CA . LEU A 1 226 ? -9.766 -26.922 -4.871 1 98.44 226 LEU A CA 1
ATOM 1767 C C . LEU A 1 226 ? -11.164 -27.172 -5.43 1 98.44 226 LEU A C 1
ATOM 1769 O O . LEU A 1 226 ? -11.867 -26.219 -5.777 1 98.44 226 LEU A O 1
ATOM 1773 N N . ASP A 1 227 ? -11.602 -28.453 -5.434 1 97.94 227 ASP A N 1
ATOM 1774 C CA . ASP A 1 227 ? -12.875 -28.844 -6.035 1 97.94 227 ASP A CA 1
ATOM 1775 C C . ASP A 1 227 ? -14.055 -28.25 -5.258 1 97.94 227 ASP A C 1
ATOM 1777 O O . ASP A 1 227 ? -15.172 -28.188 -5.773 1 97.94 227 ASP A O 1
ATOM 1781 N N . LEU A 1 228 ? -13.805 -27.859 -4.039 1 96.81 228 LEU A N 1
ATOM 1782 C CA . LEU A 1 228 ? -14.883 -27.297 -3.229 1 96.81 228 LEU A CA 1
ATOM 1783 C C . LEU A 1 228 ? -14.898 -25.781 -3.303 1 96.81 228 LEU A C 1
ATOM 1785 O O . LEU A 1 228 ? -15.891 -25.141 -2.943 1 96.81 228 LEU A O 1
ATOM 1789 N N . VAL A 1 229 ? -13.828 -25.188 -3.773 1 97.06 229 VAL A N 1
ATOM 1790 C CA . VAL A 1 229 ? -13.727 -23.734 -3.76 1 97.06 229 VAL A CA 1
ATOM 1791 C C . VAL A 1 229 ? -13.992 -23.188 -5.16 1 97.06 229 VAL A C 1
ATOM 1793 O O . VAL A 1 229 ? -14.688 -22.172 -5.316 1 97.06 229 VAL A O 1
ATOM 1796 N N . ILE A 1 230 ? -13.453 -23.797 -6.184 1 96.81 230 ILE A N 1
ATOM 1797 C CA . ILE A 1 230 ? -13.625 -23.359 -7.562 1 96.81 230 ILE A CA 1
ATOM 1798 C C . ILE A 1 230 ? -14.984 -23.828 -8.086 1 96.81 230 ILE A C 1
ATOM 1800 O O . ILE A 1 230 ? -15.258 -25.031 -8.133 1 96.81 230 ILE A O 1
ATOM 1804 N N . PRO A 1 231 ? -15.758 -22.891 -8.492 1 94.38 231 PRO A N 1
ATOM 1805 C CA . PRO A 1 231 ? -17.047 -23.312 -9.055 1 94.38 231 PRO A CA 1
ATOM 1806 C C . PRO A 1 231 ? -16.891 -24.234 -10.266 1 94.38 231 PRO A C 1
ATOM 1808 O O . PRO A 1 231 ? -15.984 -24.031 -11.078 1 94.38 231 PRO A O 1
ATOM 1811 N N . GLU A 1 232 ? -17.844 -25.156 -10.406 1 92.06 232 GLU A N 1
ATOM 1812 C CA . GLU A 1 232 ? -17.797 -26.094 -11.516 1 92.06 232 GLU A CA 1
ATOM 1813 C C . GLU A 1 232 ? -17.922 -25.375 -12.859 1 92.06 232 GLU A C 1
ATOM 1815 O O . GLU A 1 232 ? -17.375 -25.828 -13.867 1 92.06 232 GLU A O 1
ATOM 1820 N N . THR A 1 233 ? -18.594 -24.219 -12.789 1 92.25 233 THR A N 1
ATOM 1821 C CA . THR A 1 233 ? -18.844 -23.484 -14.023 1 92.25 233 THR A CA 1
ATOM 1822 C C . THR A 1 233 ? -17.656 -22.594 -14.375 1 92.25 233 THR A C 1
ATOM 1824 O O . THR A 1 233 ? -17.578 -22.062 -15.484 1 92.25 233 THR A O 1
ATOM 1827 N N . GLU A 1 234 ? -16.781 -22.422 -13.438 1 95.19 234 GLU A N 1
ATOM 1828 C CA . GLU A 1 234 ? -15.625 -21.547 -13.695 1 95.19 234 GLU A CA 1
ATOM 1829 C C . GLU A 1 234 ? -14.641 -22.219 -14.656 1 95.19 234 GLU A C 1
ATOM 1831 O O . GLU A 1 234 ? -14.109 -23.281 -14.359 1 95.19 234 GLU A O 1
ATOM 1836 N N . ARG A 1 235 ? -14.469 -21.609 -15.789 1 96.56 235 ARG A N 1
ATOM 1837 C CA . ARG A 1 235 ? -13.398 -22.062 -16.672 1 96.56 235 ARG A CA 1
ATOM 1838 C C . ARG A 1 235 ? -12.031 -21.703 -16.109 1 96.56 235 ARG A C 1
ATOM 1840 O O . ARG A 1 235 ? -11.797 -20.547 -15.719 1 96.56 235 ARG A O 1
ATOM 1847 N N . VAL A 1 236 ? -11.188 -22.703 -16.031 1 98.5 236 VAL A N 1
ATOM 1848 C CA . VAL A 1 236 ? -9.828 -22.484 -15.539 1 98.5 236 VAL A CA 1
ATOM 1849 C C . VAL A 1 236 ? -8.828 -22.734 -16.672 1 98.5 236 VAL A C 1
ATOM 1851 O O . VAL A 1 236 ? -8.773 -23.844 -17.219 1 98.5 236 VAL A O 1
ATOM 1854 N N . LEU A 1 237 ? -8.094 -21.703 -16.984 1 98.69 237 LEU A N 1
ATOM 1855 C CA . LEU A 1 237 ? -7.137 -21.797 -18.078 1 98.69 237 LEU A CA 1
ATOM 1856 C C . LEU A 1 237 ? -5.832 -22.422 -17.609 1 98.69 237 LEU A C 1
ATOM 1858 O O . LEU A 1 237 ? -5.238 -23.25 -18.297 1 98.69 237 LEU A O 1
ATOM 1862 N N . LEU A 1 238 ? -5.379 -22.016 -16.453 1 98.88 238 LEU A N 1
ATOM 1863 C CA . LEU A 1 238 ? -4.062 -22.359 -15.922 1 98.88 238 LEU A CA 1
ATOM 1864 C C . LEU A 1 238 ? -4.125 -22.625 -14.43 1 98.88 238 LEU A C 1
ATOM 1866 O O . LEU A 1 238 ? -4.746 -21.875 -13.68 1 98.88 238 LEU A O 1
ATOM 1870 N N . LEU A 1 239 ? -3.617 -23.75 -13.977 1 98.94 239 LEU A N 1
ATOM 1871 C CA . LEU A 1 239 ? -3.457 -24.125 -12.578 1 98.94 239 LEU A CA 1
ATOM 1872 C C . LEU A 1 239 ? -1.981 -24.281 -12.227 1 98.94 239 LEU A C 1
ATOM 1874 O O . LEU A 1 239 ? -1.279 -25.109 -12.82 1 98.94 239 LEU A O 1
ATOM 1878 N N . LYS A 1 240 ? -1.479 -23.453 -11.32 1 98.94 240 LYS A N 1
ATOM 1879 C CA . LYS A 1 240 ? -0.112 -23.562 -10.82 1 98.94 240 LYS A CA 1
ATOM 1880 C C . LYS A 1 240 ? -0.091 -24.094 -9.391 1 98.94 240 LYS A C 1
ATOM 1882 O O . LYS A 1 240 ? -0.829 -23.594 -8.531 1 98.94 240 LYS A O 1
ATOM 1887 N N . ILE A 1 241 ? 0.699 -25.094 -9.156 1 98.69 241 ILE A N 1
ATOM 1888 C CA . ILE A 1 241 ? 0.847 -25.641 -7.812 1 98.69 241 ILE A CA 1
ATOM 1889 C C . ILE A 1 241 ? 2.316 -25.609 -7.398 1 98.69 241 ILE A C 1
ATOM 1891 O O . ILE A 1 241 ? 3.158 -26.266 -8.016 1 98.69 241 ILE A O 1
ATOM 1895 N N . ASP A 1 242 ? 2.678 -24.844 -6.48 1 96 242 ASP A N 1
ATOM 1896 C CA . ASP A 1 242 ? 4.004 -24.75 -5.879 1 96 242 ASP A CA 1
ATOM 1897 C C . ASP A 1 242 ? 3.914 -24.688 -4.355 1 96 242 ASP A C 1
ATOM 1899 O O . ASP A 1 242 ? 3.838 -23.594 -3.781 1 96 242 ASP A O 1
ATOM 1903 N N . VAL A 1 243 ? 3.926 -25.953 -3.668 1 94.25 243 VAL A N 1
ATOM 1904 C CA . VAL A 1 243 ? 3.602 -26 -2.246 1 94.25 243 VAL A CA 1
ATOM 1905 C C . VAL A 1 243 ? 4.672 -26.797 -1.503 1 94.25 243 VAL A C 1
ATOM 1907 O O . VAL A 1 243 ? 4.43 -27.297 -0.403 1 94.25 243 VAL A O 1
ATOM 1910 N N . GLN A 1 244 ? 5.816 -26.984 -2.061 1 88.25 244 GLN A N 1
ATOM 1911 C CA . GLN A 1 244 ? 7.035 -27.484 -1.433 1 88.25 244 GLN A CA 1
ATOM 1912 C C . GLN A 1 244 ? 6.84 -28.906 -0.904 1 88.25 244 GLN A C 1
ATOM 1914 O O . GLN A 1 244 ? 7.117 -29.172 0.266 1 88.25 244 GLN A O 1
ATOM 1919 N N . GLY A 1 245 ? 6.25 -29.797 -1.745 1 89.25 245 GLY A N 1
ATOM 1920 C CA . GLY A 1 245 ? 6.242 -31.219 -1.458 1 89.25 245 GLY A CA 1
ATOM 1921 C C . GLY A 1 245 ? 4.848 -31.781 -1.279 1 89.25 245 GLY A C 1
ATOM 1922 O O . GLY A 1 245 ? 4.668 -33 -1.226 1 89.25 245 GLY A O 1
ATOM 1923 N N . TRP A 1 246 ? 3.854 -30.984 -1.25 1 92.62 246 TRP A N 1
ATOM 1924 C CA . TRP A 1 246 ? 2.486 -31.406 -0.961 1 92.62 246 TRP A CA 1
ATOM 1925 C C . TRP A 1 246 ? 1.659 -31.484 -2.24 1 92.62 246 TRP A C 1
ATOM 1927 O O . TRP A 1 246 ? 0.428 -31.547 -2.188 1 92.62 246 TRP A O 1
ATOM 1937 N N . GLU A 1 247 ? 2.32 -31.484 -3.422 1 96.44 247 GLU A N 1
ATOM 1938 C CA . GLU A 1 247 ? 1.667 -31.344 -4.719 1 96.44 247 GLU A CA 1
ATOM 1939 C C . GLU A 1 247 ? 0.661 -32.469 -4.949 1 96.44 247 GLU A C 1
ATOM 1941 O O . GLU A 1 247 ? -0.44 -32.219 -5.453 1 96.44 247 GLU A O 1
ATOM 1946 N N . TYR A 1 248 ? 1.017 -33.688 -4.512 1 97.62 248 TYR A N 1
ATOM 1947 C CA . TYR A 1 248 ? 0.155 -34.844 -4.766 1 97.62 248 TYR A CA 1
ATOM 1948 C C . TYR A 1 248 ? -1.189 -34.688 -4.066 1 97.62 248 TYR A C 1
ATOM 1950 O O . TYR A 1 248 ? -2.238 -34.938 -4.66 1 97.62 248 TYR A O 1
ATOM 1958 N N . HIS A 1 249 ? -1.173 -34.25 -2.863 1 96.25 249 HIS A N 1
ATOM 1959 C CA . HIS A 1 249 ? -2.387 -34.094 -2.074 1 96.25 249 HIS A CA 1
ATOM 1960 C C . HIS A 1 249 ? -3.252 -32.969 -2.639 1 96.25 249 HIS A C 1
ATOM 1962 O O . HIS A 1 249 ? -4.48 -33.062 -2.637 1 96.25 249 HIS A O 1
ATOM 1968 N N . VAL A 1 250 ? -2.592 -31.875 -3.141 1 98.31 250 VAL A N 1
ATOM 1969 C CA . VAL A 1 250 ? -3.322 -30.797 -3.799 1 98.31 250 VAL A CA 1
ATOM 1970 C C . VAL A 1 250 ? -4.035 -31.328 -5.039 1 98.31 250 VAL A C 1
ATOM 1972 O O . VAL A 1 250 ? -5.215 -31.047 -5.254 1 98.31 250 VAL A O 1
ATOM 1975 N N . LEU A 1 251 ? -3.316 -32.125 -5.844 1 98.81 251 LEU A N 1
ATOM 1976 C CA . LEU A 1 251 ? -3.855 -32.656 -7.082 1 98.81 251 LEU A CA 1
ATOM 1977 C C . LEU A 1 251 ? -5.051 -33.562 -6.801 1 98.81 251 LEU A C 1
ATOM 1979 O O . LEU A 1 251 ? -6.062 -33.5 -7.504 1 98.81 251 LEU A O 1
ATOM 1983 N N . LYS A 1 252 ? -4.961 -34.344 -5.746 1 98.56 252 LYS A N 1
ATOM 1984 C CA . LYS A 1 252 ? -6.074 -35.219 -5.375 1 98.56 252 LYS A CA 1
ATOM 1985 C C . LYS A 1 252 ? -7.309 -34.406 -5.004 1 98.56 252 LYS A C 1
ATOM 1987 O O . LYS A 1 252 ? -8.438 -34.781 -5.305 1 98.56 252 LYS A O 1
ATOM 1992 N N . GLY A 1 253 ? -7.074 -33.281 -4.395 1 98.5 253 GLY A N 1
ATOM 1993 C CA . GLY A 1 253 ? -8.164 -32.375 -4.016 1 98.5 253 GLY A CA 1
ATOM 1994 C C . GLY A 1 253 ? -8.742 -31.609 -5.184 1 98.5 253 GLY A C 1
ATOM 1995 O O . GLY A 1 253 ? -9.742 -30.906 -5.039 1 98.5 253 GLY A O 1
ATOM 1996 N N . ALA A 1 254 ? -8.133 -31.734 -6.34 1 98.75 254 ALA A N 1
ATOM 1997 C CA . ALA A 1 254 ? -8.555 -31.062 -7.559 1 98.75 254 ALA A CA 1
ATOM 1998 C C . ALA A 1 254 ? -9.016 -32.062 -8.617 1 98.75 254 ALA A C 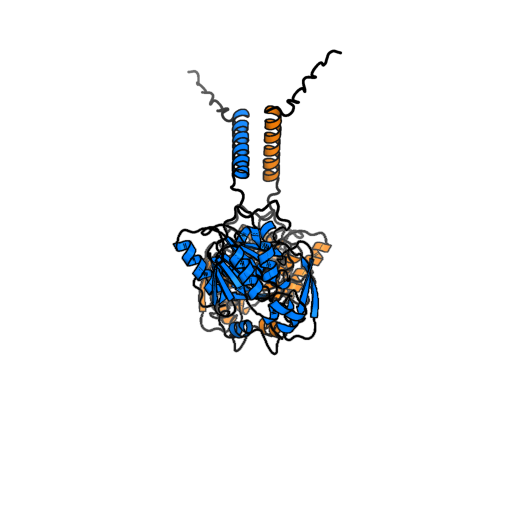1
ATOM 2000 O O . ALA A 1 254 ? -9.039 -31.75 -9.805 1 98.75 254 ALA A O 1
ATOM 2001 N N . LYS A 1 255 ? -9.359 -33.219 -8.195 1 98.69 255 LYS A N 1
ATOM 2002 C CA . LYS A 1 255 ? -9.672 -34.344 -9.109 1 98.69 255 LYS A CA 1
ATOM 2003 C C . LYS A 1 255 ? -10.797 -33.938 -10.062 1 98.69 255 LYS A C 1
ATOM 2005 O O . LYS A 1 255 ? -10.719 -34.219 -11.266 1 98.69 255 LYS A O 1
ATOM 2010 N N . LYS A 1 256 ? -11.852 -33.406 -9.602 1 98.12 256 LYS A N 1
ATOM 2011 C CA . LYS A 1 256 ? -12.977 -33 -10.445 1 98.12 256 LYS A CA 1
ATOM 2012 C C . LYS A 1 256 ? -12.562 -31.969 -11.477 1 98.12 256 LYS A C 1
ATOM 2014 O O . LYS A 1 256 ? -12.883 -32.094 -12.656 1 98.12 256 LYS A O 1
ATOM 2019 N N . LEU A 1 257 ? -11.859 -30.984 -11.047 1 98.31 257 LEU A N 1
ATOM 2020 C CA . LEU A 1 257 ? -11.367 -29.938 -11.938 1 98.31 257 LEU A CA 1
ATOM 2021 C C . LEU A 1 257 ? -10.484 -30.531 -13.039 1 98.31 257 LEU A C 1
ATOM 2023 O O . LEU A 1 257 ? -10.664 -30.203 -14.211 1 98.31 257 LEU A O 1
ATOM 2027 N N . LEU A 1 258 ? -9.617 -31.453 -12.648 1 98.75 258 LEU A N 1
ATOM 2028 C CA . LEU A 1 258 ? -8.625 -32 -13.562 1 98.75 258 LEU A CA 1
ATOM 2029 C C . LEU A 1 258 ? -9.25 -33.062 -14.469 1 98.75 258 LEU A C 1
ATOM 2031 O O . LEU A 1 258 ? -8.656 -33.438 -15.484 1 98.75 258 LEU A O 1
ATOM 2035 N N . SER A 1 259 ? -10.383 -33.5 -14.133 1 98.38 259 SER A N 1
ATOM 2036 C CA . SER A 1 259 ? -11.047 -34.531 -14.922 1 98.38 259 SER A CA 1
ATOM 2037 C C . SER A 1 259 ? -11.805 -33.938 -16.094 1 98.38 259 SER A C 1
ATOM 2039 O O . SER A 1 259 ? -12.336 -34.656 -16.938 1 98.38 259 SER A O 1
ATOM 2041 N N . ARG A 1 260 ? -11.922 -32.656 -16.141 1 97.88 260 ARG A N 1
ATOM 2042 C CA . ARG A 1 260 ? -12.602 -32.031 -17.266 1 97.88 260 ARG A CA 1
ATOM 2043 C C . ARG A 1 260 ? -11.992 -32.438 -18.594 1 97.88 260 ARG A C 1
ATOM 2045 O O . ARG A 1 260 ? -10.828 -32.844 -18.641 1 97.88 260 ARG A O 1
ATOM 2052 N N . LYS A 1 261 ? -12.812 -32.312 -19.672 1 96.56 261 LYS A N 1
ATOM 2053 C CA . LYS A 1 261 ? -12.383 -32.781 -20.984 1 96.56 261 LYS A CA 1
ATOM 2054 C C . LYS A 1 261 ? -11.32 -31.844 -21.578 1 96.56 261 LYS A C 1
ATOM 2056 O O . LYS A 1 261 ? -11.18 -30.703 -21.156 1 96.56 261 LYS A O 1
ATOM 2061 N N . LYS A 1 262 ? -10.648 -32.438 -22.609 1 94.69 262 LYS A N 1
ATOM 2062 C CA . LYS A 1 262 ? -9.672 -31.641 -23.328 1 94.69 262 LYS A CA 1
ATOM 2063 C C . LYS A 1 262 ? -10.281 -30.328 -23.812 1 94.69 262 LYS A C 1
ATOM 2065 O O . LYS A 1 262 ? -11.398 -30.312 -24.328 1 94.69 262 LYS A O 1
ATOM 2070 N N . GLY A 1 263 ? -9.664 -29.266 -23.625 1 92.19 263 GLY A N 1
ATOM 2071 C CA . GLY A 1 263 ? -10.188 -27.953 -23.969 1 92.19 263 GLY A CA 1
ATOM 2072 C C . GLY A 1 263 ? -10.781 -27.203 -22.797 1 92.19 263 GLY A C 1
ATOM 2073 O O . GLY A 1 263 ? -10.812 -25.969 -22.781 1 92.19 263 GLY A O 1
ATOM 2074 N N . GLU A 1 264 ? -11.266 -28.031 -21.859 1 95.81 264 GLU A N 1
ATOM 2075 C CA . GLU A 1 264 ? -11.852 -27.422 -20.656 1 95.81 264 GLU A CA 1
ATOM 2076 C C . GLU A 1 264 ? -10.953 -27.625 -19.438 1 95.81 264 GLU A C 1
ATOM 2078 O O . GLU A 1 264 ? -11.094 -26.906 -18.453 1 95.81 264 GLU A O 1
ATOM 2083 N N . ALA A 1 265 ? -10.109 -28.641 -19.531 1 97.69 265 ALA A N 1
ATOM 2084 C CA . ALA A 1 265 ? -9.18 -28.906 -18.438 1 97.69 265 ALA A CA 1
ATOM 2085 C C . ALA A 1 265 ? -8.078 -27.859 -18.375 1 97.69 265 ALA A C 1
ATOM 2087 O O . ALA A 1 265 ? -7.578 -27.406 -19.406 1 97.69 265 ALA A O 1
ATOM 2088 N N . PRO A 1 266 ? -7.684 -27.484 -17.219 1 98.75 266 PRO A N 1
ATOM 2089 C CA . PRO A 1 266 ? -6.641 -26.453 -17.125 1 98.75 266 PRO A CA 1
ATOM 2090 C C . PRO A 1 266 ? -5.27 -26.969 -17.578 1 98.75 266 PRO A C 1
ATOM 2092 O O . PRO A 1 266 ? -4.98 -28.172 -17.438 1 98.75 266 PRO A O 1
ATOM 2095 N N . TYR A 1 267 ? -4.453 -26.047 -18.234 1 98.81 267 TYR A N 1
ATOM 2096 C CA . TYR A 1 267 ? -3.014 -26.266 -18.281 1 98.81 267 TYR A CA 1
ATOM 2097 C C . TYR A 1 267 ? -2.43 -26.359 -16.875 1 98.81 267 TYR A C 1
ATOM 2099 O O . TYR A 1 267 ? -2.715 -25.516 -16.016 1 98.81 267 TYR A O 1
ATOM 2107 N N . LEU A 1 268 ? -1.664 -27.406 -16.609 1 98.88 268 LEU A N 1
ATOM 2108 C CA . LEU A 1 268 ? -1.191 -27.672 -15.25 1 98.88 268 LEU A CA 1
ATOM 2109 C C . LEU A 1 268 ? 0.315 -27.453 -15.148 1 98.88 268 LEU A C 1
ATOM 2111 O O . LEU A 1 268 ? 1.081 -28.016 -15.93 1 98.88 268 LEU A O 1
ATOM 2115 N N . ILE A 1 269 ? 0.742 -26.578 -14.219 1 98.81 269 ILE A N 1
ATOM 2116 C CA . ILE A 1 269 ? 2.137 -26.438 -13.812 1 98.81 269 ILE A CA 1
ATOM 2117 C C . ILE A 1 269 ? 2.287 -26.797 -12.336 1 98.81 269 ILE A C 1
ATOM 2119 O O . ILE A 1 269 ? 1.562 -26.281 -11.492 1 98.81 269 ILE A O 1
ATOM 2123 N N . TYR A 1 270 ? 3.168 -27.719 -12.031 1 98.31 270 TYR A N 1
ATOM 2124 C CA . TYR A 1 270 ? 3.439 -27.969 -10.625 1 98.31 270 TYR A CA 1
ATOM 2125 C C . TYR A 1 270 ? 4.922 -28.234 -10.391 1 98.31 270 TYR A C 1
ATOM 2127 O O . TYR A 1 270 ? 5.617 -28.719 -11.281 1 98.31 270 TYR A O 1
ATOM 2135 N N . GLU A 1 271 ? 5.402 -27.828 -9.211 1 94.25 271 GLU A N 1
ATOM 2136 C CA . GLU A 1 271 ? 6.793 -28.062 -8.844 1 94.25 271 GLU A CA 1
ATOM 2137 C C . GLU A 1 271 ? 7.031 -29.531 -8.508 1 94.25 271 GLU A C 1
ATOM 2139 O O . GLU A 1 271 ? 6.227 -30.156 -7.812 1 94.25 271 GLU A O 1
ATOM 2144 N N . GLU A 1 272 ? 8.055 -30.062 -9.055 1 94 272 GLU A N 1
ATOM 2145 C CA . GLU A 1 272 ? 8.414 -31.453 -8.828 1 94 272 GLU A CA 1
ATOM 2146 C C . GLU A 1 272 ? 9.805 -31.578 -8.219 1 94 272 GLU A C 1
ATOM 2148 O O . GLU A 1 272 ? 10.812 -31.453 -8.922 1 94 272 GLU A O 1
ATOM 2153 N N . ASP A 1 273 ? 9.836 -31.734 -6.957 1 89.81 273 ASP A N 1
ATOM 2154 C CA . ASP A 1 273 ? 11.039 -32.031 -6.188 1 89.81 273 ASP A CA 1
ATOM 2155 C C . ASP A 1 273 ? 10.922 -33.375 -5.465 1 89.81 273 ASP A C 1
ATOM 2157 O O . ASP A 1 273 ? 10.211 -33.469 -4.461 1 89.81 273 ASP A O 1
ATOM 2161 N N . GLU A 1 274 ? 11.656 -34.344 -5.973 1 93 274 GLU A N 1
ATOM 2162 C CA . GLU A 1 274 ? 11.477 -35.719 -5.496 1 93 274 GLU A CA 1
ATOM 2163 C C . GLU A 1 274 ? 11.75 -35.812 -4 1 93 274 GLU A C 1
ATOM 2165 O O . GLU A 1 274 ? 11.062 -36.562 -3.287 1 93 274 GLU A O 1
ATOM 2170 N N . ARG A 1 275 ? 12.742 -35.125 -3.527 1 88.69 275 ARG A N 1
ATOM 2171 C CA . ARG A 1 275 ? 13.086 -35.156 -2.107 1 88.69 275 ARG A CA 1
ATOM 2172 C C . ARG A 1 275 ? 11.938 -34.625 -1.258 1 88.69 275 ARG A C 1
ATOM 2174 O O . ARG A 1 275 ? 11.57 -35.219 -0.244 1 88.69 275 ARG A O 1
ATOM 2181 N N . LEU A 1 276 ? 11.344 -33.531 -1.667 1 86.44 276 LEU A N 1
ATOM 2182 C CA . LEU A 1 276 ? 10.234 -32.938 -0.935 1 86.44 276 LEU A CA 1
ATOM 2183 C C . LEU A 1 276 ? 8.984 -33.781 -1.021 1 86.44 276 LEU A C 1
ATOM 2185 O O . LEU A 1 276 ? 8.25 -33.938 -0.038 1 86.44 276 LEU A O 1
ATOM 2189 N N . LEU A 1 277 ? 8.766 -34.375 -2.156 1 90.38 277 LEU A N 1
ATOM 2190 C CA . LEU A 1 277 ? 7.613 -35.25 -2.334 1 90.38 277 LEU A CA 1
ATOM 2191 C C . LEU A 1 277 ? 7.703 -36.469 -1.396 1 90.38 277 LEU A C 1
ATOM 2193 O O . LEU A 1 277 ? 6.73 -36.781 -0.717 1 90.38 277 LEU A O 1
ATOM 2197 N N . GLN A 1 278 ? 8.844 -37 -1.297 1 89.75 278 GLN A N 1
ATOM 2198 C CA . GLN A 1 278 ? 9.047 -38.156 -0.438 1 89.75 278 GLN A CA 1
ATOM 2199 C C . GLN A 1 278 ? 8.836 -37.812 1.03 1 89.75 278 GLN A C 1
ATOM 2201 O O . GLN A 1 278 ? 8.258 -38.594 1.787 1 89.75 278 GLN A O 1
ATOM 2206 N N . ALA A 1 279 ? 9.305 -36.625 1.317 1 82.81 279 ALA A N 1
ATOM 2207 C CA . ALA A 1 279 ? 9.125 -36.156 2.689 1 82.81 279 ALA A CA 1
ATOM 2208 C C . ALA A 1 279 ? 7.648 -36.031 3.037 1 82.81 279 ALA A C 1
ATOM 2210 O O . ALA A 1 279 ? 7.281 -36.031 4.215 1 82.81 279 ALA A O 1
ATOM 2211 N N . SER A 1 280 ? 6.832 -35.938 2.012 1 86.25 280 SER A N 1
ATOM 2212 C CA . SER A 1 280 ? 5.391 -35.812 2.207 1 86.25 280 SER A CA 1
ATOM 2213 C C . SER A 1 280 ? 4.664 -37.094 1.837 1 86.25 280 SER A C 1
ATOM 2215 O O . SER A 1 280 ? 3.467 -37.062 1.549 1 86.25 280 SER A O 1
ATOM 2217 N N . ASN A 1 281 ? 5.438 -38.156 1.706 1 90.25 281 ASN A N 1
ATOM 2218 C CA . ASN A 1 281 ? 4.941 -39.5 1.477 1 90.25 281 ASN A CA 1
ATOM 2219 C C . ASN A 1 281 ? 4.277 -39.656 0.11 1 90.25 281 ASN A C 1
ATOM 2221 O O . ASN A 1 281 ? 3.195 -40.219 -0.008 1 90.25 281 ASN A O 1
ATOM 2225 N N . SER A 1 282 ? 4.816 -39.031 -0.834 1 93.56 282 SER A N 1
ATOM 2226 C CA . SER A 1 282 ? 4.395 -39.125 -2.229 1 93.56 282 SER A CA 1
ATOM 2227 C C . SER A 1 282 ? 5.598 -39.188 -3.164 1 93.56 282 SER A C 1
ATOM 2229 O O . SER A 1 282 ? 6.738 -39.312 -2.713 1 93.56 282 SER A O 1
ATOM 2231 N N . SER A 1 283 ? 5.336 -39.281 -4.523 1 95.62 283 SER A N 1
ATOM 2232 C CA . SER A 1 283 ? 6.41 -39.344 -5.508 1 95.62 283 SER A CA 1
ATOM 2233 C C . SER A 1 283 ? 5.961 -38.812 -6.859 1 95.62 283 SER A C 1
ATOM 2235 O O . SER A 1 283 ? 4.762 -38.719 -7.129 1 95.62 283 SER A O 1
ATOM 2237 N N . SER A 1 284 ? 7.02 -38.5 -7.645 1 97.12 284 SER A N 1
ATOM 2238 C CA . SER A 1 284 ? 6.734 -38.031 -9 1 97.12 284 SER A CA 1
ATOM 2239 C C . SER A 1 284 ? 6.02 -39.125 -9.805 1 97.12 284 SER A C 1
ATOM 2241 O O . SER A 1 284 ? 5.141 -38.812 -10.617 1 97.12 284 SER A O 1
ATOM 2243 N N . THR A 1 285 ? 6.34 -40.344 -9.523 1 97.62 285 THR A N 1
ATOM 2244 C CA . THR A 1 285 ? 5.727 -41.469 -10.219 1 97.62 285 THR A CA 1
ATOM 2245 C C . THR A 1 285 ? 4.238 -41.562 -9.898 1 97.62 285 THR A C 1
ATOM 2247 O O . THR A 1 285 ? 3.414 -41.781 -10.789 1 97.62 285 THR A O 1
ATOM 2250 N N . GLU A 1 286 ? 3.945 -41.406 -8.68 1 98 286 GLU A N 1
ATOM 2251 C CA . GLU A 1 286 ? 2.549 -41.469 -8.258 1 98 286 GLU A CA 1
ATOM 2252 C C . GLU A 1 286 ? 1.752 -40.312 -8.898 1 98 286 GLU A C 1
ATOM 2254 O O . GLU A 1 286 ? 0.612 -40.531 -9.328 1 98 286 GLU A O 1
ATOM 2259 N N . ILE A 1 287 ? 2.35 -39.188 -8.961 1 98.5 287 ILE A N 1
ATOM 2260 C CA . ILE A 1 287 ? 1.675 -38 -9.531 1 98.5 287 ILE A CA 1
ATOM 2261 C C . ILE A 1 287 ? 1.415 -38.25 -11.016 1 98.5 287 ILE A C 1
ATOM 2263 O O . ILE A 1 287 ? 0.303 -38.031 -11.5 1 98.5 287 ILE A O 1
ATOM 2267 N N . ARG A 1 288 ? 2.424 -38.75 -11.711 1 98 288 ARG A N 1
ATOM 2268 C CA . ARG A 1 288 ? 2.283 -39 -13.141 1 98 288 ARG A CA 1
ATOM 2269 C C . ARG A 1 288 ? 1.203 -40.031 -13.422 1 98 288 ARG A C 1
ATOM 2271 O O . ARG A 1 288 ? 0.427 -39.906 -14.367 1 98 288 ARG A O 1
ATOM 2278 N N . LYS A 1 289 ? 1.207 -41.031 -12.656 1 98.25 289 LYS A N 1
ATOM 2279 C CA . LYS A 1 289 ? 0.18 -42.062 -12.797 1 98.25 289 LYS A CA 1
ATOM 2280 C C . LYS A 1 289 ? -1.213 -41.5 -12.57 1 98.25 289 LYS A C 1
ATOM 2282 O O . LYS A 1 289 ? -2.133 -41.75 -13.352 1 98.25 289 LYS A O 1
ATOM 2287 N N . PHE A 1 290 ? -1.324 -40.781 -11.508 1 98.56 290 PHE A N 1
ATOM 2288 C CA . PHE A 1 290 ? -2.592 -40.156 -11.172 1 98.56 290 PHE A CA 1
ATOM 2289 C C . PHE A 1 290 ? -3.064 -39.25 -12.305 1 98.56 290 PHE A C 1
ATOM 2291 O O . PHE A 1 290 ? -4.211 -39.344 -12.75 1 98.56 290 PHE A O 1
ATOM 2298 N N . LEU A 1 291 ? -2.172 -38.344 -12.812 1 98.69 291 LEU A N 1
ATOM 2299 C CA . LEU A 1 291 ? -2.498 -37.406 -13.883 1 98.69 291 LEU A CA 1
ATOM 2300 C C . LEU A 1 291 ? -2.822 -38.156 -15.18 1 98.69 291 LEU A C 1
ATOM 2302 O O . LEU A 1 291 ? -3.736 -37.75 -15.906 1 98.69 291 LEU A O 1
ATOM 2306 N N . GLY A 1 292 ? -2.076 -39.188 -15.422 1 98.44 292 GLY A N 1
ATOM 2307 C CA . GLY A 1 292 ? -2.377 -40 -16.578 1 98.44 292 GLY A CA 1
ATOM 2308 C C . GLY A 1 292 ? -3.783 -40.562 -16.562 1 98.44 292 GLY A C 1
ATOM 2309 O O . GLY A 1 292 ? -4.461 -40.594 -17.594 1 98.44 292 GLY A O 1
ATOM 2310 N N . GLY A 1 293 ? -4.211 -41.031 -15.438 1 98.25 293 GLY A N 1
ATOM 2311 C CA . GLY A 1 293 ? -5.555 -41.562 -15.266 1 98.25 293 GLY A CA 1
ATOM 2312 C C . GLY A 1 293 ? -6.641 -40.531 -15.508 1 98.25 293 GLY A C 1
ATOM 2313 O O . GLY A 1 293 ? -7.793 -40.875 -15.773 1 98.25 293 GLY A O 1
ATOM 2314 N N . LEU A 1 294 ? -6.277 -39.281 -15.445 1 98.38 294 LEU A N 1
ATOM 2315 C CA . LEU A 1 294 ? -7.23 -38.188 -15.641 1 98.38 294 LEU A CA 1
ATOM 2316 C C . LEU A 1 294 ? -7.098 -37.594 -17.031 1 98.38 294 LEU A C 1
ATOM 2318 O O . LEU A 1 294 ? -7.727 -36.562 -17.344 1 98.38 294 LEU A O 1
ATOM 2322 N N . GLY A 1 295 ? -6.199 -38.094 -17.859 1 98.38 295 GLY A N 1
ATOM 2323 C CA . GLY A 1 295 ? -6.094 -37.688 -19.25 1 98.38 295 GLY A CA 1
ATOM 2324 C C . GLY A 1 295 ? -4.902 -36.781 -19.516 1 98.38 295 GLY A C 1
ATOM 2325 O O . GLY A 1 295 ? -4.672 -36.375 -20.656 1 98.38 295 GLY A O 1
ATOM 2326 N N . TYR A 1 296 ? -4.172 -36.438 -18.469 1 98.62 296 TYR A N 1
ATOM 2327 C CA . TYR A 1 296 ? -2.957 -35.625 -18.672 1 98.62 296 TYR A CA 1
ATOM 2328 C C . TYR A 1 296 ? -1.793 -36.531 -19.078 1 98.62 296 TYR A C 1
ATOM 2330 O O . TYR A 1 296 ? -1.004 -36.969 -18.234 1 98.62 296 TYR A O 1
ATOM 2338 N N . THR A 1 297 ? -1.667 -36.688 -20.281 1 97.19 297 THR A N 1
ATOM 2339 C CA . THR A 1 297 ? -0.698 -37.656 -20.781 1 97.19 297 THR A CA 1
ATOM 2340 C C . THR A 1 297 ? 0.535 -36.969 -21.344 1 97.19 297 THR A C 1
ATOM 2342 O O . THR A 1 297 ? 1.533 -37.625 -21.656 1 97.19 297 THR A O 1
ATOM 2345 N N . HIS A 1 298 ? 0.533 -35.656 -21.5 1 97.5 298 HIS A N 1
ATOM 2346 C CA . HIS A 1 298 ? 1.675 -34.875 -21.984 1 97.5 298 HIS A CA 1
ATOM 2347 C C . HIS A 1 298 ? 2.258 -34.031 -20.859 1 97.5 298 HIS A C 1
ATOM 2349 O O . HIS A 1 298 ? 1.751 -32.938 -20.578 1 97.5 298 HIS A O 1
ATOM 2355 N N . CYS A 1 299 ? 3.285 -34.531 -20.281 1 97.56 299 CYS A N 1
ATOM 2356 C CA . CYS A 1 299 ? 3.943 -33.812 -19.203 1 97.56 299 CYS A CA 1
ATOM 2357 C C . CYS A 1 299 ? 5.418 -33.594 -19.516 1 97.56 299 CYS A C 1
ATOM 2359 O O . CYS A 1 299 ? 6.152 -34.562 -19.781 1 97.56 299 CYS A O 1
ATOM 2361 N N . VAL A 1 300 ? 5.852 -32.344 -19.5 1 97.19 300 VAL A N 1
ATOM 2362 C CA . VAL A 1 300 ? 7.234 -32 -19.797 1 97.19 300 VAL A CA 1
ATOM 2363 C C . VAL A 1 300 ? 7.84 -31.234 -18.625 1 97.19 300 VAL A C 1
ATOM 2365 O O . VAL A 1 300 ? 7.191 -30.344 -18.062 1 97.19 300 VAL A O 1
ATOM 2368 N N . GLN A 1 301 ? 9.039 -31.625 -18.312 1 95.75 301 GLN A N 1
ATOM 2369 C CA . GLN A 1 301 ? 9.75 -30.922 -17.234 1 95.75 301 GLN A CA 1
ATOM 2370 C C . GLN A 1 301 ? 10.469 -29.688 -17.781 1 95.75 301 GLN A C 1
ATOM 2372 O O . GLN A 1 301 ? 11.203 -29.781 -18.766 1 95.75 301 GLN A O 1
ATOM 2377 N N . LYS A 1 302 ? 10.234 -28.609 -17.234 1 95 302 LYS A N 1
ATOM 2378 C CA . LYS A 1 302 ? 10.953 -27.359 -17.484 1 95 302 LYS A CA 1
ATOM 2379 C C . LYS A 1 302 ? 11.547 -26.781 -16.203 1 95 302 LYS A C 1
ATOM 2381 O O . LYS A 1 302 ? 10.836 -26.172 -15.406 1 95 302 LYS A O 1
ATOM 2386 N N . GLY A 1 303 ? 12.852 -26.953 -16.016 1 90.94 303 GLY A N 1
ATOM 2387 C CA . GLY A 1 303 ? 13.438 -26.641 -14.719 1 90.94 303 GLY A CA 1
ATOM 2388 C C . GLY A 1 303 ? 12.898 -27.516 -13.594 1 90.94 303 GLY A C 1
ATOM 2389 O O . GLY A 1 303 ? 12.93 -28.734 -13.68 1 90.94 303 GLY A O 1
ATOM 2390 N N . THR A 1 304 ? 12.398 -26.844 -12.633 1 89.62 304 THR A N 1
ATOM 2391 C CA . THR A 1 304 ? 11.859 -27.594 -11.508 1 89.62 304 THR A CA 1
ATOM 2392 C C . THR A 1 304 ? 10.352 -27.781 -11.656 1 89.62 304 THR A C 1
ATOM 2394 O O . THR A 1 304 ? 9.711 -28.406 -10.805 1 89.62 304 THR A O 1
ATOM 2397 N N . ASP A 1 305 ? 9.797 -27.375 -12.719 1 96.62 305 ASP A N 1
ATOM 2398 C CA . ASP A 1 305 ? 8.344 -27.391 -12.891 1 96.62 305 ASP A CA 1
ATOM 2399 C C . ASP A 1 305 ? 7.93 -28.406 -13.953 1 96.62 305 ASP A C 1
ATOM 2401 O O . ASP A 1 305 ? 8.586 -28.531 -14.984 1 96.62 305 ASP A O 1
ATOM 2405 N N . ALA A 1 306 ? 6.926 -29.156 -13.664 1 98.19 306 ALA A N 1
ATOM 2406 C CA . ALA A 1 306 ? 6.277 -30 -14.664 1 98.19 306 ALA A CA 1
ATOM 2407 C C . ALA A 1 306 ? 5.121 -29.25 -15.336 1 98.19 306 ALA A C 1
ATOM 2409 O O . ALA A 1 306 ? 4.316 -28.609 -14.664 1 98.19 306 ALA A O 1
ATOM 2410 N N . HIS A 1 307 ? 5.082 -29.281 -16.641 1 98.69 307 HIS A N 1
ATOM 2411 C CA . HIS A 1 307 ? 3.996 -28.75 -17.453 1 98.69 307 HIS A CA 1
ATOM 2412 C C . HIS A 1 307 ? 3.164 -29.875 -18.062 1 98.69 307 HIS A C 1
ATOM 2414 O O . HIS A 1 307 ? 3.682 -30.703 -18.828 1 98.69 307 HIS A O 1
ATOM 2420 N N . CYS A 1 308 ? 1.891 -29.953 -17.719 1 98.75 308 CYS A N 1
ATOM 2421 C CA . CYS A 1 308 ? 1.086 -31.078 -18.141 1 98.75 308 CYS A CA 1
ATOM 2422 C C . CYS A 1 308 ? -0.181 -30.609 -18.859 1 98.75 308 CYS A C 1
ATOM 2424 O O . CYS A 1 308 ? -0.82 -29.656 -18.422 1 98.75 308 CYS A O 1
ATOM 2426 N N . THR A 1 309 ? -0.529 -31.297 -19.953 1 98.25 309 THR A N 1
ATOM 2427 C CA . THR A 1 309 ? -1.743 -31.016 -20.703 1 98.25 309 THR A CA 1
ATOM 2428 C C . THR A 1 309 ? -2.402 -32.312 -21.156 1 98.25 309 THR A C 1
ATOM 2430 O O . THR A 1 309 ? -1.778 -33.375 -21.109 1 98.25 309 THR A O 1
ATOM 2433 N N . LYS A 1 310 ? -3.623 -32.156 -21.438 1 97.5 310 LYS A N 1
ATOM 2434 C CA . LYS A 1 310 ? -4.344 -33.281 -22.047 1 97.5 310 LYS A CA 1
ATOM 2435 C C . LYS A 1 310 ? -4.188 -33.281 -23.562 1 97.5 310 LYS A C 1
ATOM 2437 O O . LYS A 1 310 ? -3.953 -32.219 -24.172 1 97.5 310 LYS A O 1
ATOM 2442 N N . MET B 1 1 ? -66.375 -44.375 5.648 1 27.67 1 MET B N 1
ATOM 2443 C CA . MET B 1 1 ? -65.5 -43.344 6.207 1 27.67 1 MET B CA 1
ATOM 2444 C C . MET B 1 1 ? -64.938 -42.406 5.109 1 27.67 1 MET B C 1
ATOM 2446 O O . MET B 1 1 ? -64.312 -42.875 4.148 1 27.67 1 MET B O 1
ATOM 2450 N N . ALA B 1 2 ? -65.688 -41.188 4.914 1 30.44 2 ALA B N 1
ATOM 2451 C CA . ALA B 1 2 ? -65.688 -40.031 3.996 1 30.44 2 ALA B CA 1
ATOM 2452 C C . ALA B 1 2 ? -64.312 -39.344 4.027 1 30.44 2 ALA B C 1
ATOM 2454 O O . ALA B 1 2 ? -63.875 -38.875 5.09 1 30.44 2 ALA B O 1
ATOM 2455 N N . ASN B 1 3 ? -63.406 -39.625 3.195 1 28.75 3 ASN B N 1
ATOM 2456 C CA . ASN B 1 3 ? -62.031 -39.219 2.898 1 28.75 3 ASN B CA 1
ATOM 2457 C C . ASN B 1 3 ? -61.938 -37.75 2.512 1 28.75 3 ASN B C 1
ATOM 2459 O O . ASN B 1 3 ? -61.969 -37.406 1.328 1 28.75 3 ASN B O 1
ATOM 2463 N N . ALA B 1 4 ? -62.812 -36.844 3.191 1 34.5 4 ALA B N 1
ATOM 2464 C CA . ALA B 1 4 ? -62.844 -35.5 2.625 1 34.5 4 ALA B CA 1
ATOM 2465 C C . ALA B 1 4 ? -61.469 -34.875 2.648 1 34.5 4 ALA B C 1
ATOM 2467 O O . ALA B 1 4 ? -60.781 -34.906 3.664 1 34.5 4 ALA B O 1
ATOM 2468 N N . TRP B 1 5 ? -60.812 -34.688 1.453 1 28.12 5 TRP B N 1
ATOM 2469 C CA . TRP B 1 5 ? -59.625 -33.969 0.946 1 28.12 5 TRP B CA 1
ATOM 2470 C C . TRP B 1 5 ? -59.656 -32.5 1.312 1 28.12 5 TRP B C 1
ATOM 2472 O O . TRP B 1 5 ? -60.594 -31.781 0.922 1 28.12 5 TRP B O 1
ATOM 2482 N N . LYS B 1 6 ? -59.25 -32.094 2.502 1 32.5 6 LYS B N 1
ATOM 2483 C CA . LYS B 1 6 ? -59.094 -30.703 2.967 1 32.5 6 LYS B CA 1
ATOM 2484 C C . LYS B 1 6 ? -58.312 -29.875 1.976 1 32.5 6 LYS B C 1
ATOM 2486 O O . LYS B 1 6 ? -57.188 -30.266 1.573 1 32.5 6 LYS B O 1
ATOM 2491 N N . LYS B 1 7 ? -59.031 -28.984 1.26 1 34.59 7 LYS B N 1
ATOM 2492 C CA . LYS B 1 7 ? -58.531 -27.906 0.404 1 34.59 7 LYS B CA 1
ATOM 2493 C C . LYS B 1 7 ? -57.5 -27.047 1.129 1 34.59 7 LYS B C 1
ATOM 2495 O O . LYS B 1 7 ? -57.781 -26.516 2.207 1 34.59 7 LYS B O 1
ATOM 2500 N N . TYR B 1 8 ? -56.219 -27.328 1.036 1 30.86 8 TYR B N 1
ATOM 2501 C CA . TYR B 1 8 ? -55.125 -26.484 1.476 1 30.86 8 TYR B CA 1
ATOM 2502 C C . TYR B 1 8 ? -55.25 -25.078 0.896 1 30.86 8 TYR B C 1
ATOM 2504 O O . TYR B 1 8 ? -55.312 -24.906 -0.324 1 30.86 8 TYR B O 1
ATOM 2512 N N . LYS B 1 9 ? -56.062 -24.219 1.5 1 34.16 9 LYS B N 1
ATOM 2513 C CA . LYS B 1 9 ? -56.156 -22.797 1.191 1 34.16 9 LYS B CA 1
ATOM 2514 C C . LYS B 1 9 ? -54.75 -22.172 1.112 1 34.16 9 LYS B C 1
ATOM 2516 O O . LYS B 1 9 ? -53.938 -22.328 2.035 1 34.16 9 LYS B O 1
ATOM 2521 N N . SER B 1 10 ? -54.281 -21.984 -0.144 1 34.5 10 SER B N 1
ATOM 2522 C CA . SER B 1 10 ? -53.125 -21.188 -0.546 1 34.5 10 SER B CA 1
ATOM 2523 C C . SER B 1 10 ? -53.125 -19.812 0.108 1 34.5 10 SER B C 1
ATOM 2525 O O . SER B 1 10 ? -54.125 -19.109 0.069 1 34.5 10 SER B O 1
ATOM 2527 N N . ASN B 1 11 ? -52.625 -19.656 1.297 1 36.06 11 ASN B N 1
ATOM 2528 C CA . ASN B 1 11 ? -52.406 -18.375 1.964 1 36.06 11 ASN B CA 1
ATOM 2529 C C . ASN B 1 11 ? -51.906 -17.328 0.994 1 36.06 11 ASN B C 1
ATOM 2531 O O . ASN B 1 11 ? -50.812 -17.469 0.441 1 36.06 11 ASN B O 1
ATOM 2535 N N . LYS B 1 12 ? -52.844 -16.781 0.162 1 40.91 12 LYS B N 1
ATOM 2536 C CA . LYS B 1 12 ? -52.719 -15.586 -0.682 1 40.91 12 LYS B CA 1
ATOM 2537 C C . LYS B 1 12 ? -52.125 -14.422 0.089 1 40.91 12 LYS B C 1
ATOM 2539 O O . LYS B 1 12 ? -52.812 -13.461 0.421 1 40.91 12 LYS B O 1
ATOM 2544 N N . LEU B 1 13 ? -51.5 -14.727 1.136 1 42.69 13 LEU B N 1
ATOM 2545 C CA . LEU B 1 13 ? -51.094 -13.562 1.926 1 42.69 13 LEU B CA 1
ATOM 2546 C C . LEU B 1 13 ? -50.406 -12.523 1.053 1 42.69 13 LEU B C 1
ATOM 2548 O O . LEU B 1 13 ? -50.594 -11.32 1.241 1 42.69 13 LEU B O 1
ATOM 2552 N N . THR B 1 14 ? -49.312 -12.852 0.353 1 49.25 14 THR B N 1
ATOM 2553 C CA . THR B 1 14 ? -48.562 -11.648 0.024 1 49.25 14 THR B CA 1
ATOM 2554 C C . THR B 1 14 ? -49.062 -11.039 -1.281 1 49.25 14 THR B C 1
ATOM 2556 O O . THR B 1 14 ? -48.812 -11.586 -2.359 1 49.25 14 THR B O 1
ATOM 2559 N N . THR B 1 15 ? -50.312 -10.43 -1.251 1 53.09 15 THR B N 1
ATOM 2560 C CA . THR B 1 15 ? -50.906 -9.75 -2.398 1 53.09 15 THR B CA 1
ATOM 2561 C C . THR B 1 15 ? -49.938 -8.734 -2.992 1 53.09 15 THR B C 1
ATOM 2563 O O . THR B 1 15 ? -49.062 -8.211 -2.287 1 53.09 15 THR B O 1
ATOM 2566 N N . PRO B 1 16 ? -50.031 -8.664 -4.32 1 58.97 16 PRO B N 1
ATOM 2567 C CA . PRO B 1 16 ? -49.156 -7.73 -5.043 1 58.97 16 PRO B CA 1
ATOM 2568 C C . PRO B 1 16 ? -49.188 -6.324 -4.445 1 58.97 16 PRO B C 1
ATOM 2570 O O . PRO B 1 16 ? -48.188 -5.598 -4.531 1 58.97 16 PRO B O 1
ATOM 2573 N N . LYS B 1 17 ? -50.25 -6.023 -3.77 1 57.81 17 LYS B N 1
ATOM 2574 C CA . LYS B 1 17 ? -50.375 -4.711 -3.137 1 57.81 17 LYS B CA 1
ATOM 2575 C C . LYS B 1 17 ? -49.469 -4.609 -1.914 1 57.81 17 LYS B C 1
ATOM 2577 O O . LYS B 1 17 ? -48.844 -3.574 -1.692 1 57.81 17 LYS B O 1
ATOM 2582 N N . LEU B 1 18 ? -49.469 -5.699 -1.189 1 58.47 18 LEU B N 1
ATOM 2583 C CA . LEU B 1 18 ? -48.625 -5.707 -0.007 1 58.47 18 LEU B CA 1
ATOM 2584 C C . LEU B 1 18 ? -47.125 -5.695 -0.401 1 58.47 18 LEU B C 1
ATOM 2586 O O . LEU B 1 18 ? -46.312 -5.016 0.231 1 58.47 18 LEU B O 1
ATOM 2590 N N . LEU B 1 19 ? -46.906 -6.395 -1.47 1 59.62 19 LEU B N 1
ATOM 2591 C CA . LEU B 1 19 ? -45.562 -6.402 -1.976 1 59.62 19 LEU B CA 1
ATOM 2592 C C . LEU B 1 19 ? -45.156 -5.035 -2.535 1 59.62 19 LEU B C 1
ATOM 2594 O O . LEU B 1 19 ? -44.062 -4.562 -2.328 1 59.62 19 LEU B O 1
ATOM 2598 N N . PHE B 1 20 ? -46.188 -4.438 -3.113 1 63.03 20 PHE B N 1
ATOM 2599 C CA . PHE B 1 20 ? -45.938 -3.094 -3.631 1 63.03 20 PHE B CA 1
ATOM 2600 C C . PHE B 1 20 ? -45.781 -2.096 -2.492 1 63.03 20 PHE B C 1
ATOM 2602 O O . PHE B 1 20 ? -44.906 -1.218 -2.555 1 63.03 20 PHE B O 1
ATOM 2609 N N . LEU B 1 21 ? -46.5 -2.268 -1.517 1 61.75 21 LEU B N 1
ATOM 2610 C CA . LEU B 1 21 ? -46.406 -1.393 -0.354 1 61.75 21 LEU B CA 1
ATOM 2611 C C . LEU B 1 21 ? -45.062 -1.627 0.372 1 61.75 21 LEU B C 1
ATOM 2613 O O . LEU B 1 21 ? -44.438 -0.677 0.83 1 61.75 21 LEU B O 1
ATOM 2617 N N . LEU B 1 22 ? -44.719 -2.875 0.381 1 62.31 22 LEU B N 1
ATOM 2618 C CA . LEU B 1 22 ? -43.438 -3.184 1.044 1 62.31 22 LEU B CA 1
ATOM 2619 C C . LEU B 1 22 ? -42.25 -2.684 0.221 1 62.31 22 LEU B C 1
ATOM 2621 O O . LEU B 1 22 ? -41.312 -2.152 0.774 1 62.31 22 LEU B O 1
ATOM 2625 N N . THR B 1 23 ? -42.469 -2.842 -1.023 1 64.19 23 THR B N 1
ATOM 2626 C CA . THR B 1 23 ? -41.375 -2.346 -1.876 1 64.19 23 THR B CA 1
ATOM 2627 C C . THR B 1 23 ? -41.375 -0.819 -1.889 1 64.19 23 THR B C 1
ATOM 2629 O O . THR B 1 23 ? -40.312 -0.205 -1.84 1 64.19 23 THR B O 1
ATOM 2632 N N . SER B 1 24 ? -42.5 -0.224 -1.904 1 63.5 24 SER B N 1
ATOM 2633 C CA . SER B 1 24 ? -42.594 1.233 -1.863 1 63.5 24 SER B CA 1
ATOM 2634 C C . SER B 1 24 ? -42.094 1.773 -0.528 1 63.5 24 SER B C 1
ATOM 2636 O O . SER B 1 24 ? -41.344 2.766 -0.488 1 63.5 24 SER B O 1
ATOM 2638 N N . THR B 1 25 ? -42.438 1.148 0.479 1 63.84 25 THR B N 1
ATOM 2639 C CA . THR B 1 25 ? -41.938 1.556 1.795 1 63.84 25 THR B CA 1
ATOM 2640 C C . THR B 1 25 ? -40.438 1.312 1.919 1 63.84 25 THR B C 1
ATOM 2642 O O . THR B 1 25 ? -39.719 2.119 2.514 1 63.84 25 THR B O 1
ATOM 2645 N N . SER B 1 26 ? -39.969 0.253 1.354 1 61.28 26 SER B N 1
ATOM 2646 C CA . SER B 1 26 ? -38.562 -0.011 1.372 1 61.28 26 SER B CA 1
ATOM 2647 C C . SER B 1 26 ? -37.781 0.995 0.511 1 61.28 26 SER B C 1
ATOM 2649 O O . SER B 1 26 ? -36.719 1.451 0.887 1 61.28 26 SER B O 1
ATOM 2651 N N . LEU B 1 27 ? -38.375 1.329 -0.568 1 61.47 27 LEU B N 1
ATOM 2652 C CA . LEU B 1 27 ? -37.781 2.357 -1.411 1 61.47 27 LEU B CA 1
ATOM 2653 C C . LEU B 1 27 ? -37.812 3.715 -0.716 1 61.47 27 LEU B C 1
ATOM 2655 O O . LEU B 1 27 ? -36.844 4.469 -0.777 1 61.47 27 LEU B O 1
ATOM 2659 N N . ILE B 1 28 ? -38.844 4.035 -0.101 1 62.28 28 ILE B N 1
ATOM 2660 C CA . ILE B 1 28 ? -38.938 5.27 0.673 1 62.28 28 ILE B CA 1
ATOM 2661 C C . ILE B 1 28 ? -37.938 5.234 1.83 1 62.28 28 ILE B C 1
ATOM 2663 O O . ILE B 1 28 ? -37.25 6.227 2.102 1 62.28 28 ILE B O 1
ATOM 2667 N N . LEU B 1 29 ? -37.781 4.121 2.418 1 59.81 29 LEU B N 1
ATOM 2668 C CA . LEU B 1 29 ? -36.844 3.994 3.504 1 59.81 29 LEU B CA 1
ATOM 2669 C C . LEU B 1 29 ? -35.406 4.086 2.973 1 59.81 29 LEU B C 1
ATOM 2671 O O . LEU B 1 29 ? -34.531 4.719 3.596 1 59.81 29 LEU B O 1
ATOM 2675 N N . LEU B 1 30 ? -35.156 3.463 1.884 1 57.22 30 LEU B N 1
ATOM 2676 C CA . LEU B 1 30 ? -33.844 3.568 1.264 1 57.22 30 LEU B CA 1
ATOM 2677 C C . LEU B 1 30 ? -33.562 5 0.815 1 57.22 30 LEU B C 1
ATOM 2679 O O . LEU B 1 30 ? -32.469 5.512 1 1 57.22 30 LEU B O 1
ATOM 2683 N N . THR B 1 31 ? -34.531 5.625 0.141 1 57 31 THR B N 1
ATOM 2684 C CA . THR B 1 31 ? -34.406 7.035 -0.221 1 57 31 THR B CA 1
ATOM 2685 C C . THR B 1 31 ? -34.281 7.906 1.026 1 57 31 THR B C 1
ATOM 2687 O O . THR B 1 31 ? -33.5 8.859 1.059 1 57 31 THR B O 1
ATOM 2690 N N . PHE B 1 32 ? -35.062 7.668 1.965 1 55.22 32 PHE B N 1
ATOM 2691 C CA . PHE B 1 32 ? -34.969 8.375 3.236 1 55.22 32 PHE B CA 1
ATOM 2692 C C . PHE B 1 32 ? -33.594 8.125 3.873 1 55.22 32 PHE B C 1
ATOM 2694 O O . PHE B 1 32 ? -32.969 9.047 4.387 1 55.22 32 PHE B O 1
ATOM 2701 N N . PHE B 1 33 ? -33.156 6.891 3.953 1 53.56 33 PHE B N 1
ATOM 2702 C CA . PHE B 1 33 ? -31.812 6.594 4.465 1 53.56 33 PHE B CA 1
ATOM 2703 C C . PHE B 1 33 ? -30.734 7.246 3.602 1 53.56 33 PHE B C 1
ATOM 2705 O O . PHE B 1 33 ? -29.734 7.742 4.117 1 53.56 33 PHE B O 1
ATOM 2712 N N . TYR B 1 34 ? -30.922 7.168 2.33 1 49.34 34 TYR B N 1
ATOM 2713 C CA . TYR B 1 34 ? -30 7.852 1.438 1 49.34 34 TYR B CA 1
ATOM 2714 C C . TYR B 1 34 ? -30.078 9.367 1.626 1 49.34 34 TYR B C 1
ATOM 2716 O O . TYR B 1 34 ? -29.062 10.055 1.604 1 49.34 34 TYR B O 1
ATOM 2724 N N . LEU B 1 35 ? -31.266 9.891 1.661 1 49.56 35 LEU B N 1
ATOM 2725 C CA . LEU B 1 35 ? -31.469 11.32 1.837 1 49.56 35 LEU B CA 1
ATOM 2726 C C . LEU B 1 35 ? -31.156 11.742 3.268 1 49.56 35 LEU B C 1
ATOM 2728 O O . LEU B 1 35 ? -30.812 12.898 3.52 1 49.56 35 LEU B O 1
ATOM 2732 N N . THR B 1 36 ? -31.516 10.977 4.164 1 43.66 36 THR B N 1
ATOM 2733 C CA . THR B 1 36 ? -31.219 11.312 5.551 1 43.66 36 THR B CA 1
ATOM 2734 C C . THR B 1 36 ? -29.828 10.844 5.941 1 43.66 36 THR B C 1
ATOM 2736 O O . THR B 1 36 ? -29.438 10.93 7.105 1 43.66 36 THR B O 1
ATOM 2739 N N . ALA B 1 37 ? -29.219 10.031 5.117 1 44.09 37 ALA B N 1
ATOM 2740 C CA . ALA B 1 37 ? -27.812 9.805 5.477 1 44.09 37 ALA B CA 1
ATOM 2741 C C . ALA B 1 37 ? -27.109 11.133 5.742 1 44.09 37 ALA B C 1
ATOM 2743 O O . ALA B 1 37 ? -27.25 12.086 4.973 1 44.09 37 ALA B O 1
ATOM 2744 N N . PRO B 1 38 ? -26.844 11.477 6.949 1 40.62 38 PRO B N 1
ATOM 2745 C CA . PRO B 1 38 ? -26.172 12.758 7.172 1 40.62 38 PRO B CA 1
ATOM 2746 C C . PRO B 1 38 ? -25.156 13.086 6.086 1 40.62 38 PRO B C 1
ATOM 2748 O O . PRO B 1 38 ? -24.562 12.18 5.492 1 40.62 38 PRO B O 1
ATOM 2751 N N . PRO B 1 39 ? -25.391 14.234 5.332 1 44.31 39 PRO B N 1
ATOM 2752 C CA . PRO B 1 39 ? -24.25 14.617 4.5 1 44.31 39 PRO B CA 1
ATOM 2753 C C . PRO B 1 39 ? -22.906 14.227 5.121 1 44.31 39 PRO B C 1
ATOM 2755 O O . PRO B 1 39 ? -22.75 14.266 6.344 1 44.31 39 PRO B O 1
ATOM 2758 N N . THR B 1 40 ? -22.312 13.312 4.543 1 50.53 40 THR B N 1
ATOM 2759 C CA . THR B 1 40 ? -21 13.039 5.098 1 50.53 40 THR B CA 1
ATOM 2760 C C . THR B 1 40 ? -20.25 14.344 5.387 1 50.53 40 THR B C 1
ATOM 2762 O O . THR B 1 40 ? -20.172 15.219 4.523 1 50.53 40 THR B O 1
ATOM 2765 N N . PRO B 1 41 ? -20.297 14.836 6.539 1 55.97 41 PRO B N 1
ATOM 2766 C CA . PRO B 1 41 ? -19.672 16.078 6.977 1 55.97 41 PRO B CA 1
ATOM 2767 C C . PRO B 1 41 ? -18.5 16.5 6.094 1 55.97 41 PRO B C 1
ATOM 2769 O O . PRO B 1 41 ? -18.109 17.672 6.09 1 55.97 41 PRO B O 1
ATOM 2772 N N . PHE B 1 42 ? -18.109 15.766 5.129 1 64.44 42 PHE B N 1
ATOM 2773 C CA . PHE B 1 42 ? -16.844 15.992 4.438 1 64.44 42 PHE B CA 1
ATOM 2774 C C . PHE B 1 42 ? -17.078 16.594 3.059 1 64.44 42 PHE B C 1
ATOM 2776 O O . PHE B 1 42 ? -16.125 16.938 2.352 1 64.44 42 PHE B O 1
ATOM 2783 N N . PHE B 1 43 ? -18.359 16.984 2.77 1 66 43 PHE B N 1
ATOM 2784 C CA . PHE B 1 43 ? -18.578 17.391 1.386 1 66 43 PHE B CA 1
ATOM 2785 C C . PHE B 1 43 ? -18.953 18.859 1.306 1 66 43 PHE B C 1
ATOM 2787 O O . PHE B 1 43 ? -19.828 19.328 2.027 1 66 43 PHE B O 1
ATOM 2794 N N . ASN B 1 44 ? -18.125 19.719 0.678 1 76.44 44 ASN B N 1
ATOM 2795 C CA . ASN B 1 44 ? -18.406 21.109 0.332 1 76.44 44 ASN B CA 1
ATOM 2796 C C . ASN B 1 44 ? -18.766 21.25 -1.143 1 76.44 44 ASN B C 1
ATOM 2798 O O . ASN B 1 44 ? -17.891 21.281 -2.004 1 76.44 44 ASN B O 1
ATOM 2802 N N . PRO B 1 45 ? -20 21.406 -1.43 1 73.5 45 PRO B N 1
ATOM 2803 C CA . PRO B 1 45 ? -20.422 21.453 -2.832 1 73.5 45 PRO B CA 1
ATOM 2804 C C . PRO B 1 45 ? -19.875 22.688 -3.57 1 73.5 45 PRO B C 1
ATOM 2806 O O . PRO B 1 45 ? -19.797 22.672 -4.801 1 73.5 45 PRO B O 1
ATOM 2809 N N . THR B 1 46 ? -19.516 23.688 -2.768 1 81.75 46 THR B N 1
ATOM 2810 C CA . THR B 1 46 ? -19.062 24.922 -3.404 1 81.75 46 THR B CA 1
ATOM 2811 C C . THR B 1 46 ? -17.547 24.922 -3.557 1 81.75 46 THR B C 1
ATOM 2813 O O . THR B 1 46 ? -16.969 25.891 -4.082 1 81.75 46 THR B O 1
ATOM 2816 N N . SER B 1 47 ? -16.953 23.875 -3.088 1 89.19 47 SER B N 1
ATOM 2817 C CA . SER B 1 47 ? -15.492 23.797 -3.188 1 89.19 47 SER B CA 1
ATOM 2818 C C . SER B 1 47 ? -15.039 23.844 -4.641 1 89.19 47 SER B C 1
ATOM 2820 O O . SER B 1 47 ? -15.617 23.156 -5.5 1 89.19 47 SER B O 1
ATOM 2822 N N . PRO B 1 48 ? -14.109 24.656 -4.953 1 90.38 48 PRO B N 1
ATOM 2823 C CA . PRO B 1 48 ? -13.594 24.734 -6.324 1 90.38 48 PRO B CA 1
ATOM 2824 C C . PRO B 1 48 ? -12.75 23.531 -6.707 1 90.38 48 PRO B C 1
ATOM 2826 O O . PRO B 1 48 ? -12.305 23.422 -7.852 1 90.38 48 PRO B O 1
ATOM 2829 N N . ILE B 1 49 ? -12.453 22.703 -5.785 1 93.06 49 ILE B N 1
ATOM 2830 C CA . ILE B 1 49 ? -11.602 21.547 -6.039 1 93.06 49 ILE B CA 1
ATOM 2831 C C . ILE B 1 49 ? -12.219 20.297 -5.395 1 93.06 49 ILE B C 1
ATOM 2833 O O . ILE B 1 49 ? -12.789 20.375 -4.305 1 93.06 49 ILE B O 1
ATOM 2837 N N . HIS B 1 50 ? -12.094 19.188 -6.086 1 91.5 50 HIS B N 1
ATOM 2838 C CA . HIS B 1 50 ? -12.523 17.906 -5.535 1 91.5 50 HIS B CA 1
ATOM 2839 C C . HIS B 1 50 ? -11.375 17.188 -4.848 1 91.5 50 HIS B C 1
ATOM 2841 O O . HIS B 1 50 ? -10.211 17.359 -5.219 1 91.5 50 HIS B O 1
ATOM 2847 N N . PRO B 1 51 ? -11.742 16.422 -3.848 1 93.94 51 PRO B N 1
ATOM 2848 C CA . PRO B 1 51 ? -10.68 15.625 -3.227 1 93.94 51 PRO B CA 1
ATOM 2849 C C . PRO B 1 51 ? -9.945 14.742 -4.23 1 93.94 51 PRO B C 1
ATOM 2851 O O . PRO B 1 51 ? -10.539 14.273 -5.203 1 93.94 51 PRO B O 1
ATOM 2854 N N . PHE B 1 52 ? -8.703 14.617 -4.027 1 93.06 52 PHE B N 1
ATOM 2855 C CA . PHE B 1 52 ? -7.844 13.773 -4.852 1 93.06 52 PHE B CA 1
ATOM 2856 C C . PHE B 1 52 ? -8.281 12.312 -4.773 1 93.06 52 PHE B C 1
ATOM 2858 O O . PHE B 1 52 ? -8.547 11.797 -3.686 1 93.06 52 PHE B O 1
ATOM 2865 N N . ASN B 1 53 ? -8.453 11.695 -5.941 1 88.38 53 ASN B N 1
ATOM 2866 C CA . ASN B 1 53 ? -8.805 10.273 -5.98 1 88.38 53 ASN B CA 1
ATOM 2867 C C . ASN B 1 53 ? -7.57 9.391 -5.812 1 88.38 53 ASN B C 1
ATOM 2869 O O . ASN B 1 53 ? -6.859 9.125 -6.781 1 88.38 53 ASN B O 1
ATOM 2873 N N . TYR B 1 54 ? -7.402 8.875 -4.715 1 85.56 54 TYR B N 1
ATOM 2874 C CA . TYR B 1 54 ? -6.184 8.133 -4.418 1 85.56 54 TYR B CA 1
ATOM 2875 C C . TYR B 1 54 ? -6.25 6.727 -5 1 85.56 54 TYR B C 1
ATOM 2877 O O . TYR B 1 54 ? -5.215 6.078 -5.191 1 85.56 54 TYR B O 1
ATOM 2885 N N . THR B 1 55 ? -7.391 6.207 -5.398 1 82.62 55 THR B N 1
ATOM 2886 C CA . THR B 1 55 ? -7.516 4.852 -5.926 1 82.62 55 THR B CA 1
ATOM 2887 C C . THR B 1 55 ? -7.211 4.824 -7.422 1 82.62 55 THR B C 1
ATOM 2889 O O . THR B 1 55 ? -6.91 3.768 -7.98 1 82.62 55 THR B O 1
ATOM 2892 N N . ASN B 1 56 ? -7.281 5.984 -8.031 1 84.81 56 ASN B N 1
ATOM 2893 C CA . ASN B 1 56 ? -7.09 6.035 -9.477 1 84.81 56 ASN B CA 1
ATOM 2894 C C . ASN B 1 56 ? -5.742 6.648 -9.836 1 84.81 56 ASN B C 1
ATOM 2896 O O . ASN B 1 56 ? -5.387 6.727 -11.016 1 84.81 56 ASN B O 1
ATOM 2900 N N . THR B 1 57 ? -5.016 7.008 -8.852 1 89.81 57 THR B N 1
ATOM 2901 C CA . THR B 1 57 ? -3.707 7.602 -9.109 1 89.81 57 THR B CA 1
ATOM 2902 C C . THR B 1 57 ? -2.68 6.523 -9.445 1 89.81 57 THR B C 1
ATOM 2904 O O . THR B 1 57 ? -2.697 5.438 -8.859 1 89.81 57 THR B O 1
ATOM 2907 N N . PRO B 1 58 ? -1.801 6.836 -10.43 1 91.31 58 PRO B N 1
ATOM 2908 C CA . PRO B 1 58 ? -0.757 5.852 -10.727 1 91.31 58 PRO B CA 1
ATOM 2909 C C . PRO B 1 58 ? 0.087 5.496 -9.5 1 91.31 58 PRO B C 1
ATOM 2911 O O . PRO B 1 58 ? 0.431 6.379 -8.711 1 91.31 58 PRO B O 1
ATOM 2914 N N . GLN B 1 59 ? 0.306 4.27 -9.32 1 94.94 59 GLN B N 1
ATOM 2915 C CA . GLN B 1 59 ? 1.074 3.777 -8.18 1 94.94 59 GLN B CA 1
ATOM 2916 C C . GLN B 1 59 ? 2.568 4.023 -8.383 1 94.94 59 GLN B C 1
ATOM 2918 O O . GLN B 1 59 ? 3.15 3.574 -9.367 1 94.94 59 GLN B O 1
ATOM 2923 N N . PRO B 1 60 ? 3.139 4.738 -7.426 1 93.62 60 PRO B N 1
ATOM 2924 C CA . PRO B 1 60 ? 4.586 4.93 -7.531 1 93.62 60 PRO B CA 1
ATOM 2925 C C . PRO B 1 60 ? 5.379 3.691 -7.121 1 93.62 60 PRO B C 1
ATOM 2927 O O . PRO B 1 60 ? 4.832 2.789 -6.48 1 93.62 60 PRO B O 1
ATOM 2930 N N . HIS B 1 61 ? 6.617 3.564 -7.531 1 95.19 61 HIS B N 1
ATOM 2931 C CA . HIS B 1 61 ? 7.582 2.57 -7.074 1 95.19 61 HIS B CA 1
ATOM 2932 C C . HIS B 1 61 ? 9 3.127 -7.105 1 95.19 61 HIS B C 1
ATOM 2934 O O . HIS B 1 61 ? 9.305 4.027 -7.891 1 95.19 61 HIS B O 1
ATOM 2940 N N . PRO B 1 62 ? 9.891 2.717 -6.289 1 97.62 62 PRO B N 1
ATOM 2941 C CA . PRO B 1 62 ? 9.633 1.73 -5.238 1 97.62 62 PRO B CA 1
ATOM 2942 C C . PRO B 1 62 ? 8.789 2.293 -4.094 1 97.62 62 PRO B C 1
ATOM 2944 O O . PRO B 1 62 ? 8.547 3.5 -4.039 1 97.62 62 PRO B O 1
ATOM 2947 N N . ILE B 1 63 ? 8.227 1.382 -3.293 1 98.5 63 ILE B N 1
ATOM 2948 C CA . ILE B 1 63 ? 7.527 1.763 -2.072 1 98.5 63 ILE B CA 1
ATOM 2949 C C . ILE B 1 63 ? 8.352 1.352 -0.854 1 98.5 63 ILE B C 1
ATOM 2951 O O . ILE B 1 63 ? 8.656 0.17 -0.671 1 98.5 63 ILE B O 1
ATOM 2955 N N . ILE B 1 64 ? 8.766 2.305 -0.09 1 98.44 64 ILE B N 1
ATOM 2956 C CA . ILE B 1 64 ? 9.43 2.102 1.191 1 98.44 64 ILE B CA 1
ATOM 2957 C C . ILE B 1 64 ? 8.641 2.793 2.301 1 98.44 64 ILE B C 1
ATOM 2959 O O . ILE B 1 64 ? 8.523 4.02 2.312 1 98.44 64 ILE B O 1
ATOM 2963 N N . ALA B 1 65 ? 8.094 2.031 3.168 1 98.75 65 ALA B N 1
ATOM 2964 C CA . ALA B 1 65 ? 7.227 2.547 4.227 1 98.75 65 ALA B CA 1
ATOM 2965 C C . ALA B 1 65 ? 7.48 1.818 5.543 1 98.75 65 ALA B C 1
ATOM 2967 O O . ALA B 1 65 ? 7.941 0.676 5.551 1 98.75 65 ALA B O 1
ATOM 2968 N N . ASN B 1 66 ? 7.258 2.453 6.594 1 98.69 66 ASN B N 1
ATOM 2969 C CA . ASN B 1 66 ? 7.406 1.867 7.922 1 98.69 66 ASN B CA 1
ATOM 2970 C C . ASN B 1 66 ? 6.574 2.617 8.961 1 98.69 66 ASN B C 1
ATOM 2972 O O . ASN B 1 66 ? 6.074 3.709 8.688 1 98.69 66 ASN B O 1
ATOM 2976 N N . GLN B 1 67 ? 6.391 1.982 10.062 1 98.56 67 GLN B N 1
ATOM 2977 C CA . GLN B 1 67 ? 5.762 2.635 11.211 1 98.56 67 GLN B CA 1
ATOM 2978 C C . GLN B 1 67 ? 6.711 3.643 11.852 1 98.56 67 GLN B C 1
ATOM 2980 O O . GLN B 1 67 ? 7.93 3.471 11.812 1 98.56 67 GLN B O 1
ATOM 2985 N N . VAL B 1 68 ? 6.156 4.652 12.438 1 98.56 68 VAL B N 1
ATOM 2986 C CA . VAL B 1 68 ? 6.93 5.676 13.133 1 98.56 68 VAL B CA 1
ATOM 2987 C C . VAL B 1 68 ? 7.125 5.277 14.594 1 98.56 68 VAL B C 1
ATOM 2989 O O . VAL B 1 68 ? 6.199 4.781 15.234 1 98.56 68 VAL B O 1
ATOM 2992 N N . GLU B 1 69 ? 8.25 5.52 15.109 1 98.12 69 GLU B N 1
ATOM 2993 C CA . GLU B 1 69 ? 8.539 5.148 16.484 1 98.12 69 GLU B CA 1
ATOM 2994 C C . GLU B 1 69 ? 8.008 6.195 17.469 1 98.12 69 GLU B C 1
ATOM 2996 O O . GLU B 1 69 ? 7.801 7.352 17.094 1 98.12 69 GLU B O 1
ATOM 3001 N N . GLY B 1 70 ? 7.73 5.773 18.672 1 97.31 70 GLY B N 1
ATOM 3002 C CA . GLY B 1 70 ? 7.613 6.656 19.828 1 97.31 70 GLY B CA 1
ATOM 3003 C C . GLY B 1 70 ? 6.348 7.496 19.797 1 97.31 70 GLY B C 1
ATOM 3004 O O . GLY B 1 70 ? 6.324 8.609 20.344 1 97.31 70 GLY B O 1
ATOM 3005 N N . 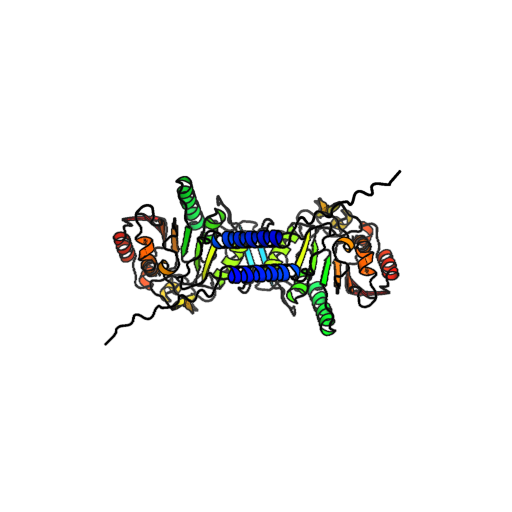LEU B 1 71 ? 5.379 7.129 19.172 1 98.12 71 LEU B N 1
ATOM 3006 C CA . LEU B 1 71 ? 4.113 7.855 19.156 1 98.12 71 LEU B CA 1
ATOM 3007 C C . LEU B 1 71 ? 3.051 7.105 19.953 1 98.12 71 LEU B C 1
ATOM 3009 O O . LEU B 1 71 ? 3.035 5.871 19.969 1 98.12 71 LEU B O 1
ATOM 3013 N N . LYS B 1 72 ? 2.158 7.844 20.641 1 97.19 72 LYS B N 1
ATOM 3014 C CA . LYS B 1 72 ? 1.033 7.238 21.359 1 97.19 72 LYS B CA 1
ATOM 3015 C C . LYS B 1 72 ? 0.109 6.5 20.391 1 97.19 72 LYS B C 1
ATOM 3017 O O . LYS B 1 72 ? -0.414 5.434 20.719 1 97.19 72 LYS B O 1
ATOM 3022 N N . HIS B 1 73 ? -0.118 7.074 19.25 1 98.06 73 HIS B N 1
ATOM 3023 C CA . HIS B 1 73 ? -0.888 6.48 18.172 1 98.06 73 HIS B CA 1
ATOM 3024 C C . HIS B 1 73 ? -0.023 6.273 16.922 1 98.06 73 HIS B C 1
ATOM 3026 O O . HIS B 1 73 ? 0.112 7.176 16.094 1 98.06 73 HIS B O 1
ATOM 3032 N N . PRO B 1 74 ? 0.511 5.141 16.797 1 98.12 74 PRO B N 1
ATOM 3033 C CA . PRO B 1 74 ? 1.456 4.895 15.711 1 98.12 74 PRO B CA 1
ATOM 3034 C C . PRO B 1 74 ? 0.784 4.898 14.336 1 98.12 74 PRO B C 1
ATOM 3036 O O . PRO B 1 74 ? -0.402 4.578 14.227 1 98.12 74 PRO B O 1
ATOM 3039 N N . PHE B 1 75 ? 1.456 5.289 13.32 1 98.75 75 PHE B N 1
ATOM 3040 C CA . PHE B 1 75 ? 0.985 5.238 11.945 1 98.75 75 PHE B CA 1
ATOM 3041 C C . PHE B 1 75 ? 2.119 4.859 11 1 98.75 75 PHE B C 1
ATOM 3043 O O . PHE B 1 75 ? 3.283 4.824 11.398 1 98.75 75 PHE B O 1
ATOM 3050 N N . ILE B 1 76 ? 1.782 4.512 9.781 1 98.75 76 ILE B N 1
ATOM 3051 C CA . ILE B 1 76 ? 2.719 4.145 8.727 1 98.75 76 ILE B CA 1
ATOM 3052 C C . ILE B 1 76 ? 2.701 5.211 7.633 1 98.75 76 ILE B C 1
ATOM 3054 O O . ILE B 1 76 ? 1.638 5.711 7.262 1 98.75 76 ILE B O 1
ATOM 3058 N N . TYR B 1 77 ? 3.807 5.66 7.168 1 98.69 77 TYR B N 1
ATOM 3059 C CA . TYR B 1 77 ? 3.859 6.492 5.973 1 98.69 77 TYR B CA 1
ATOM 3060 C C . TYR B 1 77 ? 4.93 5.996 5.008 1 98.69 77 TYR B C 1
ATOM 3062 O O . TYR B 1 77 ? 5.793 5.199 5.387 1 98.69 77 TYR B O 1
ATOM 3070 N N . SER B 1 78 ? 4.832 6.34 3.773 1 98.5 78 SER B N 1
ATOM 3071 C CA . SER B 1 78 ? 5.742 5.969 2.695 1 98.5 78 SER B CA 1
ATOM 3072 C C . SER B 1 78 ? 6.648 7.133 2.311 1 98.5 78 SER B C 1
ATOM 3074 O O . SER B 1 78 ? 6.215 8.289 2.299 1 98.5 78 SER B O 1
ATOM 3076 N N . LEU B 1 79 ? 7.844 6.801 1.98 1 97.81 79 LEU B N 1
ATOM 3077 C CA . LEU B 1 79 ? 8.789 7.82 1.543 1 97.81 79 LEU B CA 1
ATOM 3078 C C . LEU B 1 79 ? 8.5 8.242 0.106 1 97.81 79 LEU B C 1
ATOM 3080 O O . LEU B 1 79 ? 8.055 7.434 -0.708 1 97.81 79 LEU B O 1
ATOM 3084 N N . SER B 1 80 ? 8.766 9.523 -0.163 1 94.88 80 SER B N 1
ATOM 3085 C CA . SER B 1 80 ? 8.734 10 -1.541 1 94.88 80 SER B CA 1
ATOM 3086 C C . SER B 1 80 ? 10.133 10.367 -2.023 1 94.88 80 SER B C 1
ATOM 3088 O O . SER B 1 80 ? 10.367 10.508 -3.227 1 94.88 80 SER B O 1
ATOM 3090 N N . ASP B 1 81 ? 11.016 10.539 -1.081 1 91.19 81 ASP B N 1
ATOM 3091 C CA . ASP B 1 81 ? 12.43 10.797 -1.318 1 91.19 81 ASP B CA 1
ATOM 3092 C C . ASP B 1 81 ? 13.305 9.727 -0.676 1 91.19 81 ASP B C 1
ATOM 3094 O O . ASP B 1 81 ? 13.195 9.469 0.524 1 91.19 81 ASP B O 1
ATOM 3098 N N . PHE B 1 82 ? 14.227 9.172 -1.463 1 94.31 82 PHE B N 1
ATOM 3099 C CA . PHE B 1 82 ? 14.992 8.031 -0.977 1 94.31 82 PHE B CA 1
ATOM 3100 C C . PHE B 1 82 ? 16.438 8.422 -0.725 1 94.31 82 PHE B C 1
ATOM 3102 O O . PHE B 1 82 ? 17.234 7.609 -0.244 1 94.31 82 PHE B O 1
ATOM 3109 N N . GLY B 1 83 ? 16.719 9.695 -0.975 1 91 83 GLY B N 1
ATOM 3110 C CA . GLY B 1 83 ? 18.125 10.109 -0.974 1 91 83 GLY B CA 1
ATOM 3111 C C . GLY B 1 83 ? 18.859 9.727 -2.242 1 91 83 GLY B C 1
ATOM 3112 O O . GLY B 1 83 ? 18.234 9.383 -3.25 1 91 83 GLY B O 1
ATOM 3113 N N . SER B 1 84 ? 20.172 9.922 -2.266 1 90.75 84 SER B N 1
ATOM 3114 C CA . SER B 1 84 ? 21 9.508 -3.396 1 90.75 84 SER B CA 1
ATOM 3115 C C . SER B 1 84 ? 21.453 8.062 -3.25 1 90.75 84 SER B C 1
ATOM 3117 O O . SER B 1 84 ? 22.484 7.789 -2.615 1 90.75 84 SER B O 1
ATOM 3119 N N . LEU B 1 85 ? 20.781 7.207 -3.848 1 90.31 85 LEU B N 1
ATOM 3120 C CA . LEU B 1 85 ? 21.078 5.781 -3.732 1 90.31 85 LEU B CA 1
ATOM 3121 C C . LEU B 1 85 ? 22.172 5.379 -4.707 1 90.31 85 LEU B C 1
ATOM 3123 O O . LEU B 1 85 ? 22.234 5.891 -5.828 1 90.31 85 LEU B O 1
ATOM 3127 N N . PRO B 1 86 ? 23.016 4.562 -4.418 1 91.38 86 PRO B N 1
ATOM 3128 C CA . PRO B 1 86 ? 23.094 3.871 -3.129 1 91.38 86 PRO B CA 1
ATOM 3129 C C . PRO B 1 86 ? 23.953 4.617 -2.111 1 91.38 86 PRO B C 1
ATOM 3131 O O . PRO B 1 86 ? 24.031 4.219 -0.946 1 91.38 86 PRO B O 1
ATOM 3134 N N . ASP B 1 87 ? 24.547 5.648 -2.447 1 92.75 87 ASP B N 1
ATOM 3135 C CA . ASP B 1 87 ? 25.641 6.266 -1.712 1 92.75 87 ASP B CA 1
ATOM 3136 C C . ASP B 1 87 ? 25.141 6.957 -0.446 1 92.75 87 ASP B C 1
ATOM 3138 O O . ASP B 1 87 ? 25.797 6.895 0.601 1 92.75 87 ASP B O 1
ATOM 3142 N N . LYS B 1 88 ? 24.031 7.637 -0.532 1 94.31 88 LYS B N 1
ATOM 3143 C CA . LYS B 1 88 ? 23.484 8.391 0.592 1 94.31 88 LYS B CA 1
ATOM 3144 C C . LYS B 1 88 ? 21.969 8.172 0.723 1 94.31 88 LYS B C 1
ATOM 3146 O O . LYS B 1 88 ? 21.188 9.086 0.48 1 94.31 88 LYS B O 1
ATOM 3151 N N . PRO B 1 89 ? 21.641 7.031 1.167 1 95.19 89 PRO B N 1
ATOM 3152 C CA . PRO B 1 89 ? 20.219 6.762 1.34 1 95.19 89 PRO B CA 1
ATOM 3153 C C . PRO B 1 89 ? 19.562 7.66 2.389 1 95.19 89 PRO B C 1
ATOM 3155 O O . PRO B 1 89 ? 20.25 8.156 3.293 1 95.19 89 PRO B O 1
ATOM 3158 N N . HIS B 1 90 ? 18.297 7.941 2.219 1 96 90 HIS B N 1
ATOM 3159 C CA . HIS B 1 90 ? 17.516 8.648 3.229 1 96 90 HIS B CA 1
ATOM 3160 C C . HIS B 1 90 ? 17.719 8.031 4.609 1 96 90 HIS B C 1
ATOM 3162 O O . HIS B 1 90 ? 17.781 6.812 4.75 1 96 90 HIS B O 1
ATOM 3168 N N . LYS B 1 91 ? 17.75 8.836 5.598 1 97 91 LYS B N 1
ATOM 3169 C CA . LYS B 1 91 ? 18.047 8.406 6.961 1 97 91 LYS B CA 1
ATOM 3170 C C . LYS B 1 91 ? 17.078 7.309 7.41 1 97 91 LYS B C 1
ATOM 3172 O O . LYS B 1 91 ? 17.484 6.379 8.117 1 97 91 LYS B O 1
ATOM 3177 N N . ASN B 1 92 ? 15.867 7.375 7.035 1 97.88 92 ASN B N 1
ATOM 3178 C CA . ASN B 1 92 ? 14.867 6.387 7.438 1 97.88 92 ASN B CA 1
ATOM 3179 C C . ASN B 1 92 ? 15.078 5.055 6.73 1 97.88 92 ASN B C 1
ATOM 3181 O O . ASN B 1 92 ? 14.688 4.004 7.242 1 97.88 92 ASN B O 1
ATOM 3185 N N . ILE B 1 93 ? 15.648 5.051 5.531 1 97.75 93 ILE B N 1
ATOM 3186 C CA . ILE B 1 93 ? 16.031 3.803 4.875 1 97.75 93 ILE B CA 1
ATOM 3187 C C . ILE B 1 93 ? 17.141 3.121 5.66 1 97.75 93 ILE B C 1
ATOM 3189 O O . ILE B 1 93 ? 17.094 1.912 5.902 1 97.75 93 ILE B O 1
ATOM 3193 N N . VAL B 1 94 ? 18.125 3.949 6.094 1 97.12 94 VAL B N 1
ATOM 3194 C CA . VAL B 1 94 ? 19.234 3.438 6.895 1 97.12 94 VAL B CA 1
ATOM 3195 C C . VAL B 1 94 ? 18.703 2.816 8.18 1 97.12 94 VAL B C 1
ATOM 3197 O O . VAL B 1 94 ? 19.094 1.716 8.562 1 97.12 94 VAL B O 1
ATOM 3200 N N . ARG B 1 95 ? 17.797 3.508 8.828 1 97.69 95 ARG B N 1
ATOM 3201 C CA . ARG B 1 95 ? 17.188 2.994 10.047 1 97.69 95 ARG B CA 1
ATOM 3202 C C . ARG B 1 95 ? 16.484 1.668 9.789 1 97.69 95 ARG B C 1
ATOM 3204 O O . ARG B 1 95 ? 16.656 0.707 10.539 1 97.69 95 ARG B O 1
ATOM 3211 N N . MET B 1 96 ? 15.703 1.625 8.734 1 97.06 96 MET B N 1
ATOM 3212 C CA . MET B 1 96 ? 14.938 0.43 8.391 1 97.06 96 MET B CA 1
ATOM 3213 C C . MET B 1 96 ? 15.859 -0.761 8.156 1 97.06 96 MET B C 1
ATOM 3215 O O . MET B 1 96 ? 15.562 -1.874 8.594 1 97.06 96 MET B O 1
ATOM 3219 N N . LEU B 1 97 ? 16.984 -0.554 7.484 1 96.31 97 LEU B N 1
ATOM 3220 C CA . LEU B 1 97 ? 17.938 -1.613 7.199 1 96.31 97 LEU B CA 1
ATOM 3221 C C . LEU B 1 97 ? 18.578 -2.133 8.492 1 96.31 97 LEU B C 1
ATOM 3223 O O . LEU B 1 97 ? 19.062 -3.262 8.531 1 96.31 97 LEU B O 1
ATOM 3227 N N . LYS B 1 98 ? 18.531 -1.333 9.523 1 96.5 98 LYS B N 1
ATOM 3228 C CA . LYS B 1 98 ? 19.062 -1.736 10.828 1 96.5 98 LYS B CA 1
ATOM 3229 C C . LYS B 1 98 ? 17.969 -2.348 11.703 1 96.5 98 LYS B C 1
ATOM 3231 O O . LYS B 1 98 ? 18.172 -2.59 12.891 1 96.5 98 LYS B O 1
ATOM 3236 N N . GLY B 1 99 ? 16.812 -2.463 11.164 1 94.38 99 GLY B N 1
ATOM 3237 C CA . GLY B 1 99 ? 15.711 -3.074 11.883 1 94.38 99 GLY B CA 1
ATOM 3238 C C . GLY B 1 99 ? 14.945 -2.094 12.75 1 94.38 99 GLY B C 1
ATOM 3239 O O . GLY B 1 99 ? 14.195 -2.496 13.648 1 94.38 99 GLY B O 1
ATOM 3240 N N . LYS B 1 100 ? 15.078 -0.843 12.484 1 96.69 100 LYS B N 1
ATOM 3241 C CA . LYS B 1 100 ? 14.43 0.177 13.305 1 96.69 100 LYS B CA 1
ATOM 3242 C C . LYS B 1 100 ? 13.227 0.782 12.578 1 96.69 100 LYS B C 1
ATOM 3244 O O . LYS B 1 100 ? 13.148 0.736 11.352 1 96.69 100 LYS B O 1
ATOM 3249 N N . LEU B 1 101 ? 12.352 1.317 13.344 1 98.06 101 LEU B N 1
ATOM 3250 C CA . LEU B 1 101 ? 11.211 2.062 12.82 1 98.06 101 LEU B CA 1
ATOM 3251 C C . LEU B 1 101 ? 11.641 3.426 12.297 1 98.06 101 LEU B C 1
ATOM 3253 O O . LEU B 1 101 ? 12.781 3.85 12.523 1 98.06 101 LEU B O 1
ATOM 3257 N N . PHE B 1 102 ? 10.789 4.066 11.508 1 98.69 102 PHE B N 1
ATOM 3258 C CA . PHE B 1 102 ? 11.07 5.426 11.07 1 98.69 102 PHE B CA 1
ATOM 3259 C C . PHE B 1 102 ? 11.172 6.371 12.266 1 98.69 102 PHE B C 1
ATOM 3261 O O . PHE B 1 102 ? 10.484 6.188 13.266 1 98.69 102 PHE B O 1
ATOM 3268 N N . ARG B 1 103 ? 11.945 7.406 12.078 1 98 103 ARG B N 1
ATOM 3269 C CA . ARG B 1 103 ? 12.172 8.375 13.148 1 98 103 ARG B CA 1
ATOM 3270 C C . ARG B 1 103 ? 10.906 9.164 13.453 1 98 103 ARG B C 1
ATOM 3272 O O . ARG B 1 103 ? 10.156 9.523 12.539 1 98 103 ARG B O 1
ATOM 3279 N N . ARG B 1 104 ? 10.734 9.445 14.711 1 97.38 104 ARG B N 1
ATOM 3280 C CA . ARG B 1 104 ? 9.594 10.227 15.188 1 97.38 104 ARG B CA 1
ATOM 3281 C C . ARG B 1 104 ? 9.688 11.672 14.719 1 97.38 104 ARG B C 1
ATOM 3283 O O . ARG B 1 104 ? 10.641 12.375 15.047 1 97.38 104 ARG B O 1
ATOM 3290 N N . PRO B 1 105 ? 8.695 12.109 13.977 1 95.88 105 PRO B N 1
ATOM 3291 C CA . PRO B 1 105 ? 8.664 13.539 13.648 1 95.88 105 PRO B CA 1
ATOM 3292 C C . PRO B 1 105 ? 8.102 14.391 14.789 1 95.88 105 PRO B C 1
ATOM 3294 O O . PRO B 1 105 ? 7.109 14.016 15.414 1 95.88 105 PRO B O 1
ATOM 3297 N N . ASP B 1 106 ? 8.656 15.547 15.023 1 96.19 106 ASP B N 1
ATOM 3298 C CA . ASP B 1 106 ? 8.203 16.438 16.094 1 96.19 106 ASP B CA 1
ATOM 3299 C C . ASP B 1 106 ? 6.762 16.891 15.852 1 96.19 106 ASP B C 1
ATOM 3301 O O . ASP B 1 106 ? 5.969 16.953 16.797 1 96.19 106 ASP B O 1
ATOM 3305 N N . ILE B 1 107 ? 6.465 17.141 14.648 1 97.81 107 ILE B N 1
ATOM 3306 C CA . ILE B 1 107 ? 5.145 17.688 14.32 1 97.81 107 ILE B CA 1
ATOM 3307 C C . ILE B 1 107 ? 4.074 16.641 14.633 1 97.81 107 ILE B C 1
ATOM 3309 O O . ILE B 1 107 ? 2.961 16.984 15.031 1 97.81 107 ILE B O 1
ATOM 3313 N N . SER B 1 108 ? 4.348 15.352 14.445 1 98.69 108 SER B N 1
ATOM 3314 C CA . SER B 1 108 ? 3.385 14.297 14.727 1 98.69 108 SER B CA 1
ATOM 3315 C C . SER B 1 108 ? 3.045 14.234 16.203 1 98.69 108 SER B C 1
ATOM 3317 O O . SER B 1 108 ? 1.879 14.086 16.578 1 98.69 108 SER B O 1
ATOM 3319 N N . VAL B 1 109 ? 4.051 14.391 17.047 1 98.19 109 VAL B N 1
ATOM 3320 C CA . VAL B 1 109 ? 3.85 14.406 18.5 1 98.19 109 VAL B CA 1
ATOM 3321 C C . VAL B 1 109 ? 2.99 15.609 18.891 1 98.19 109 VAL B C 1
ATOM 3323 O O . VAL B 1 109 ? 2.031 15.469 19.641 1 98.19 109 VAL B O 1
ATOM 3326 N N . THR B 1 110 ? 3.377 16.734 18.375 1 98.5 110 THR B N 1
ATOM 3327 C CA . THR B 1 110 ? 2.67 17.969 18.688 1 98.5 110 THR B CA 1
ATOM 3328 C C . THR B 1 110 ? 1.196 17.859 18.312 1 98.5 110 THR B C 1
ATOM 3330 O O . THR B 1 110 ? 0.32 18.203 19.109 1 98.5 110 THR B O 1
ATOM 3333 N N . VAL B 1 111 ? 0.916 17.359 17.109 1 98.81 111 VAL B N 1
ATOM 3334 C CA . VAL B 1 111 ? -0.452 17.219 16.625 1 98.81 111 VAL B CA 1
ATOM 3335 C C . VAL B 1 111 ? -1.235 16.281 17.531 1 98.81 111 VAL B C 1
ATOM 3337 O O . VAL B 1 111 ? -2.346 16.594 17.953 1 98.81 111 VAL B O 1
ATOM 3340 N N . GLN B 1 112 ? -0.706 15.125 17.859 1 98.88 112 GLN B N 1
ATOM 3341 C CA . GLN B 1 112 ? -1.418 14.148 18.688 1 98.88 112 GLN B CA 1
ATOM 3342 C C . GLN B 1 112 ? -1.649 14.68 20.094 1 98.88 112 GLN B C 1
ATOM 3344 O O . GLN B 1 112 ? -2.725 14.492 20.672 1 98.88 112 GLN B O 1
ATOM 3349 N N . ASP B 1 113 ? -0.649 15.375 20.641 1 98.69 113 ASP B N 1
ATOM 3350 C CA . ASP B 1 113 ? -0.793 15.93 21.984 1 98.69 113 ASP B CA 1
ATOM 3351 C C . ASP B 1 113 ? -1.912 16.969 22.031 1 98.69 113 ASP B C 1
ATOM 3353 O O . ASP B 1 113 ? -2.744 16.953 22.953 1 98.69 113 ASP B O 1
ATOM 3357 N N . LEU B 1 114 ? -1.898 17.875 21.094 1 98.69 114 LEU B N 1
ATOM 3358 C CA . LEU B 1 114 ? -2.898 18.922 21.047 1 98.69 114 LEU B CA 1
ATOM 3359 C C . LEU B 1 114 ? -4.297 18.344 20.859 1 98.69 114 LEU B C 1
ATOM 3361 O O . LEU B 1 114 ? -5.234 18.734 21.562 1 98.69 114 LEU B O 1
ATOM 3365 N N . LEU B 1 115 ? -4.402 17.406 19.922 1 98.81 115 LEU B N 1
ATOM 3366 C CA . LEU B 1 115 ? -5.715 16.844 19.641 1 98.81 115 LEU B CA 1
ATOM 3367 C C . LEU B 1 115 ? -6.207 15.992 20.797 1 98.81 115 LEU B C 1
ATOM 3369 O O . LEU B 1 115 ? -7.406 15.945 21.078 1 98.81 115 LEU B O 1
ATOM 3373 N N . ASP B 1 116 ? -5.305 15.289 21.438 1 98.5 116 ASP B N 1
ATOM 3374 C CA . ASP B 1 116 ? -5.66 14.539 22.641 1 98.5 116 ASP B CA 1
ATOM 3375 C C . ASP B 1 116 ? -6.215 15.453 23.719 1 98.5 116 ASP B C 1
ATOM 3377 O O . ASP B 1 116 ? -7.227 15.133 24.359 1 98.5 116 ASP B O 1
ATOM 3381 N N . LYS B 1 117 ? -5.531 16.516 23.938 1 98.25 117 LYS B N 1
ATOM 3382 C CA . LYS B 1 117 ? -5.98 17.484 24.922 1 98.25 117 LYS B CA 1
ATOM 3383 C C . LYS B 1 117 ? -7.359 18.031 24.578 1 98.25 117 LYS B C 1
ATOM 3385 O O . LYS B 1 117 ? -8.234 18.125 25.438 1 98.25 117 LYS B O 1
ATOM 3390 N N . MET B 1 118 ? -7.559 18.406 23.359 1 97.94 118 MET B N 1
ATOM 3391 C CA . MET B 1 118 ? -8.836 18.953 22.922 1 97.94 118 MET B CA 1
ATOM 3392 C C . MET B 1 118 ? -9.953 17.938 23.047 1 97.94 118 MET B C 1
ATOM 3394 O O . MET B 1 118 ? -11.07 18.281 23.469 1 97.94 118 MET B O 1
ATOM 3398 N N . ARG B 1 119 ? -9.625 16.703 22.656 1 97.38 119 ARG B N 1
ATOM 3399 C CA . ARG B 1 119 ? -10.602 15.641 22.828 1 97.38 119 ARG B CA 1
ATOM 3400 C C . ARG B 1 119 ? -10.977 15.461 24.281 1 97.38 119 ARG B C 1
ATOM 3402 O O . ARG B 1 119 ? -12.148 15.281 24.625 1 97.38 119 ARG B O 1
ATOM 3409 N N . ALA B 1 120 ? -10.023 15.484 25.156 1 97.38 120 ALA B N 1
ATOM 3410 C CA . ALA B 1 120 ? -10.25 15.352 26.594 1 97.38 120 ALA B CA 1
ATOM 3411 C C . ALA B 1 120 ? -11.148 16.469 27.109 1 97.38 120 ALA B C 1
ATOM 3413 O O . ALA B 1 120 ? -11.883 16.297 28.078 1 97.38 120 ALA B O 1
ATOM 3414 N N . GLU B 1 121 ? -11.141 17.594 26.438 1 97.12 121 GLU B N 1
ATOM 3415 C CA . GLU B 1 121 ? -11.961 18.75 26.812 1 97.12 121 GLU B CA 1
ATOM 3416 C C . GLU B 1 121 ? -13.344 18.672 26.172 1 97.12 121 GLU B C 1
ATOM 3418 O O . GLU B 1 121 ? -14.141 19.609 26.281 1 97.12 121 GLU B O 1
ATOM 3423 N N . GLY B 1 122 ? -13.578 17.609 25.391 1 96.25 122 GLY B N 1
ATOM 3424 C CA . GLY B 1 122 ? -14.891 17.391 24.797 1 96.25 122 GLY B CA 1
ATOM 3425 C C . GLY B 1 122 ? -15.055 18.062 23.453 1 96.25 122 GLY B C 1
ATOM 3426 O O . GLY B 1 122 ? -16.172 18.156 22.938 1 96.25 122 GLY B O 1
ATOM 3427 N N . ARG B 1 123 ? -13.953 18.484 22.875 1 96.56 123 ARG B N 1
ATOM 3428 C CA . ARG B 1 123 ? -14.023 19.172 21.594 1 96.56 123 ARG B CA 1
ATOM 3429 C C . ARG B 1 123 ? -13.984 18.172 20.438 1 96.56 123 ARG B C 1
ATOM 3431 O O . ARG B 1 123 ? -13.258 17.188 20.5 1 96.56 123 ARG B O 1
ATOM 3438 N N . THR B 1 124 ? -14.789 18.5 19.422 1 94.75 124 THR B N 1
ATOM 3439 C CA . THR B 1 124 ? -14.82 17.703 18.203 1 94.75 124 THR B CA 1
ATOM 3440 C C . THR B 1 124 ? -14.617 18.594 16.984 1 94.75 124 THR B C 1
ATOM 3442 O O . THR B 1 124 ? -14.992 19.766 16.984 1 94.75 124 THR B O 1
ATOM 3445 N N . GLY B 1 125 ? -13.969 18.094 15.992 1 97.38 125 GLY B N 1
ATOM 3446 C CA . GLY B 1 125 ? -13.711 18.828 14.773 1 97.38 125 GLY B CA 1
ATOM 3447 C C . GLY B 1 125 ? -12.664 18.188 13.891 1 97.38 125 GLY B C 1
ATOM 3448 O O . GLY B 1 125 ? -12.305 17.031 14.086 1 97.38 125 GLY B O 1
ATOM 3449 N N . ALA B 1 126 ? -12.211 18.969 12.938 1 98.44 126 ALA B N 1
ATOM 3450 C CA . ALA B 1 126 ? -11.273 18.453 11.945 1 98.44 126 ALA B CA 1
ATOM 3451 C C . ALA B 1 126 ? -9.883 19.047 12.133 1 98.44 126 ALA B C 1
ATOM 3453 O O . ALA B 1 126 ? -9.719 20.047 12.852 1 98.44 126 ALA B O 1
ATOM 3454 N N . PHE B 1 127 ? -8.953 18.328 11.578 1 98.88 127 PHE B N 1
ATOM 3455 C CA . PHE B 1 127 ? -7.59 18.828 11.422 1 98.88 127 PHE B CA 1
ATOM 3456 C C . PHE B 1 127 ? -7.328 19.234 9.977 1 98.88 127 PHE B C 1
ATOM 3458 O O . PHE B 1 127 ? -7.672 18.516 9.039 1 98.88 127 PHE B O 1
ATOM 3465 N N . VAL B 1 128 ? -6.785 20.438 9.797 1 98.94 128 VAL B N 1
ATOM 3466 C CA . VAL B 1 128 ? -6.406 20.906 8.469 1 98.94 128 VAL B CA 1
ATOM 3467 C C . VAL B 1 128 ? -4.883 20.953 8.352 1 98.94 128 VAL B C 1
ATOM 3469 O O . VAL B 1 128 ? -4.211 21.656 9.109 1 98.94 128 VAL B O 1
ATOM 3472 N N . ASP B 1 129 ? -4.328 20.203 7.379 1 98.94 129 ASP B N 1
ATOM 3473 C CA . ASP B 1 129 ? -2.893 20.047 7.156 1 98.94 129 ASP B CA 1
ATOM 3474 C C . ASP B 1 129 ? -2.477 20.688 5.828 1 98.94 129 ASP B C 1
ATOM 3476 O O . ASP B 1 129 ? -2.623 20.062 4.77 1 98.94 129 ASP B O 1
ATOM 3480 N N . VAL B 1 130 ? -1.933 21.906 5.844 1 98.75 130 VAL B N 1
ATOM 3481 C CA . VAL B 1 130 ? -1.482 22.609 4.648 1 98.75 130 VAL B CA 1
ATOM 3482 C C . VAL B 1 130 ? 0.016 22.391 4.453 1 98.75 130 VAL B C 1
ATOM 3484 O O . VAL B 1 130 ? 0.824 22.781 5.297 1 98.75 130 VAL B O 1
ATOM 3487 N N . GLY B 1 131 ? 0.338 21.859 3.342 1 97 131 GLY B N 1
ATOM 3488 C CA . GLY B 1 131 ? 1.684 21.344 3.162 1 97 131 GLY B CA 1
ATOM 3489 C C . GLY B 1 131 ? 1.881 19.969 3.781 1 97 131 GLY B C 1
ATOM 3490 O O . GLY B 1 131 ? 2.799 19.781 4.578 1 97 131 GLY B O 1
ATOM 3491 N N . ALA B 1 132 ? 1.06 19.031 3.348 1 98.19 132 ALA B N 1
ATOM 3492 C CA . ALA B 1 132 ? 0.97 17.719 3.986 1 98.19 132 ALA B CA 1
ATOM 3493 C C . ALA B 1 132 ? 2.223 16.891 3.717 1 98.19 132 ALA B C 1
ATOM 3495 O O . ALA B 1 132 ? 2.559 15.992 4.492 1 98.19 132 ALA B O 1
ATOM 3496 N N . ASN B 1 133 ? 2.916 17.234 2.596 1 96.38 133 ASN B N 1
ATOM 3497 C CA . ASN B 1 133 ? 4.098 16.469 2.217 1 96.38 133 ASN B CA 1
ATOM 3498 C C . ASN B 1 133 ? 3.795 14.969 2.143 1 96.38 133 ASN B C 1
ATOM 3500 O O . ASN B 1 133 ? 2.893 14.547 1.415 1 96.38 133 ASN B O 1
ATOM 3504 N N . VAL B 1 134 ? 4.438 14.141 2.951 1 98 134 VAL B N 1
ATOM 3505 C CA . VAL B 1 134 ? 4.195 12.703 2.867 1 98 134 VAL B CA 1
ATOM 3506 C C . VAL B 1 134 ? 3.199 12.281 3.945 1 98 134 VAL B C 1
ATOM 3508 O O . VAL B 1 134 ? 2.977 11.094 4.16 1 98 134 VAL B O 1
ATOM 3511 N N . GLY B 1 135 ? 2.621 13.125 4.699 1 98.69 135 GLY B N 1
ATOM 3512 C CA . GLY B 1 135 ? 1.44 12.852 5.5 1 98.69 135 GLY B CA 1
ATOM 3513 C C . GLY B 1 135 ? 1.758 12.609 6.965 1 98.69 135 GLY B C 1
ATOM 3514 O O . GLY B 1 135 ? 0.943 12.039 7.695 1 98.69 135 GLY B O 1
ATOM 3515 N N . MET B 1 136 ? 2.922 13.094 7.457 1 98.56 136 MET B N 1
ATOM 3516 C CA . MET B 1 136 ? 3.324 12.805 8.828 1 98.56 136 MET B CA 1
ATOM 3517 C C . MET B 1 136 ? 2.354 13.43 9.828 1 98.56 136 MET B C 1
ATOM 3519 O O . MET B 1 136 ? 1.991 12.797 10.828 1 98.56 136 MET B O 1
ATOM 3523 N N . ALA B 1 137 ? 1.949 14.641 9.578 1 98.81 137 ALA B N 1
ATOM 3524 C CA . ALA B 1 137 ? 0.955 15.273 10.445 1 98.81 137 ALA B CA 1
ATOM 3525 C C . ALA B 1 137 ? -0.447 14.75 10.133 1 98.81 137 ALA B C 1
ATOM 3527 O O . ALA B 1 137 ? -1.246 14.531 11.047 1 98.81 137 ALA B O 1
ATOM 3528 N N . THR B 1 138 ? -0.742 14.562 8.898 1 98.88 138 THR B N 1
ATOM 3529 C CA . THR B 1 138 ? -2.031 14.047 8.445 1 98.88 138 THR B CA 1
ATOM 3530 C C . THR B 1 138 ? -2.375 12.742 9.164 1 98.88 138 THR B C 1
ATOM 3532 O O . THR B 1 138 ? -3.443 12.625 9.766 1 98.88 138 THR B O 1
ATOM 3535 N N . PHE B 1 139 ? -1.485 11.805 9.172 1 98.94 139 PHE B N 1
ATOM 3536 C CA . PHE B 1 139 ? -1.765 10.477 9.711 1 98.94 139 PHE B CA 1
ATOM 3537 C C . PHE B 1 139 ? -1.729 10.492 11.234 1 98.94 139 PHE B C 1
ATOM 3539 O O . PHE B 1 139 ? -2.422 9.711 11.883 1 98.94 139 PHE B O 1
ATOM 3546 N N . ALA B 1 140 ? -0.918 11.438 11.805 1 98.94 140 ALA B N 1
ATOM 3547 C CA . ALA B 1 140 ? -0.938 11.594 13.258 1 98.94 140 ALA B CA 1
ATOM 3548 C C . ALA B 1 140 ? -2.354 11.852 13.766 1 98.94 140 ALA B C 1
ATOM 3550 O O . ALA B 1 140 ? -2.762 11.312 14.789 1 98.94 140 ALA B O 1
ATOM 3551 N N . ALA B 1 141 ? -3.062 12.617 13.031 1 98.94 141 ALA B N 1
ATOM 3552 C CA . ALA B 1 141 ? -4.426 12.961 13.438 1 98.94 141 ALA B CA 1
ATOM 3553 C C . ALA B 1 141 ? -5.41 11.875 13.008 1 98.94 141 ALA B C 1
ATOM 3555 O O . ALA B 1 141 ? -6.293 11.5 13.781 1 98.94 141 ALA B O 1
ATOM 3556 N N . ALA B 1 142 ? -5.273 11.391 11.82 1 98.88 142 ALA B N 1
ATOM 3557 C CA . ALA B 1 142 ? -6.258 10.477 11.25 1 98.88 142 ALA B CA 1
ATOM 3558 C C . ALA B 1 142 ? -6.344 9.188 12.062 1 98.88 142 ALA B C 1
ATOM 3560 O O . ALA B 1 142 ? -7.438 8.664 12.289 1 98.88 142 ALA B O 1
ATOM 3561 N N . VAL B 1 143 ? -5.23 8.664 12.523 1 98.69 143 VAL B N 1
ATOM 3562 C CA . VAL B 1 143 ? -5.215 7.391 13.242 1 98.69 143 VAL B CA 1
ATOM 3563 C C . VAL B 1 143 ? -5.863 7.562 14.617 1 98.69 143 VAL B C 1
ATOM 3565 O O . VAL B 1 143 ? -6.184 6.578 15.281 1 98.69 143 VAL B O 1
ATOM 3568 N N . MET B 1 144 ? -6.035 8.805 15.031 1 98.56 144 MET B N 1
ATOM 3569 C CA . MET B 1 144 ? -6.746 9.086 16.281 1 98.56 144 MET B CA 1
ATOM 3570 C C . MET B 1 144 ? -8.25 9.133 16.047 1 98.56 144 MET B C 1
ATOM 3572 O O . MET B 1 144 ? -9.031 9.25 16.984 1 98.56 144 MET B O 1
ATOM 3576 N N . GLY B 1 145 ? -8.641 9.156 14.75 1 98 145 GLY B N 1
ATOM 3577 C CA . GLY B 1 145 ? -10.055 9.172 14.43 1 98 145 GLY B CA 1
ATOM 3578 C C . GLY B 1 145 ? -10.562 10.547 14.008 1 98 145 GLY B C 1
ATOM 3579 O O . GLY B 1 145 ? -11.766 10.742 13.828 1 98 145 GLY B O 1
ATOM 3580 N N . PHE B 1 146 ? -9.695 11.484 13.812 1 98.5 146 PHE B N 1
ATOM 3581 C CA . PHE B 1 146 ? -10.109 12.82 13.406 1 98.5 146 PHE B CA 1
ATOM 3582 C C . PHE B 1 146 ? -10.234 12.914 11.891 1 98.5 146 PHE B C 1
ATOM 3584 O O . PHE B 1 146 ? -9.453 12.305 11.156 1 98.5 146 PHE B O 1
ATOM 3591 N N . ARG B 1 147 ? -11.164 13.672 11.461 1 97.94 147 ARG B N 1
ATOM 3592 C CA . ARG B 1 147 ? -11.219 14.047 10.047 1 97.94 147 ARG B CA 1
ATOM 3593 C C . ARG B 1 147 ? -10.07 14.984 9.688 1 97.94 147 ARG B C 1
ATOM 3595 O O . ARG B 1 147 ? -9.695 15.852 10.477 1 97.94 147 ARG B O 1
ATOM 3602 N N . VAL B 1 148 ? -9.547 14.758 8.461 1 98.75 148 VAL B N 1
ATOM 3603 C CA . VAL B 1 148 ? -8.391 15.547 8.07 1 98.75 148 VAL B CA 1
ATOM 3604 C C . VAL B 1 148 ? -8.586 16.094 6.656 1 98.75 148 VAL B C 1
ATOM 3606 O O . VAL B 1 148 ? -8.961 15.352 5.746 1 98.75 148 VAL B O 1
ATOM 3609 N N . TYR B 1 149 ? -8.438 17.391 6.477 1 98.56 149 TYR B N 1
ATOM 3610 C CA . TYR B 1 149 ? -8.219 18.031 5.184 1 98.56 149 TYR B CA 1
ATOM 3611 C C . TYR B 1 149 ? -6.73 18.25 4.926 1 98.56 149 TYR B C 1
ATOM 3613 O O . TYR B 1 149 ? -6.082 19.031 5.617 1 98.56 149 TYR B O 1
ATOM 3621 N N . ALA B 1 150 ? -6.207 17.547 3.971 1 98.75 150 ALA B N 1
ATOM 3622 C CA . ALA B 1 150 ? -4.777 17.641 3.676 1 98.75 150 ALA B CA 1
ATOM 3623 C C . ALA B 1 150 ? -4.539 18.266 2.305 1 98.75 150 ALA B C 1
ATOM 3625 O O . ALA B 1 150 ? -5.176 17.875 1.319 1 98.75 150 ALA B O 1
ATOM 3626 N N . PHE B 1 151 ? -3.654 19.219 2.234 1 98.31 151 PHE B N 1
ATOM 3627 C CA . PHE B 1 151 ? -3.324 19.922 0.994 1 98.31 151 PHE B CA 1
ATOM 3628 C C . PHE B 1 151 ? -1.854 19.719 0.641 1 98.31 151 PHE B C 1
ATOM 3630 O O . PHE B 1 151 ? -0.973 20.031 1.447 1 98.31 151 PHE B O 1
ATOM 3637 N N . GLU B 1 152 ? -1.53 19.219 -0.453 1 96.25 152 GLU B N 1
ATOM 3638 C CA . GLU B 1 152 ? -0.19 18.984 -0.98 1 96.25 152 GLU B CA 1
ATOM 3639 C C . GLU B 1 152 ? -0.161 19.125 -2.5 1 96.25 152 GLU B C 1
ATOM 3641 O O . GLU B 1 152 ? -0.958 18.484 -3.199 1 96.25 152 GLU B O 1
ATOM 3646 N N . PRO B 1 153 ? 0.686 19.953 -3.031 1 93 153 PRO B N 1
ATOM 3647 C CA . PRO B 1 153 ? 0.643 20.188 -4.477 1 93 153 PRO B CA 1
ATOM 3648 C C . PRO B 1 153 ? 1.535 19.234 -5.262 1 93 153 PRO B C 1
ATOM 3650 O O . PRO B 1 153 ? 1.409 19.125 -6.484 1 93 153 PRO B O 1
ATOM 3653 N N . VAL B 1 154 ? 2.523 18.625 -4.641 1 89.62 154 VAL B N 1
ATOM 3654 C CA . VAL B 1 154 ? 3.516 17.812 -5.332 1 89.62 154 VAL B CA 1
ATOM 3655 C C . VAL B 1 154 ? 2.99 16.391 -5.496 1 89.62 154 VAL B C 1
ATOM 3657 O O . VAL B 1 154 ? 2.729 15.703 -4.508 1 89.62 154 VAL B O 1
ATOM 3660 N N . LEU B 1 155 ? 2.908 15.891 -6.66 1 90.12 155 LEU B N 1
ATOM 3661 C CA . LEU B 1 155 ? 2.289 14.609 -6.996 1 90.12 155 LEU B CA 1
ATOM 3662 C C . LEU B 1 155 ? 2.99 13.461 -6.273 1 90.12 155 LEU B C 1
ATOM 3664 O O . LEU B 1 155 ? 2.332 12.562 -5.746 1 90.12 155 LEU B O 1
ATOM 3668 N N . GLU B 1 156 ? 4.332 13.477 -6.238 1 90.69 156 GLU B N 1
ATOM 3669 C CA . GLU B 1 156 ? 5.082 12.398 -5.605 1 90.69 156 GLU B CA 1
ATOM 3670 C C . GLU B 1 156 ? 4.734 12.266 -4.129 1 90.69 156 GLU B C 1
ATOM 3672 O O . GLU B 1 156 ? 4.625 11.156 -3.602 1 90.69 156 GLU B O 1
ATOM 3677 N N . ASN B 1 157 ? 4.559 13.391 -3.529 1 94.44 157 ASN B N 1
ATOM 3678 C CA . ASN B 1 157 ? 4.145 13.383 -2.131 1 94.44 157 ASN B CA 1
ATOM 3679 C C . ASN B 1 157 ? 2.715 12.875 -1.973 1 94.44 157 ASN B C 1
ATOM 3681 O O . ASN B 1 157 ? 2.43 12.078 -1.079 1 94.44 157 ASN B O 1
ATOM 3685 N N . LEU B 1 158 ? 1.882 13.328 -2.902 1 95.94 158 LEU B N 1
ATOM 3686 C CA . LEU B 1 158 ? 0.491 12.883 -2.879 1 95.94 158 LEU B CA 1
ATOM 3687 C C . LEU B 1 158 ? 0.399 11.367 -2.99 1 95.94 158 LEU B C 1
ATOM 3689 O O . LEU B 1 158 ? -0.383 10.734 -2.277 1 95.94 158 LEU B O 1
ATOM 3693 N N . GLN B 1 159 ? 1.182 10.828 -3.844 1 95.81 159 GLN B N 1
ATOM 3694 C CA . GLN B 1 159 ? 1.188 9.383 -4.039 1 95.81 159 GLN B CA 1
ATOM 3695 C C . GLN B 1 159 ? 1.622 8.656 -2.77 1 95.81 159 GLN B C 1
ATOM 3697 O O . GLN B 1 159 ? 1.076 7.605 -2.434 1 95.81 159 GLN B O 1
ATOM 3702 N N . SER B 1 160 ? 2.568 9.234 -2.076 1 97.31 160 SER B N 1
ATOM 3703 C CA . SER B 1 160 ? 2.986 8.68 -0.794 1 97.31 160 SER B CA 1
ATOM 3704 C C . SER B 1 160 ? 1.865 8.758 0.237 1 97.31 160 SER B C 1
ATOM 3706 O O . SER B 1 160 ? 1.671 7.832 1.025 1 97.31 160 SER B O 1
ATOM 3708 N N . VAL B 1 161 ? 1.154 9.859 0.208 1 98.44 161 VAL B N 1
ATOM 3709 C CA . VAL B 1 161 ? 0.033 10.008 1.131 1 98.44 161 VAL B CA 1
ATOM 3710 C C . VAL B 1 161 ? -1.044 8.969 0.805 1 98.44 161 VAL B C 1
ATOM 3712 O O . VAL B 1 161 ? -1.66 8.398 1.708 1 98.44 161 VAL B O 1
ATOM 3715 N N . CYS B 1 162 ? -1.271 8.727 -0.493 1 97.81 162 CYS B N 1
ATOM 3716 C CA . CYS B 1 162 ? -2.23 7.707 -0.898 1 97.81 162 CYS B CA 1
ATOM 3717 C C . CYS B 1 162 ? -1.855 6.348 -0.322 1 97.81 162 CYS B C 1
ATOM 3719 O O . CYS B 1 162 ? -2.711 5.637 0.21 1 97.81 162 CYS B O 1
ATOM 3721 N N . ASN B 1 163 ? -0.59 5.973 -0.424 1 97.94 163 ASN B N 1
ATOM 3722 C CA . ASN B 1 163 ? -0.125 4.746 0.216 1 97.94 163 ASN B CA 1
ATOM 3723 C C . ASN B 1 163 ? -0.462 4.727 1.704 1 97.94 163 ASN B C 1
ATOM 3725 O O . ASN B 1 163 ? -0.994 3.74 2.213 1 97.94 163 ASN B O 1
ATOM 3729 N N . GLY B 1 164 ? -0.144 5.832 2.387 1 98.31 164 GLY B N 1
ATOM 3730 C CA . GLY B 1 164 ? -0.382 5.918 3.818 1 98.31 164 GLY B CA 1
ATOM 3731 C C . GLY B 1 164 ? -1.846 5.777 4.191 1 98.31 164 GLY B C 1
ATOM 3732 O O . GLY B 1 164 ? -2.176 5.184 5.219 1 98.31 164 GLY B O 1
ATOM 3733 N N . ILE B 1 165 ? -2.711 6.383 3.375 1 97.94 165 ILE B N 1
ATOM 3734 C CA . ILE B 1 165 ? -4.148 6.27 3.609 1 97.94 165 ILE B CA 1
ATOM 3735 C C . ILE B 1 165 ? -4.555 4.797 3.615 1 97.94 165 ILE B C 1
ATOM 3737 O O . ILE B 1 165 ? -5.316 4.363 4.48 1 97.94 165 ILE B O 1
ATOM 3741 N N . TYR B 1 166 ? -4.023 4.035 2.674 1 96.88 166 TYR B N 1
ATOM 3742 C CA . TYR B 1 166 ? -4.297 2.602 2.621 1 96.88 166 TYR B CA 1
ATOM 3743 C C . TYR B 1 166 ? -3.684 1.887 3.82 1 96.88 166 TYR B C 1
ATOM 3745 O O . TYR B 1 166 ? -4.355 1.097 4.488 1 96.88 166 TYR B O 1
ATOM 3753 N N . PHE B 1 167 ? -2.418 2.193 4.129 1 98 167 PHE B N 1
ATOM 3754 C CA . PHE B 1 167 ? -1.688 1.48 5.168 1 98 167 PHE B CA 1
ATOM 3755 C C . PHE B 1 167 ? -2.35 1.681 6.527 1 98 167 PHE B C 1
ATOM 3757 O O . PHE B 1 167 ? -2.311 0.791 7.379 1 98 167 PHE B O 1
ATOM 3764 N N . ASN B 1 168 ? -2.928 2.834 6.715 1 97.88 168 ASN B N 1
ATOM 3765 C CA . ASN B 1 168 ? -3.482 3.152 8.031 1 97.88 168 ASN B CA 1
ATOM 3766 C C . ASN B 1 168 ? -4.992 2.945 8.062 1 97.88 168 ASN B C 1
ATOM 3768 O O . ASN B 1 168 ? -5.629 3.166 9.094 1 97.88 168 ASN B O 1
ATOM 3772 N N . ARG B 1 169 ? -5.598 2.566 6.973 1 95.88 169 ARG B N 1
ATOM 3773 C CA . ARG B 1 169 ? -7.031 2.318 6.836 1 95.88 169 ARG B CA 1
ATOM 3774 C C . ARG B 1 169 ? -7.84 3.543 7.246 1 95.88 169 ARG B C 1
ATOM 3776 O O . ARG B 1 169 ? -8.812 3.428 7.992 1 95.88 169 ARG B O 1
ATOM 3783 N N . VAL B 1 170 ? -7.449 4.703 6.66 1 96.88 170 VAL B N 1
ATOM 3784 C CA . VAL B 1 170 ? -8.094 5.941 7.086 1 96.88 170 VAL B CA 1
ATOM 3785 C C . VAL B 1 170 ? -8.711 6.645 5.879 1 96.88 170 VAL B C 1
ATOM 3787 O O . VAL B 1 170 ? -8.781 7.875 5.84 1 96.88 170 VAL B O 1
ATOM 3790 N N . GLY B 1 171 ? -9.141 5.914 4.938 1 95 171 GLY B N 1
ATOM 3791 C CA . GLY B 1 171 ? -9.719 6.457 3.717 1 95 171 GLY B CA 1
ATOM 3792 C C . GLY B 1 171 ? -10.969 7.281 3.961 1 95 171 GLY B C 1
ATOM 3793 O O . GLY B 1 171 ? -11.234 8.242 3.232 1 95 171 GLY B O 1
ATOM 3794 N N . ASP B 1 172 ? -11.68 6.977 4.988 1 94.25 172 ASP B N 1
ATOM 3795 C CA . ASP B 1 172 ? -12.93 7.668 5.281 1 94.25 172 ASP B CA 1
ATOM 3796 C C . ASP B 1 172 ? -12.68 8.953 6.07 1 94.25 172 ASP B C 1
ATOM 3798 O O . ASP B 1 172 ? -13.57 9.789 6.207 1 94.25 172 ASP B O 1
ATOM 3802 N N . LEU B 1 173 ? -11.477 9.117 6.52 1 97.06 173 LEU B N 1
ATOM 3803 C CA . LEU B 1 173 ? -11.203 10.219 7.434 1 97.06 173 LEU B CA 1
ATOM 3804 C C . LEU B 1 173 ? -10.383 11.305 6.746 1 97.06 173 LEU B C 1
ATOM 3806 O O . LEU B 1 173 ? -10.359 12.453 7.191 1 97.06 173 LEU B O 1
ATOM 3810 N N . VAL B 1 174 ? -9.703 10.953 5.633 1 98.06 174 VAL B N 1
ATOM 3811 C CA . VAL B 1 174 ? -8.773 11.898 5.023 1 98.06 174 VAL B CA 1
ATOM 3812 C C . VAL B 1 174 ? -9.32 12.359 3.672 1 98.06 174 VAL B C 1
ATOM 3814 O O . VAL B 1 174 ? -9.602 11.539 2.797 1 98.06 174 VAL B O 1
ATOM 3817 N N . ARG B 1 175 ? -9.492 13.625 3.514 1 97.62 175 ARG B N 1
ATOM 3818 C CA . ARG B 1 175 ? -9.688 14.258 2.213 1 97.62 175 ARG B CA 1
ATOM 3819 C C . ARG B 1 175 ? -8.414 14.938 1.733 1 97.62 175 ARG B C 1
ATOM 3821 O O . ARG B 1 175 ? -7.953 15.906 2.346 1 97.62 175 ARG B O 1
ATOM 3828 N N . LEU B 1 176 ? -7.883 14.438 0.701 1 97.62 176 LEU B N 1
ATOM 3829 C CA . LEU B 1 176 ? -6.617 14.898 0.138 1 97.62 176 LEU B CA 1
ATOM 3830 C C . LEU B 1 176 ? -6.855 15.805 -1.062 1 97.62 176 LEU B C 1
ATOM 3832 O O . LEU B 1 176 ? -7.688 15.5 -1.921 1 97.62 176 LEU B O 1
ATOM 3836 N N . PHE B 1 177 ? -6.203 16.938 -1.07 1 97.31 177 PHE B N 1
ATOM 3837 C CA . PHE B 1 177 ? -6.359 17.891 -2.162 1 97.31 177 PHE B CA 1
ATOM 3838 C C . PHE B 1 177 ? -5.023 18.156 -2.846 1 97.31 177 PHE B C 1
ATOM 3840 O O . PHE B 1 177 ? -4.047 18.531 -2.188 1 97.31 177 PHE B O 1
ATOM 3847 N N . GLU B 1 178 ? -5.004 17.969 -4.168 1 95.31 178 GLU B N 1
ATOM 3848 C CA . GLU B 1 178 ? -3.844 18.312 -4.984 1 95.31 178 GLU B CA 1
ATOM 3849 C C . GLU B 1 178 ? -3.807 19.812 -5.285 1 95.31 178 GLU B C 1
ATOM 3851 O O . GLU B 1 178 ? -4.211 20.25 -6.367 1 95.31 178 GLU B O 1
ATOM 3856 N N . ALA B 1 179 ? -3.25 20.562 -4.301 1 95.81 179 ALA B N 1
ATOM 3857 C CA . ALA B 1 179 ? -3.275 22.016 -4.477 1 95.81 179 ALA B CA 1
ATOM 3858 C C . ALA B 1 179 ? -2.334 22.703 -3.49 1 95.81 179 ALA B C 1
ATOM 3860 O O . ALA B 1 179 ? -2.062 22.172 -2.41 1 95.81 179 ALA B O 1
ATOM 3861 N N . ALA B 1 180 ? -1.851 23.797 -3.965 1 94.81 180 ALA B N 1
ATOM 3862 C CA . ALA B 1 180 ? -1.295 24.781 -3.041 1 94.81 180 ALA B CA 1
ATOM 3863 C C . ALA B 1 180 ? -2.389 25.688 -2.477 1 94.81 180 ALA B C 1
ATOM 3865 O O . ALA B 1 180 ? -3.32 26.062 -3.189 1 94.81 180 ALA B O 1
ATOM 3866 N N . THR B 1 181 ? -2.268 25.969 -1.247 1 97 181 THR B N 1
ATOM 3867 C CA . THR B 1 181 ? -3.197 26.938 -0.654 1 97 181 THR B CA 1
ATOM 3868 C C . THR B 1 181 ? -2.615 28.344 -0.692 1 97 181 THR B C 1
ATOM 3870 O O . THR B 1 181 ? -1.413 28.531 -0.498 1 97 181 THR B O 1
ATOM 3873 N N . SER B 1 182 ? -3.477 29.266 -1.035 1 96.56 182 SER B N 1
ATOM 3874 C CA . SER B 1 182 ? -3.043 30.656 -1.216 1 96.56 182 SER B CA 1
ATOM 3875 C C . SER B 1 182 ? -4.195 31.625 -1.001 1 96.56 182 SER B C 1
ATOM 3877 O O . SER B 1 182 ? -5.227 31.266 -0.429 1 96.56 182 SER B O 1
ATOM 3879 N N . ASP B 1 183 ? -3.932 32.969 -1.369 1 97 183 ASP B N 1
ATOM 3880 C CA . ASP B 1 183 ? -4.945 34 -1.204 1 97 183 ASP B CA 1
ATOM 3881 C C . ASP B 1 183 ? -5.664 34.281 -2.521 1 97 183 ASP B C 1
ATOM 3883 O O . ASP B 1 183 ? -6.422 35.25 -2.629 1 97 183 ASP B O 1
ATOM 3887 N N . ARG B 1 184 ? -5.43 33.438 -3.496 1 93.56 184 ARG B N 1
ATOM 3888 C CA . ARG B 1 184 ? -6.129 33.594 -4.77 1 93.56 184 ARG B CA 1
ATOM 3889 C C . ARG B 1 184 ? -6.305 32.25 -5.465 1 93.56 184 ARG B C 1
ATOM 3891 O O . ARG B 1 184 ? -5.512 31.312 -5.254 1 93.56 184 ARG B O 1
ATOM 3898 N N . LEU B 1 185 ? -7.371 32.156 -6.266 1 93.56 185 LEU B N 1
ATOM 3899 C CA . LEU B 1 185 ? -7.59 31 -7.117 1 93.56 185 LEU B CA 1
ATOM 3900 C C . LEU B 1 185 ? -6.695 31.047 -8.352 1 93.56 185 LEU B C 1
ATOM 3902 O O . LEU B 1 185 ? -6.359 32.125 -8.828 1 93.56 185 LEU B O 1
ATOM 3906 N N . GLY B 1 186 ? -6.371 29.906 -8.836 1 91 186 GLY B N 1
ATOM 3907 C CA . GLY B 1 186 ? -5.609 29.859 -10.07 1 91 186 GLY B CA 1
ATOM 3908 C C . GLY B 1 186 ? -4.457 28.875 -10.031 1 91 186 GLY B C 1
ATOM 3909 O O . GLY B 1 186 ? -4.633 27.719 -9.633 1 91 186 GLY B O 1
ATOM 3910 N N . ASN B 1 187 ? -3.357 29.406 -10.688 1 87.75 187 ASN B N 1
ATOM 3911 C CA . ASN B 1 187 ? -2.141 28.594 -10.695 1 87.75 187 ASN B CA 1
ATOM 3912 C C . ASN B 1 187 ? -0.954 29.375 -10.125 1 87.75 187 ASN B C 1
ATOM 3914 O O . ASN B 1 187 ? -0.868 30.594 -10.281 1 87.75 187 ASN B O 1
ATOM 3918 N N . ILE B 1 188 ? -0.233 28.656 -9.336 1 83.75 188 ILE B N 1
ATOM 3919 C CA . ILE B 1 188 ? 1.001 29.219 -8.805 1 83.75 188 ILE B CA 1
ATOM 3920 C C . ILE B 1 188 ? 2.195 28.391 -9.273 1 83.75 188 ILE B C 1
ATOM 3922 O O . ILE B 1 188 ? 2.055 27.203 -9.562 1 83.75 188 ILE B O 1
ATOM 3926 N N . THR B 1 189 ? 3.258 29.062 -9.469 1 77.5 189 THR B N 1
ATOM 3927 C CA . THR B 1 189 ? 4.477 28.391 -9.898 1 77.5 189 THR B CA 1
ATOM 3928 C C . THR B 1 189 ? 5.301 27.953 -8.688 1 77.5 189 THR B C 1
ATOM 3930 O O . THR B 1 189 ? 5.566 28.75 -7.785 1 77.5 189 THR B O 1
ATOM 3933 N N . PHE B 1 190 ? 5.453 26.672 -8.562 1 70.5 190 PHE B N 1
ATOM 3934 C CA . PHE B 1 190 ? 6.32 26.062 -7.555 1 70.5 190 PHE B CA 1
ATOM 3935 C C . PHE B 1 190 ? 7.688 25.734 -8.148 1 70.5 190 PHE B C 1
ATOM 3937 O O . PHE B 1 190 ? 7.789 25.359 -9.312 1 70.5 190 PHE B O 1
ATOM 3944 N N . HIS B 1 191 ? 8.695 26.125 -7.434 1 65 191 HIS B N 1
ATOM 3945 C CA . HIS B 1 191 ? 10.039 25.75 -7.855 1 65 191 HIS B CA 1
ATOM 3946 C C . HIS B 1 191 ? 10.539 24.531 -7.082 1 65 191 HIS B C 1
ATOM 3948 O O . HIS B 1 191 ? 10.547 24.547 -5.848 1 65 191 HIS B O 1
ATOM 3954 N N . LYS B 1 192 ? 10.578 23.391 -7.789 1 58.91 192 LYS B N 1
ATOM 3955 C CA . LYS B 1 192 ? 11.047 22.141 -7.203 1 58.91 192 LYS B CA 1
ATOM 3956 C C . LYS B 1 192 ? 12.531 21.938 -7.484 1 58.91 192 LYS B C 1
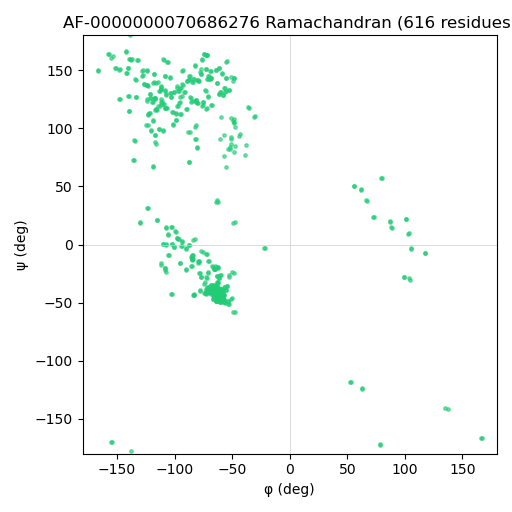ATOM 3958 O O . LYS B 1 192 ? 13.016 22.266 -8.57 1 58.91 192 LYS B O 1
ATOM 3963 N N . LEU B 1 193 ? 13.289 21.688 -6.477 1 49.03 193 LEU B N 1
ATOM 3964 C CA . LEU B 1 193 ? 14.68 21.312 -6.73 1 49.03 193 LEU B CA 1
ATOM 3965 C C . LEU B 1 193 ? 14.773 19.875 -7.215 1 49.03 193 LEU B C 1
ATOM 3967 O O . LEU B 1 193 ? 14.109 18.984 -6.68 1 49.03 193 LEU B O 1
ATOM 3971 N N . VAL B 1 194 ? 15.289 19.719 -8.398 1 46.59 194 VAL B N 1
ATOM 3972 C CA . VAL B 1 194 ? 15.453 18.422 -9.055 1 46.59 194 VAL B CA 1
ATOM 3973 C C . VAL B 1 194 ? 16.266 17.484 -8.156 1 46.59 194 VAL B C 1
ATOM 3975 O O . VAL B 1 194 ? 17.266 17.906 -7.566 1 46.59 194 VAL B O 1
ATOM 3978 N N . GLY B 1 195 ? 15.828 16.266 -7.949 1 43.81 195 GLY B N 1
ATOM 3979 C CA . GLY B 1 195 ? 16.5 15.195 -7.242 1 43.81 195 GLY B CA 1
ATOM 3980 C C . GLY B 1 195 ? 15.953 14.969 -5.848 1 43.81 195 GLY B C 1
ATOM 3981 O O . GLY B 1 195 ? 16.297 13.977 -5.191 1 43.81 195 GLY B O 1
ATOM 3982 N N . ARG B 1 196 ? 15.406 16.047 -5.188 1 41.19 196 ARG B N 1
ATOM 3983 C CA . ARG B 1 196 ? 14.844 15.82 -3.861 1 41.19 196 ARG B CA 1
ATOM 3984 C C . ARG B 1 196 ? 13.344 16.094 -3.846 1 41.19 196 ARG B C 1
ATOM 3986 O O . ARG B 1 196 ? 12.922 17.266 -3.883 1 41.19 196 ARG B O 1
ATOM 3993 N N . LEU B 1 197 ? 12.578 15.164 -4.168 1 38.22 197 LEU B N 1
ATOM 3994 C CA . LEU B 1 197 ? 11.133 15.242 -4.363 1 38.22 197 LEU B CA 1
ATOM 3995 C C . LEU B 1 197 ? 10.453 15.867 -3.152 1 38.22 197 LEU B C 1
ATOM 3997 O O . LEU B 1 197 ? 9.391 16.469 -3.279 1 38.22 197 LEU B O 1
ATOM 4001 N N . ASP B 1 198 ? 11 15.789 -1.93 1 40.34 198 ASP B N 1
ATOM 4002 C CA . ASP B 1 198 ? 10.344 16.281 -0.721 1 40.34 198 ASP B CA 1
ATOM 4003 C C . ASP B 1 198 ? 10.594 17.781 -0.534 1 40.34 198 ASP B C 1
ATOM 4005 O O . ASP B 1 198 ? 10.172 18.359 0.465 1 40.34 198 ASP B O 1
ATOM 4009 N N . ASN B 1 199 ? 11.289 18.375 -1.556 1 41.03 199 ASN B N 1
ATOM 4010 C CA . ASN B 1 199 ? 11.781 19.719 -1.294 1 41.03 199 ASN B CA 1
ATOM 4011 C C . ASN B 1 199 ? 11.18 20.734 -2.254 1 41.03 199 ASN B C 1
ATOM 4013 O O . ASN B 1 199 ? 11.812 21.141 -3.229 1 41.03 199 ASN B O 1
ATOM 4017 N N . SER B 1 200 ? 9.883 21 -2.166 1 41.16 200 SER B N 1
ATOM 4018 C CA . SER B 1 200 ? 9.242 21.953 -3.062 1 41.16 200 SER B CA 1
ATOM 4019 C C . SER B 1 200 ? 8.867 23.234 -2.322 1 41.16 200 SER B C 1
ATOM 4021 O O . SER B 1 200 ? 8.617 23.203 -1.115 1 41.16 200 SER B O 1
ATOM 4023 N N . ALA B 1 201 ? 9.18 24.375 -2.873 1 40.94 201 ALA B N 1
ATOM 4024 C CA . ALA B 1 201 ? 8.727 25.672 -2.383 1 40.94 201 ALA B CA 1
ATOM 4025 C C . ALA B 1 201 ? 8.094 26.5 -3.506 1 40.94 201 ALA B C 1
ATOM 4027 O O . ALA B 1 201 ? 8.391 26.281 -4.684 1 40.94 201 ALA B O 1
ATOM 4028 N N . VAL B 1 202 ? 7.152 27.344 -3.256 1 37.38 202 VAL B N 1
ATOM 4029 C CA . VAL B 1 202 ? 6.461 28.203 -4.219 1 37.38 202 VAL B CA 1
ATOM 4030 C C . VAL B 1 202 ? 7.453 29.172 -4.852 1 37.38 202 VAL B C 1
ATOM 4032 O O . VAL B 1 202 ? 7.383 29.453 -6.047 1 37.38 202 VAL B O 1
ATOM 4035 N N . SER B 1 203 ? 8.328 29.688 -4.023 1 38.25 203 SER B N 1
ATOM 4036 C CA . SER B 1 203 ? 9.242 30.656 -4.617 1 38.25 203 SER B CA 1
ATOM 4037 C C . SER B 1 203 ? 10.578 30 -4.969 1 38.25 203 SER B C 1
ATOM 4039 O O . SER B 1 203 ? 11.07 29.141 -4.227 1 38.25 203 SER B O 1
ATOM 4041 N N . ALA B 1 204 ? 11.062 30.344 -6.234 1 49.34 204 ALA B N 1
ATOM 4042 C CA . ALA B 1 204 ? 12.367 29.859 -6.68 1 49.34 204 ALA B CA 1
ATOM 4043 C C . ALA B 1 204 ? 13.445 30.125 -5.629 1 49.34 204 ALA B C 1
ATOM 4045 O O . ALA B 1 204 ? 14.273 29.25 -5.352 1 49.34 204 ALA B O 1
ATOM 4046 N N . ALA B 1 205 ? 13.352 31.375 -5.168 1 44.75 205 ALA B N 1
ATOM 4047 C CA . ALA B 1 205 ? 14.328 31.766 -4.148 1 44.75 205 ALA B CA 1
ATOM 4048 C C . ALA B 1 205 ? 14.172 30.922 -2.893 1 44.75 205 ALA B C 1
ATOM 4050 O O . ALA B 1 205 ? 15.164 30.484 -2.303 1 44.75 205 ALA B O 1
ATOM 4051 N N . GLY B 1 206 ? 13.047 30.609 -2.521 1 42.22 206 GLY B N 1
ATOM 4052 C CA . GLY B 1 206 ? 12.766 29.75 -1.379 1 42.22 206 GLY B CA 1
ATOM 4053 C C . GLY B 1 206 ? 13.242 28.328 -1.565 1 42.22 206 GLY B C 1
ATOM 4054 O O . GLY B 1 206 ? 13.789 27.719 -0.639 1 42.22 206 GLY B O 1
ATOM 4055 N N . ALA B 1 207 ? 12.938 27.891 -2.729 1 48.09 207 ALA B N 1
ATOM 4056 C CA . ALA B 1 207 ? 13.367 26.531 -3.025 1 48.09 207 ALA B CA 1
ATOM 4057 C C . ALA B 1 207 ? 14.891 26.406 -2.928 1 48.09 207 ALA B C 1
ATOM 4059 O O . ALA B 1 207 ? 15.406 25.438 -2.348 1 48.09 207 ALA B O 1
ATOM 4060 N N . LYS B 1 208 ? 15.578 27.328 -3.584 1 49.69 208 LYS B N 1
ATOM 4061 C CA . LYS B 1 208 ? 17.031 27.344 -3.572 1 49.69 208 LYS B CA 1
ATOM 4062 C C . LYS B 1 208 ? 17.578 27.438 -2.146 1 49.69 208 LYS B C 1
ATOM 4064 O O . LYS B 1 208 ? 18.578 26.812 -1.815 1 49.69 208 LYS B O 1
ATOM 4069 N N . LEU B 1 209 ? 16.906 28.312 -1.419 1 45.47 209 LEU B N 1
ATOM 4070 C CA . LEU B 1 209 ? 17.328 28.531 -0.038 1 45.47 209 LEU B CA 1
ATOM 4071 C C . LEU B 1 209 ? 17.031 27.297 0.817 1 45.47 209 LEU B C 1
ATOM 4073 O O . LEU B 1 209 ? 17.812 26.938 1.7 1 45.47 209 LEU B O 1
ATOM 4077 N N . ALA B 1 210 ? 15.891 26.766 0.537 1 48.5 210 ALA B N 1
ATOM 4078 C CA . ALA B 1 210 ? 15.438 25.672 1.393 1 48.5 210 ALA B CA 1
ATOM 4079 C C . ALA B 1 210 ? 16.141 24.359 1.037 1 48.5 210 ALA B C 1
ATOM 4081 O O . ALA B 1 210 ? 16.344 23.5 1.9 1 48.5 210 ALA B O 1
ATOM 4082 N N . PHE B 1 211 ? 16.594 24.375 -0.283 1 51.5 211 PHE B N 1
ATOM 4083 C CA . PHE B 1 211 ? 17.094 23.062 -0.679 1 51.5 211 PHE B CA 1
ATOM 4084 C C . PHE B 1 211 ? 18.359 23.203 -1.525 1 51.5 211 PHE B C 1
ATOM 4086 O O . PHE B 1 211 ? 18.5 24.188 -2.264 1 51.5 211 PHE B O 1
ATOM 4093 N N . LYS B 1 212 ? 19.562 22.828 -1.265 1 45.16 212 LYS B N 1
ATOM 4094 C CA . LYS B 1 212 ? 20.891 22.922 -1.843 1 45.16 212 LYS B CA 1
ATOM 4095 C C . LYS B 1 212 ? 20.969 22.203 -3.188 1 45.16 212 LYS B C 1
ATOM 4097 O O . LYS B 1 212 ? 21.625 21.172 -3.309 1 45.16 212 LYS B O 1
ATOM 4102 N N . SER B 1 213 ? 20 22.25 -4.004 1 51.75 213 SER B N 1
ATOM 4103 C CA . SER B 1 213 ? 20.219 21.578 -5.289 1 51.75 213 SER B CA 1
ATOM 4104 C C . SER B 1 213 ? 20.125 22.578 -6.441 1 51.75 213 SER B C 1
ATOM 4106 O O . SER B 1 213 ? 19.422 23.578 -6.348 1 51.75 213 SER B O 1
ATOM 4108 N N . ASN B 1 214 ? 21.031 22.453 -7.43 1 51.72 214 ASN B N 1
ATOM 4109 C CA . ASN B 1 214 ? 21.281 23.328 -8.562 1 51.72 214 ASN B CA 1
ATOM 4110 C C . ASN B 1 214 ? 20.188 23.219 -9.625 1 51.72 214 ASN B C 1
ATOM 4112 O O . ASN B 1 214 ? 20.078 24.078 -10.492 1 51.72 214 ASN B O 1
ATOM 4116 N N . GLU B 1 215 ? 19.578 22.109 -9.828 1 51.81 215 GLU B N 1
ATOM 4117 C CA . GLU B 1 215 ? 18.656 22.109 -10.961 1 51.81 215 GLU B CA 1
ATOM 4118 C C . GLU B 1 215 ? 17.219 22.312 -10.492 1 51.81 215 GLU B C 1
ATOM 4120 O O . GLU B 1 215 ? 16.75 21.609 -9.594 1 51.81 215 GLU B O 1
ATOM 4125 N N . GLU B 1 216 ? 16.625 23.469 -10.852 1 59 216 GLU B N 1
ATOM 4126 C CA . GLU B 1 216 ? 15.289 23.891 -10.477 1 59 216 GLU B CA 1
ATOM 4127 C C . GLU B 1 216 ? 14.289 23.594 -11.594 1 59 216 GLU B C 1
ATOM 4129 O O . GLU B 1 216 ? 14.586 23.797 -12.773 1 59 216 GLU B O 1
ATOM 4134 N N . VAL B 1 217 ? 13.289 22.766 -11.289 1 63.25 217 VAL B N 1
ATOM 4135 C CA . VAL B 1 217 ? 12.188 22.578 -12.234 1 63.25 217 VAL B CA 1
ATOM 4136 C C . VAL B 1 217 ? 10.961 23.359 -11.758 1 63.25 217 VAL B C 1
ATOM 4138 O O . VAL B 1 217 ? 10.648 23.359 -10.562 1 63.25 217 VAL B O 1
ATOM 4141 N N . GLU B 1 218 ? 10.461 24.172 -12.703 1 69.94 218 GLU B N 1
ATOM 4142 C CA . GLU B 1 218 ? 9.242 24.922 -12.422 1 69.94 218 GLU B CA 1
ATOM 4143 C C . GLU B 1 218 ? 8.008 24.047 -12.641 1 69.94 218 GLU B C 1
ATOM 4145 O O . GLU B 1 218 ? 7.922 23.312 -13.625 1 69.94 218 GLU B O 1
ATOM 4150 N N . LEU B 1 219 ? 7.227 23.969 -11.516 1 74.19 219 LEU B N 1
ATOM 4151 C CA . LEU B 1 219 ? 5.965 23.25 -11.641 1 74.19 219 LEU B CA 1
ATOM 4152 C C . LEU B 1 219 ? 4.781 24.188 -11.391 1 74.19 219 LEU B C 1
ATOM 4154 O O . LEU B 1 219 ? 4.809 25 -10.461 1 74.19 219 LEU B O 1
ATOM 4158 N N . GLN B 1 220 ? 3.873 24.203 -12.375 1 82.75 220 GLN B N 1
ATOM 4159 C CA . GLN B 1 220 ? 2.613 24.906 -12.133 1 82.75 220 GLN B CA 1
ATOM 4160 C C . GLN B 1 220 ? 1.64 24.031 -11.352 1 82.75 220 GLN B C 1
ATOM 4162 O O . GLN B 1 220 ? 1.397 22.875 -11.719 1 82.75 220 GLN B O 1
ATOM 4167 N N . VAL B 1 221 ? 1.207 24.594 -10.242 1 88.56 221 VAL B N 1
ATOM 4168 C CA . VAL B 1 221 ? 0.268 23.828 -9.43 1 88.56 221 VAL B CA 1
ATOM 4169 C C . VAL B 1 221 ? -1.006 24.641 -9.211 1 88.56 221 VAL B C 1
ATOM 4171 O O . VAL B 1 221 ? -0.974 25.875 -9.219 1 88.56 221 VAL B O 1
ATOM 4174 N N . ARG B 1 222 ? -2.113 23.984 -9.062 1 92 222 ARG B N 1
ATOM 4175 C CA . ARG B 1 222 ? -3.381 24.625 -8.734 1 92 222 ARG B CA 1
ATOM 4176 C C . ARG B 1 222 ? -3.32 25.297 -7.363 1 92 222 ARG B C 1
ATOM 4178 O O . ARG B 1 222 ? -2.744 24.734 -6.426 1 92 222 ARG B O 1
ATOM 4185 N N . SER B 1 223 ? -3.906 26.484 -7.281 1 94.94 223 SER B N 1
ATOM 4186 C CA . SER B 1 223 ? -4.004 27.203 -6.012 1 94.94 223 SER B CA 1
ATOM 4187 C C . SER B 1 223 ? -5.453 27.344 -5.57 1 94.94 223 SER B C 1
ATOM 4189 O O . SER B 1 223 ? -6.336 27.594 -6.398 1 94.94 223 SER B O 1
ATOM 4191 N N . VAL B 1 224 ? -5.707 27.188 -4.289 1 97.25 224 VAL B N 1
ATOM 4192 C CA . VAL B 1 224 ? -7.051 27.328 -3.734 1 97.25 224 VAL B CA 1
ATOM 4193 C C . VAL B 1 224 ? -6.984 28.109 -2.42 1 97.25 224 VAL B C 1
ATOM 4195 O O . VAL B 1 224 ? -5.918 28.234 -1.814 1 97.25 224 VAL B O 1
ATOM 4198 N N . LEU B 1 225 ? -8.109 28.672 -2.041 1 97.75 225 LEU B N 1
ATOM 4199 C CA . LEU B 1 225 ? -8.258 29.281 -0.726 1 97.75 225 LEU B CA 1
ATOM 4200 C C . LEU B 1 225 ? -8.867 28.312 0.268 1 97.75 225 LEU B C 1
ATOM 4202 O O . LEU B 1 225 ? -9.836 27.609 -0.052 1 97.75 225 LEU B O 1
ATOM 4206 N N . LEU B 1 226 ? -8.281 28.25 1.461 1 98.44 226 LEU B N 1
ATOM 4207 C CA . LEU B 1 226 ? -8.867 27.391 2.48 1 98.44 226 LEU B CA 1
ATOM 4208 C C . LEU B 1 226 ? -10.336 27.719 2.699 1 98.44 226 LEU B C 1
ATOM 4210 O O . LEU B 1 226 ? -11.164 26.828 2.863 1 98.44 226 LEU B O 1
ATOM 4214 N N . ASP B 1 227 ? -10.688 29.031 2.605 1 97.94 227 ASP B N 1
ATOM 4215 C CA . ASP B 1 227 ? -12.039 29.5 2.895 1 97.94 227 ASP B CA 1
ATOM 4216 C C . ASP B 1 227 ? -13.031 28.984 1.859 1 97.94 227 ASP B C 1
ATOM 4218 O O . ASP B 1 227 ? -14.242 28.984 2.1 1 97.94 227 ASP B O 1
ATOM 4222 N N . LEU B 1 228 ? -12.531 28.562 0.729 1 96.81 228 LEU B N 1
ATOM 4223 C CA . LEU B 1 228 ? -13.43 28.062 -0.313 1 96.81 228 LEU B CA 1
ATOM 4224 C C . LEU B 1 228 ? -13.555 26.547 -0.254 1 96.81 228 LEU B C 1
ATOM 4226 O O . LEU B 1 228 ? -14.469 25.969 -0.84 1 96.81 228 LEU B O 1
ATOM 4230 N N . VAL B 1 229 ? -12.664 25.891 0.44 1 97.12 229 VAL B N 1
ATOM 4231 C CA . VAL B 1 229 ? -12.656 24.438 0.442 1 97.12 229 VAL B CA 1
ATOM 4232 C C . VAL B 1 229 ? -13.273 23.906 1.738 1 97.12 229 VAL B C 1
ATOM 4234 O O . VAL B 1 229 ? -14.047 22.953 1.724 1 97.12 229 VAL B O 1
ATOM 4237 N N . ILE B 1 230 ? -12.945 24.5 2.861 1 96.81 230 ILE B N 1
ATOM 4238 C CA . ILE B 1 230 ? -13.461 24.078 4.156 1 96.81 230 ILE B CA 1
ATOM 4239 C C . ILE B 1 230 ? -14.867 24.641 4.359 1 96.81 230 ILE B C 1
ATOM 4241 O O . ILE B 1 230 ? -15.07 25.859 4.355 1 96.81 230 ILE B O 1
ATOM 4245 N N . PRO B 1 231 ? -15.773 23.766 4.562 1 94.31 231 PRO B N 1
ATOM 4246 C CA . PRO B 1 231 ? -17.125 24.266 4.809 1 94.31 231 PRO B CA 1
ATOM 4247 C C . PRO B 1 231 ? -17.203 25.188 6.031 1 94.31 231 PRO B C 1
ATOM 4249 O O . PRO B 1 231 ? -16.531 24.922 7.035 1 94.31 231 PRO B O 1
ATOM 4252 N N . GLU B 1 232 ? -18.094 26.172 5.949 1 91.88 232 GLU B N 1
ATOM 4253 C CA . GLU B 1 232 ? -18.25 27.109 7.051 1 91.88 232 GLU B CA 1
ATOM 4254 C C . GLU B 1 232 ? -18.734 26.406 8.32 1 91.88 232 GLU B C 1
ATOM 4256 O O . GLU B 1 232 ? -18.406 26.828 9.43 1 91.88 232 GLU B O 1
ATOM 4261 N N . THR B 1 233 ? -19.438 25.297 8.094 1 92.19 233 THR B N 1
ATOM 4262 C CA . THR B 1 233 ? -20.016 24.578 9.219 1 92.19 233 THR B CA 1
ATOM 4263 C C . THR B 1 233 ? -19.016 23.609 9.836 1 92.19 233 THR B C 1
ATOM 4265 O O . THR B 1 233 ? -19.219 23.094 10.93 1 92.19 233 THR B O 1
ATOM 4268 N N . GLU B 1 234 ? -17.938 23.391 9.133 1 95.19 234 GLU B N 1
ATOM 4269 C CA . GLU B 1 234 ? -16.922 22.453 9.641 1 95.19 234 GLU B CA 1
ATOM 4270 C C . GLU B 1 234 ? -16.156 23.062 10.812 1 95.19 234 GLU B C 1
ATOM 4272 O O . GLU B 1 234 ? -15.508 24.094 10.664 1 95.19 234 GLU B O 1
ATOM 4277 N N . ARG B 1 235 ? -16.297 22.453 11.945 1 96.56 235 ARG B N 1
ATOM 4278 C CA . ARG B 1 235 ? -15.438 22.844 13.062 1 96.56 235 ARG B CA 1
ATOM 4279 C C . ARG B 1 235 ? -14 22.391 12.836 1 96.56 235 ARG B C 1
ATOM 4281 O O . ARG B 1 235 ? -13.75 21.234 12.5 1 96.56 235 ARG B O 1
ATOM 4288 N N . VAL B 1 236 ? -13.094 23.344 12.953 1 98.5 236 VAL B N 1
ATOM 4289 C CA . VAL B 1 236 ? -11.672 23.047 12.797 1 98.5 236 VAL B CA 1
ATOM 4290 C C . VAL B 1 236 ? -10.953 23.234 14.133 1 98.5 236 VAL B C 1
ATOM 4292 O O . VAL B 1 236 ? -10.961 24.328 14.695 1 98.5 236 VAL B O 1
ATOM 4295 N N . LEU B 1 237 ? -10.383 22.156 14.594 1 98.69 237 LEU B N 1
ATOM 4296 C CA . LEU B 1 237 ? -9.695 22.203 15.883 1 98.69 237 LEU B CA 1
ATOM 4297 C C . LEU B 1 237 ? -8.281 22.75 15.719 1 98.69 237 LEU B C 1
ATOM 4299 O O . LEU B 1 237 ? -7.816 23.547 16.547 1 98.69 237 LEU B O 1
ATOM 4303 N N . LEU B 1 238 ? -7.598 22.297 14.711 1 98.88 238 LEU B N 1
ATOM 4304 C CA . LEU B 1 238 ? -6.176 22.547 14.508 1 98.88 238 LEU B CA 1
ATOM 4305 C C . LEU B 1 238 ? -5.875 22.812 13.039 1 98.88 238 LEU B C 1
ATOM 4307 O O . LEU B 1 238 ? -6.348 22.094 12.164 1 98.88 238 LEU B O 1
ATOM 4311 N N . LEU B 1 239 ? -5.211 23.891 12.734 1 98.94 239 LEU B N 1
ATOM 4312 C CA . LEU B 1 239 ? -4.707 24.25 11.406 1 98.94 239 LEU B CA 1
ATOM 4313 C C . LEU B 1 239 ? -3.184 24.312 11.406 1 98.94 239 LEU B C 1
ATOM 4315 O O . LEU B 1 239 ? -2.588 25.094 12.156 1 98.94 239 LEU B O 1
ATOM 4319 N N . LYS B 1 240 ? -2.543 23.453 10.648 1 98.94 240 LYS B N 1
ATOM 4320 C CA . LYS B 1 240 ? -1.092 23.469 10.477 1 98.94 240 LYS B CA 1
ATOM 4321 C C . LYS B 1 240 ? -0.707 23.969 9.094 1 98.94 240 LYS B C 1
ATOM 4323 O O . LYS B 1 240 ? -1.259 23.531 8.086 1 98.94 240 LYS B O 1
ATOM 4328 N N . ILE B 1 241 ? 0.169 24.922 9.055 1 98.69 241 ILE B N 1
ATOM 4329 C CA . ILE B 1 241 ? 0.661 25.453 7.793 1 98.69 241 ILE B CA 1
ATOM 4330 C C . ILE B 1 241 ? 2.18 25.328 7.73 1 98.69 241 ILE B C 1
ATOM 4332 O O . ILE B 1 241 ? 2.896 25.938 8.531 1 98.69 241 ILE B O 1
ATOM 4336 N N . ASP B 1 242 ? 2.693 24.531 6.918 1 96.06 242 ASP B N 1
ATOM 4337 C CA . ASP B 1 242 ? 4.117 24.359 6.637 1 96.06 242 ASP B CA 1
ATOM 4338 C C . ASP B 1 242 ? 4.375 24.281 5.137 1 96.06 242 ASP B C 1
ATOM 4340 O O . ASP B 1 242 ? 4.367 23.203 4.547 1 96.06 242 ASP B O 1
ATOM 4344 N N . VAL B 1 243 ? 4.625 25.547 4.484 1 94.25 243 VAL B N 1
ATOM 4345 C CA . VAL B 1 243 ? 4.652 25.609 3.027 1 94.25 243 VAL B CA 1
ATOM 4346 C C . VAL B 1 243 ? 5.914 26.328 2.566 1 94.25 243 VAL B C 1
ATOM 4348 O O . VAL B 1 243 ? 5.969 26.844 1.448 1 94.25 243 VAL B O 1
ATOM 4351 N N . GLN B 1 244 ? 6.898 26.438 3.365 1 88.06 244 GLN B N 1
ATOM 4352 C CA . GLN B 1 244 ? 8.258 26.859 3.053 1 88.06 244 GLN B CA 1
ATOM 4353 C C . GLN B 1 244 ? 8.289 28.281 2.508 1 88.06 244 GLN B C 1
ATOM 4355 O O . GLN B 1 244 ? 8.852 28.531 1.438 1 88.06 244 GLN B O 1
ATOM 4360 N N . GLY B 1 245 ? 7.586 29.219 3.195 1 89.19 245 GLY B N 1
ATOM 4361 C CA . GLY B 1 245 ? 7.734 30.641 2.922 1 89.19 245 GLY B CA 1
ATOM 4362 C C . GLY B 1 245 ? 6.457 31.281 2.428 1 89.19 245 GLY B C 1
ATOM 4363 O O . GLY B 1 245 ? 6.371 32.531 2.346 1 89.19 245 GLY B O 1
ATOM 4364 N N . TRP B 1 246 ? 5.453 30.547 2.156 1 92.5 246 TRP B N 1
ATOM 4365 C CA . TRP B 1 246 ? 4.219 31.047 1.562 1 92.5 246 TRP B CA 1
ATOM 4366 C C . TRP B 1 246 ? 3.125 31.188 2.613 1 92.5 246 TRP B C 1
ATOM 4368 O O . TRP B 1 246 ? 1.945 31.328 2.277 1 92.5 246 TRP B O 1
ATOM 4378 N N . GLU B 1 247 ? 3.492 31.156 3.918 1 96.38 247 GLU B N 1
ATOM 4379 C CA . GLU B 1 247 ? 2.549 31.078 5.027 1 96.38 247 GLU B CA 1
ATOM 4380 C C . GLU B 1 247 ? 1.588 32.25 5.023 1 96.38 247 GLU B C 1
ATOM 4382 O O . GLU B 1 247 ? 0.387 32.094 5.25 1 96.38 247 GLU B O 1
ATOM 4387 N N . TYR B 1 248 ? 2.104 33.469 4.684 1 97.56 248 TYR B N 1
ATOM 4388 C CA . TYR B 1 248 ? 1.28 34.656 4.738 1 97.56 248 TYR B CA 1
ATOM 4389 C C . TYR B 1 248 ? 0.127 34.562 3.746 1 97.56 248 TYR B C 1
ATOM 4391 O O . TYR B 1 248 ? -1.012 34.906 4.078 1 97.56 248 TYR B O 1
ATOM 4399 N N . HIS B 1 249 ? 0.405 34.156 2.576 1 96.19 249 HIS B N 1
ATOM 4400 C CA . HIS B 1 249 ? -0.602 34.031 1.526 1 96.19 249 HIS B CA 1
ATOM 4401 C C . HIS B 1 249 ? -1.645 32.969 1.868 1 96.19 249 HIS B C 1
ATOM 4403 O O . HIS B 1 249 ? -2.83 33.156 1.58 1 96.19 249 HIS B O 1
ATOM 4409 N N . VAL B 1 250 ? -1.186 31.859 2.504 1 98.31 250 VAL B N 1
ATOM 4410 C CA . VAL B 1 250 ? -2.115 30.844 2.965 1 98.31 250 VAL B CA 1
ATOM 4411 C C . VAL B 1 250 ? -3.059 31.422 4.012 1 98.31 250 VAL B C 1
ATOM 4413 O O . VAL B 1 250 ? -4.273 31.219 3.951 1 98.31 250 VAL B O 1
ATOM 4416 N N . LEU B 1 251 ? -2.512 32.188 4.969 1 98.81 251 LEU B N 1
ATOM 4417 C CA . LEU B 1 251 ? -3.285 32.781 6.055 1 98.81 251 LEU B CA 1
ATOM 4418 C C . LEU B 1 251 ? -4.328 33.75 5.508 1 98.81 251 LEU B C 1
ATOM 4420 O O . LEU B 1 251 ? -5.477 33.75 5.957 1 98.81 251 LEU B O 1
ATOM 4424 N N . LYS B 1 252 ? -3.943 34.5 4.504 1 98.56 252 LYS B N 1
ATOM 4425 C CA . LYS B 1 252 ? -4.883 35.438 3.885 1 98.56 252 LYS B CA 1
ATOM 4426 C C . LYS B 1 252 ? -6.047 34.688 3.234 1 98.56 252 LYS B C 1
ATOM 4428 O O . LYS B 1 252 ? -7.188 35.156 3.268 1 98.56 252 LYS B O 1
ATOM 4433 N N . GLY B 1 253 ? -5.742 33.562 2.695 1 98.5 253 GLY B N 1
ATOM 4434 C CA . GLY B 1 253 ? -6.766 32.75 2.068 1 98.5 253 GLY B CA 1
ATOM 4435 C C . GLY B 1 253 ? -7.645 32 3.068 1 98.5 253 GLY B C 1
ATOM 4436 O O . GLY B 1 253 ? -8.633 31.375 2.689 1 98.5 253 GLY B O 1
ATOM 4437 N N . ALA B 1 254 ? -7.309 32.094 4.328 1 98.75 254 ALA B N 1
ATOM 4438 C CA . ALA B 1 254 ? -8.047 31.453 5.414 1 98.75 254 ALA B CA 1
ATOM 4439 C C . ALA B 1 254 ? -8.672 32.5 6.34 1 98.75 254 ALA B C 1
ATOM 4441 O O . ALA B 1 254 ? -8.992 32.188 7.492 1 98.75 254 ALA B O 1
ATOM 4442 N N . LYS B 1 255 ? -8.836 33.688 5.863 1 98.69 255 LYS B N 1
ATOM 4443 C CA . LYS B 1 255 ? -9.281 34.812 6.691 1 98.69 255 LYS B CA 1
ATOM 4444 C C . LYS B 1 255 ? -10.617 34.5 7.352 1 98.69 255 LYS B C 1
ATOM 4446 O O . LYS B 1 255 ? -10.805 34.75 8.539 1 98.69 255 LYS B O 1
ATOM 4451 N N . LYS B 1 256 ? -11.57 34 6.641 1 98.12 256 LYS B N 1
ATOM 4452 C CA . LYS B 1 256 ? -12.891 33.688 7.195 1 98.12 256 LYS B CA 1
ATOM 4453 C C . LYS B 1 256 ? -12.789 32.625 8.289 1 98.12 256 LYS B C 1
ATOM 4455 O O . LYS B 1 256 ? -13.375 32.781 9.359 1 98.12 256 LYS B O 1
ATOM 4460 N N . LEU B 1 257 ? -12.062 31.594 8.023 1 98.31 257 LEU B N 1
ATOM 4461 C CA . LEU B 1 257 ? -11.859 30.531 9 1 98.31 257 LEU B CA 1
ATOM 4462 C C . LEU B 1 257 ? -11.227 31.062 10.273 1 98.31 257 LEU B C 1
ATOM 4464 O O . LEU B 1 257 ? -11.695 30.766 11.375 1 98.31 257 LEU B O 1
ATOM 4468 N N . LEU B 1 258 ? -10.242 31.922 10.109 1 98.75 258 LEU B N 1
ATOM 4469 C CA . LEU B 1 258 ? -9.461 32.438 11.234 1 98.75 258 LEU B CA 1
ATOM 4470 C C . LEU B 1 258 ? -10.211 33.531 11.977 1 98.75 258 LEU B C 1
ATOM 4472 O O . LEU B 1 258 ? -9.852 33.875 13.102 1 98.75 258 LEU B O 1
ATOM 4476 N N . SER B 1 259 ? -11.211 34.031 11.398 1 98.38 259 SER B N 1
ATOM 4477 C CA . SER B 1 259 ? -11.969 35.125 12.008 1 98.38 259 SER B CA 1
ATOM 4478 C C . SER B 1 259 ? -13.023 34.594 12.977 1 98.38 259 SER B C 1
ATOM 4480 O O . SER B 1 259 ? -13.688 35.344 13.672 1 98.38 259 SER B O 1
ATOM 4482 N N . ARG B 1 260 ? -13.211 33.312 12.977 1 97.81 260 ARG B N 1
ATOM 4483 C CA . ARG B 1 260 ? -14.172 32.719 13.898 1 97.81 260 ARG B CA 1
ATOM 4484 C C . ARG B 1 260 ? -13.859 33.125 15.336 1 97.81 260 ARG B C 1
ATOM 4486 O O . ARG B 1 260 ? -12.719 33.438 15.664 1 97.81 260 ARG B O 1
ATOM 4493 N N . LYS B 1 261 ? -14.938 33.031 16.188 1 96.38 261 LYS B N 1
ATOM 4494 C CA . LYS B 1 261 ? -14.805 33.469 17.578 1 96.38 261 LYS B CA 1
ATOM 4495 C C . LYS B 1 261 ? -13.961 32.5 18.391 1 96.38 261 LYS B C 1
ATOM 4497 O O . LYS B 1 261 ? -13.805 31.344 18 1 96.38 261 LYS B O 1
ATOM 4502 N N . LYS B 1 262 ? -13.523 33.062 19.547 1 94.44 262 LYS B N 1
ATOM 4503 C CA . LYS B 1 262 ? -12.781 32.219 20.469 1 94.44 262 LYS B CA 1
ATOM 4504 C C . LYS B 1 262 ? -13.562 30.938 20.781 1 94.44 262 LYS B C 1
ATOM 4506 O O . LYS B 1 262 ? -14.773 31 21.016 1 94.44 262 LYS B O 1
ATOM 4511 N N . GLY B 1 263 ? -12.984 29.844 20.734 1 92.12 263 GLY B N 1
ATOM 4512 C CA . GLY B 1 263 ? -13.648 28.578 20.953 1 92.12 263 GLY B CA 1
ATOM 4513 C C . GLY B 1 263 ? -14 27.859 19.656 1 92.12 263 GLY B C 1
ATOM 4514 O O . GLY B 1 263 ? -14.102 26.625 19.625 1 92.12 263 GLY B O 1
ATOM 4515 N N . GLU B 1 264 ? -14.203 28.688 18.641 1 95.81 264 GLU B N 1
ATOM 4516 C CA . GLU B 1 264 ? -14.539 28.125 17.344 1 95.81 264 GLU B CA 1
ATOM 4517 C C . GLU B 1 264 ? -13.367 28.25 16.375 1 95.81 264 GLU B C 1
ATOM 4519 O O . GLU B 1 264 ? -13.32 27.547 15.359 1 95.81 264 GLU B O 1
ATOM 4524 N N . ALA B 1 265 ? -12.5 29.219 16.656 1 97.62 265 ALA B N 1
ATOM 4525 C CA . ALA B 1 265 ? -11.328 29.422 15.812 1 97.62 265 ALA B CA 1
ATOM 4526 C C . ALA B 1 265 ? -10.312 28.297 16 1 97.62 265 ALA B C 1
ATOM 4528 O O . ALA B 1 265 ? -10.094 27.828 17.125 1 97.62 265 ALA B O 1
ATOM 4529 N N . PRO B 1 266 ? -9.672 27.891 14.977 1 98.69 266 PRO B N 1
ATOM 4530 C CA . PRO B 1 266 ? -8.695 26.812 15.125 1 98.69 266 PRO B CA 1
ATOM 4531 C C . PRO B 1 266 ? -7.441 27.234 15.875 1 98.69 266 PRO B C 1
ATOM 4533 O O . PRO B 1 266 ? -7.059 28.406 15.82 1 98.69 266 PRO B O 1
ATOM 4536 N N . TYR B 1 267 ? -6.867 26.281 16.688 1 98.75 267 TYR B N 1
ATOM 4537 C CA . TYR B 1 267 ? -5.465 26.406 17.078 1 98.75 267 TYR B CA 1
ATOM 4538 C C . TYR B 1 267 ? -4.566 26.453 15.844 1 98.75 267 TYR B C 1
ATOM 4540 O O . TYR B 1 267 ? -4.699 25.625 14.945 1 98.75 267 TYR B O 1
ATOM 4548 N N . LEU B 1 268 ? -3.693 27.453 15.773 1 98.88 268 LEU B N 1
ATOM 4549 C CA . LEU B 1 268 ? -2.904 27.656 14.562 1 98.88 268 LEU B CA 1
ATOM 4550 C C . LEU B 1 268 ? -1.433 27.359 14.812 1 98.88 268 LEU B C 1
ATOM 4552 O O . LEU B 1 268 ? -0.836 27.875 15.758 1 98.88 268 LEU B O 1
ATOM 4556 N N . ILE B 1 269 ? -0.859 26.453 14 1 98.81 269 ILE B N 1
ATOM 4557 C CA . ILE B 1 269 ? 0.58 26.219 13.93 1 98.81 269 ILE B CA 1
ATOM 4558 C C . ILE B 1 269 ? 1.088 26.562 12.531 1 98.81 269 ILE B C 1
ATOM 4560 O O . ILE B 1 269 ? 0.544 26.078 11.531 1 98.81 269 ILE B O 1
ATOM 4564 N N . TYR B 1 270 ? 2.082 27.406 12.445 1 98.25 270 TYR B N 1
ATOM 4565 C CA . TYR B 1 270 ? 2.688 27.641 11.133 1 98.25 270 TYR B CA 1
ATOM 4566 C C . TYR B 1 270 ? 4.195 27.797 11.258 1 98.25 270 TYR B C 1
ATOM 4568 O O . TYR B 1 270 ? 4.695 28.25 12.289 1 98.25 270 TYR B O 1
ATOM 4576 N N . GLU B 1 271 ? 4.914 27.359 10.227 1 94.19 271 GLU B N 1
ATOM 4577 C CA . GLU B 1 271 ? 6.367 27.5 10.188 1 94.19 271 GLU B CA 1
ATOM 4578 C C . GLU B 1 271 ? 6.762 28.953 9.938 1 94.19 271 GLU B C 1
ATOM 4580 O O . GLU B 1 271 ? 6.184 29.625 9.078 1 94.19 271 GLU B O 1
ATOM 4585 N N . GLU B 1 272 ? 7.656 29.422 10.719 1 94 272 GLU B N 1
ATOM 4586 C CA . GLU B 1 272 ? 8.141 30.797 10.594 1 94 272 GLU B CA 1
ATOM 4587 C C . GLU B 1 272 ? 9.641 30.828 10.328 1 94 272 GLU B C 1
ATOM 4589 O O . GLU B 1 272 ? 10.445 30.656 11.242 1 94 272 GLU B O 1
ATOM 4594 N N . ASP B 1 273 ? 9.977 30.969 9.102 1 89.75 273 ASP B N 1
ATOM 4595 C CA . ASP B 1 273 ? 11.344 31.172 8.633 1 89.75 273 ASP B CA 1
ATOM 4596 C C . ASP B 1 273 ? 11.484 32.5 7.91 1 89.75 273 ASP B C 1
ATOM 4598 O O . ASP B 1 273 ? 11.047 32.656 6.77 1 89.75 273 ASP B O 1
ATOM 4602 N N . GLU B 1 274 ? 12.141 33.469 8.586 1 92.81 274 GLU B N 1
ATOM 4603 C CA . GLU B 1 274 ? 12.164 34.844 8.086 1 92.81 274 GLU B CA 1
ATOM 4604 C C . GLU B 1 274 ? 12.789 34.906 6.699 1 92.81 274 GLU B C 1
ATOM 4606 O O . GLU B 1 274 ? 12.336 35.688 5.852 1 92.81 274 GLU B O 1
ATOM 4611 N N . ARG B 1 275 ? 13.82 34.125 6.465 1 88.56 275 ARG B N 1
ATOM 4612 C CA . ARG B 1 275 ? 14.477 34.156 5.164 1 88.56 275 ARG B CA 1
ATOM 4613 C C . ARG B 1 275 ? 13.531 33.656 4.066 1 88.56 275 ARG B C 1
ATOM 4615 O O . ARG B 1 275 ? 13.453 34.281 3 1 88.56 275 ARG B O 1
ATOM 4622 N N . LEU B 1 276 ? 12.781 32.625 4.316 1 86.38 276 LEU B N 1
ATOM 4623 C CA . LEU B 1 276 ? 11.836 32.094 3.342 1 86.38 276 LEU B CA 1
ATOM 4624 C C . LEU B 1 276 ? 10.656 33.031 3.145 1 86.38 276 LEU B C 1
ATOM 4626 O O . LEU B 1 276 ? 10.18 33.219 2.02 1 86.38 276 LEU B O 1
ATOM 4630 N N . LEU B 1 277 ? 10.219 33.625 4.207 1 90.25 277 LEU B N 1
ATOM 4631 C CA . LEU B 1 277 ? 9.125 34.594 4.121 1 90.25 277 LEU B CA 1
ATOM 4632 C C . LEU B 1 277 ? 9.5 35.781 3.238 1 90.25 277 LEU B C 1
ATOM 4634 O O . LEU B 1 277 ? 8.742 36.156 2.354 1 90.25 277 LEU B O 1
ATOM 4638 N N . GLN B 1 278 ? 10.672 36.25 3.408 1 89.44 278 GLN B N 1
ATOM 4639 C CA . GLN B 1 278 ? 11.141 37.375 2.627 1 89.44 278 GLN B CA 1
ATOM 4640 C C . GLN B 1 278 ? 11.25 37.031 1.147 1 89.44 278 GLN B C 1
ATOM 4642 O O . GLN B 1 278 ? 10.914 37.844 0.282 1 89.44 278 GLN B O 1
ATOM 4647 N N . ALA B 1 279 ? 11.695 35.844 0.969 1 82.56 279 ALA B N 1
ATOM 4648 C CA . ALA B 1 279 ? 11.812 35.375 -0.409 1 82.56 279 ALA B CA 1
ATOM 4649 C C . ALA B 1 279 ? 10.445 35.312 -1.093 1 82.56 279 ALA B C 1
ATOM 4651 O O . ALA B 1 279 ? 10.367 35.344 -2.322 1 82.56 279 ALA B O 1
ATOM 4652 N N . SER B 1 280 ? 9.414 35.281 -0.29 1 86.06 280 SER B N 1
ATOM 4653 C CA . SER B 1 280 ? 8.055 35.25 -0.814 1 86.06 280 SER B CA 1
ATOM 4654 C C . SER B 1 280 ? 7.344 36.594 -0.614 1 86.06 280 SER B C 1
ATOM 4656 O O . SER B 1 280 ? 6.113 36.656 -0.612 1 86.06 280 SER B O 1
ATOM 4658 N N . ASN B 1 281 ? 8.133 37.594 -0.306 1 90.06 281 ASN B N 1
ATOM 4659 C CA . ASN B 1 281 ? 7.684 38.969 -0.186 1 90.06 281 ASN B CA 1
ATOM 4660 C C . ASN B 1 281 ? 6.73 39.156 0.992 1 90.06 281 ASN B C 1
ATOM 4662 O O . ASN B 1 281 ? 5.688 39.812 0.861 1 90.06 281 ASN B O 1
ATOM 4666 N N . SER B 1 282 ? 6.996 38.5 2.037 1 93.44 282 SER B N 1
ATOM 4667 C CA . SER B 1 282 ? 6.273 38.656 3.297 1 93.44 282 SER B CA 1
ATOM 4668 C C . SER B 1 282 ? 7.23 38.656 4.484 1 93.44 282 SER B C 1
ATOM 4670 O O . SER B 1 282 ? 8.445 38.719 4.309 1 93.44 282 SER B O 1
ATOM 4672 N N . SER B 1 283 ? 6.672 38.75 5.746 1 95.5 283 SER B N 1
ATOM 4673 C CA . SER B 1 283 ? 7.492 38.781 6.953 1 95.5 283 SER B CA 1
ATOM 4674 C C . SER B 1 283 ? 6.707 38.281 8.164 1 95.5 283 SER B C 1
ATOM 4676 O O . SER B 1 283 ? 5.477 38.25 8.141 1 95.5 283 SER B O 1
ATOM 4678 N N . SER B 1 284 ? 7.527 37.906 9.172 1 97.12 284 SER B N 1
ATOM 4679 C CA . SER B 1 284 ? 6.906 37.469 10.422 1 97.12 284 SER B CA 1
ATOM 4680 C C . SER B 1 284 ? 6.094 38.594 11.039 1 97.12 284 SER B C 1
ATOM 4682 O O . SER B 1 284 ? 5.035 38.375 11.625 1 97.12 284 SER B O 1
ATOM 4684 N N . THR B 1 285 ? 6.551 39.812 10.852 1 97.62 285 THR B N 1
ATOM 4685 C CA . THR B 1 285 ? 5.867 40.969 11.391 1 97.62 285 THR B CA 1
ATOM 4686 C C . THR B 1 285 ? 4.504 41.156 10.734 1 97.62 285 THR B C 1
ATOM 4688 O O . THR B 1 285 ? 3.508 41.406 11.414 1 97.62 285 THR B O 1
ATOM 4691 N N . GLU B 1 286 ? 4.477 41.031 9.484 1 97.94 286 GLU B N 1
ATOM 4692 C CA . GLU B 1 286 ? 3.217 41.125 8.75 1 97.94 286 GLU B CA 1
ATOM 4693 C C . GLU B 1 286 ? 2.229 40.062 9.18 1 97.94 286 GLU B C 1
ATOM 4695 O O . GLU B 1 286 ? 1.034 40.344 9.328 1 97.94 286 GLU B O 1
ATOM 4700 N N . ILE B 1 287 ? 2.727 38.875 9.367 1 98.44 287 ILE B N 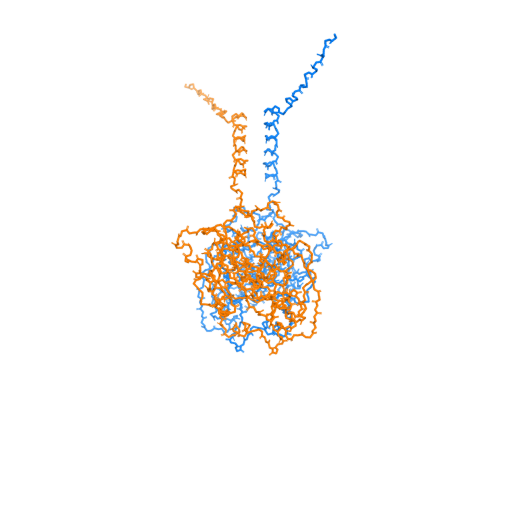1
ATOM 4701 C CA . ILE B 1 287 ? 1.868 37.75 9.758 1 98.44 287 ILE B CA 1
ATOM 4702 C C . ILE B 1 287 ? 1.285 38.031 11.141 1 98.44 287 ILE B C 1
ATOM 4704 O O . ILE B 1 287 ? 0.079 37.875 11.352 1 98.44 287 ILE B O 1
ATOM 4708 N N . ARG B 1 288 ? 2.133 38.469 12.047 1 97.94 288 ARG B N 1
ATOM 4709 C CA . ARG B 1 288 ? 1.679 38.719 13.414 1 97.94 288 ARG B CA 1
ATOM 4710 C C . ARG B 1 288 ? 0.631 39.844 13.438 1 97.94 288 ARG B C 1
ATOM 4712 O O . ARG B 1 288 ? -0.351 39.75 14.18 1 97.94 288 ARG B O 1
ATOM 4719 N N . LYS B 1 289 ? 0.868 40.844 12.703 1 98.25 289 LYS B N 1
ATOM 4720 C CA . LYS B 1 289 ? -0.099 41.938 12.602 1 98.25 289 LYS B CA 1
ATOM 4721 C C . LYS B 1 289 ? -1.434 41.438 12.055 1 98.25 289 LYS B C 1
ATOM 4723 O O . LYS B 1 289 ? -2.492 41.75 12.602 1 98.25 289 LYS B O 1
ATOM 4728 N N . PHE B 1 290 ? -1.339 40.75 11.008 1 98.56 290 PHE B N 1
ATOM 4729 C CA . PHE B 1 290 ? -2.527 40.188 10.383 1 98.56 290 PHE B CA 1
ATOM 4730 C C . PHE B 1 290 ? -3.307 39.312 11.367 1 98.56 290 PHE B C 1
ATOM 4732 O O . PHE B 1 290 ? -4.516 39.5 11.531 1 98.56 290 PHE B O 1
ATOM 4739 N N . LEU B 1 291 ? -2.619 38.375 12.047 1 98.69 291 LEU B N 1
ATOM 4740 C CA . LEU B 1 291 ? -3.24 37.469 13 1 98.69 291 LEU B CA 1
ATOM 4741 C C . LEU B 1 291 ? -3.809 38.219 14.195 1 98.69 291 LEU B C 1
ATOM 4743 O O . LEU B 1 291 ? -4.891 37.906 14.688 1 98.69 291 LEU B O 1
ATOM 4747 N N . GLY B 1 292 ? -3.072 39.219 14.625 1 98.38 292 GLY B N 1
ATOM 4748 C CA . GLY B 1 292 ? -3.58 40.062 15.688 1 98.38 292 GLY B CA 1
ATOM 4749 C C . GLY B 1 292 ? -4.906 40.719 15.344 1 98.38 292 GLY B C 1
ATOM 4750 O O . GLY B 1 292 ? -5.797 40.812 16.188 1 98.38 292 GLY B O 1
ATOM 4751 N N . GLY B 1 293 ? -5.043 41.156 14.156 1 98.25 293 GLY B N 1
ATOM 4752 C CA . GLY B 1 293 ? -6.273 41.781 13.68 1 98.25 293 GLY B CA 1
ATOM 4753 C C . GLY B 1 293 ? -7.445 40.812 13.648 1 98.25 293 GLY B C 1
ATOM 4754 O O . GLY B 1 293 ? -8.602 41.25 13.648 1 98.25 293 GLY B O 1
ATOM 4755 N N . LEU B 1 294 ? -7.152 39.562 13.672 1 98.38 294 LEU B N 1
ATOM 4756 C CA . LEU B 1 294 ? -8.195 38.531 13.633 1 98.38 294 LEU B CA 1
ATOM 4757 C C . LEU B 1 294 ? -8.43 37.938 15.016 1 98.38 294 LEU B C 1
ATOM 4759 O O . LEU B 1 294 ? -9.172 36.969 15.156 1 98.38 294 LEU B O 1
ATOM 4763 N N . GLY B 1 295 ? -7.711 38.406 16.031 1 98.38 295 GLY B N 1
ATOM 4764 C CA . GLY B 1 295 ? -7.953 38 17.406 1 98.38 295 GLY B CA 1
ATOM 4765 C C . GLY B 1 295 ? -6.914 37.031 17.938 1 98.38 295 GLY B C 1
ATOM 4766 O O . GLY B 1 295 ? -6.977 36.594 19.094 1 98.38 295 GLY B O 1
ATOM 4767 N N . TYR B 1 296 ? -5.98 36.625 17.078 1 98.56 296 TYR B N 1
ATOM 4768 C CA . TYR B 1 296 ? -4.898 35.75 17.547 1 98.56 296 TYR B CA 1
ATOM 4769 C C . TYR B 1 296 ? -3.809 36.594 18.219 1 98.56 296 TYR B C 1
ATOM 4771 O O . TYR B 1 296 ? -2.816 36.938 17.594 1 98.56 296 TYR B O 1
ATOM 4779 N N . THR B 1 297 ? -3.953 36.75 19.438 1 97.12 297 THR B N 1
ATOM 4780 C CA . THR B 1 297 ? -3.066 37.656 20.141 1 97.12 297 THR B CA 1
ATOM 4781 C C . THR B 1 297 ? -2.047 36.875 20.969 1 97.12 297 THR B C 1
ATOM 4783 O O . THR B 1 297 ? -1.117 37.469 21.531 1 97.12 297 THR B O 1
ATOM 4786 N N . HIS B 1 298 ? -2.168 35.594 21.109 1 97.44 298 HIS B N 1
ATOM 4787 C CA . HIS B 1 298 ? -1.219 34.75 21.828 1 97.44 298 HIS B CA 1
ATOM 4788 C C . HIS B 1 298 ? -0.447 33.844 20.859 1 97.44 298 HIS B C 1
ATOM 4790 O O . HIS B 1 298 ? -0.934 32.781 20.484 1 97.44 298 HIS B O 1
ATOM 4796 N N . CYS B 1 299 ? 0.717 34.281 20.547 1 97.56 299 CYS B N 1
ATOM 4797 C CA . CYS B 1 299 ? 1.56 33.5 19.656 1 97.56 299 CYS B CA 1
ATOM 4798 C C . CYS B 1 299 ? 2.904 33.188 20.297 1 97.56 299 CYS B C 1
ATOM 4800 O O . CYS B 1 299 ? 3.615 34.094 20.734 1 97.56 299 CYS B O 1
ATOM 4802 N N . VAL B 1 300 ? 3.248 31.938 20.359 1 97.12 300 VAL B N 1
ATOM 4803 C CA . VAL B 1 300 ? 4.5 31.5 20.969 1 97.12 300 VAL B CA 1
ATOM 4804 C C . VAL B 1 300 ? 5.309 30.688 19.969 1 97.12 300 VAL B C 1
ATOM 4806 O O . VAL B 1 300 ? 4.758 29.844 19.25 1 97.12 300 VAL B O 1
ATOM 4809 N N . GLN B 1 301 ? 6.578 30.969 19.953 1 95.69 301 GLN B N 1
ATOM 4810 C CA . GLN B 1 301 ? 7.465 30.219 19.078 1 95.69 301 GLN B CA 1
ATOM 4811 C C . GLN B 1 301 ? 7.961 28.938 19.75 1 95.69 301 GLN B C 1
ATOM 4813 O O . GLN B 1 301 ? 8.438 28.984 20.891 1 95.69 301 GLN B O 1
ATOM 4818 N N . LYS B 1 302 ? 7.801 27.875 19.141 1 94.94 302 LYS B N 1
ATOM 4819 C CA . LYS B 1 302 ? 8.352 26.594 19.562 1 94.94 302 LYS B CA 1
ATOM 4820 C C . LYS B 1 302 ? 9.195 25.969 18.438 1 94.94 302 LYS B C 1
ATOM 4822 O O . LYS B 1 302 ? 8.648 25.406 17.484 1 94.94 302 LYS B O 1
ATOM 4827 N N . GLY B 1 303 ? 10.508 26.047 18.562 1 90.94 303 GLY B N 1
ATOM 4828 C CA . GLY B 1 303 ? 11.352 25.688 17.438 1 90.94 303 GLY B CA 1
ATOM 4829 C C . GLY B 1 303 ? 11.148 26.578 16.234 1 90.94 303 GLY B C 1
ATOM 4830 O O . GLY B 1 303 ? 11.25 27.812 16.328 1 90.94 303 GLY B O 1
ATOM 4831 N N . THR B 1 304 ? 10.828 25.938 15.172 1 89.38 304 THR B N 1
ATOM 4832 C CA . THR B 1 304 ? 10.625 26.719 13.961 1 89.38 304 THR B CA 1
ATOM 4833 C C . THR B 1 304 ? 9.141 27.016 13.742 1 89.38 304 THR B C 1
ATOM 4835 O O . THR B 1 304 ? 8.766 27.672 12.773 1 89.38 304 THR B O 1
ATOM 4838 N N . ASP B 1 305 ? 8.32 26.641 14.656 1 96.56 305 ASP B N 1
ATOM 4839 C CA . ASP B 1 305 ? 6.875 26.766 14.484 1 96.56 305 ASP B CA 1
ATOM 4840 C C . ASP B 1 305 ? 6.297 27.812 15.43 1 96.56 305 ASP B C 1
ATOM 4842 O O . ASP B 1 305 ? 6.695 27.906 16.594 1 96.56 305 ASP B O 1
ATOM 4846 N N . ALA B 1 306 ? 5.434 28.625 14.922 1 98.19 306 ALA B N 1
ATOM 4847 C CA . ALA B 1 306 ? 4.625 29.516 15.75 1 98.19 306 ALA B CA 1
ATOM 4848 C C . ALA B 1 306 ? 3.301 28.859 16.125 1 98.19 306 ALA B C 1
ATOM 4850 O O . ALA B 1 306 ? 2.639 28.266 15.281 1 98.19 306 ALA B O 1
ATOM 4851 N N . HIS B 1 307 ? 2.963 28.891 17.375 1 98.69 307 HIS B N 1
ATOM 4852 C CA . HIS B 1 307 ? 1.685 28.438 17.922 1 98.69 307 HIS B CA 1
ATOM 4853 C C . HIS B 1 307 ? 0.809 29.625 18.328 1 98.69 307 HIS B C 1
ATOM 4855 O O . HIS B 1 307 ? 1.188 30.422 19.188 1 98.69 307 HIS B O 1
ATOM 4861 N N . CYS B 1 308 ? -0.344 29.766 17.688 1 98.75 308 CYS B N 1
ATOM 4862 C CA . CYS B 1 308 ? -1.153 30.953 17.938 1 98.75 308 CYS B CA 1
ATOM 4863 C C . CYS B 1 308 ? -2.576 30.578 18.328 1 98.75 308 CYS B C 1
ATOM 4865 O O . CYS B 1 308 ? -3.156 29.656 17.75 1 98.75 308 CYS B O 1
ATOM 4867 N N . THR B 1 309 ? -3.121 31.266 19.297 1 98.25 309 THR B N 1
ATOM 4868 C CA . THR B 1 309 ? -4.496 31.094 19.766 1 98.25 309 THR B CA 1
ATOM 4869 C C . THR B 1 309 ? -5.152 32.438 20.047 1 98.25 309 THR B C 1
ATOM 4871 O O . THR B 1 309 ? -4.473 33.469 20.156 1 98.25 309 THR B O 1
ATOM 4874 N N . LYS B 1 310 ? -6.418 32.375 20.047 1 97.44 310 LYS B N 1
ATOM 4875 C CA . LYS B 1 310 ? -7.188 33.531 20.484 1 97.44 310 LYS B CA 1
ATOM 4876 C C . LYS B 1 310 ? -7.379 33.531 22 1 97.44 310 LYS B C 1
ATOM 4878 O O . LYS B 1 310 ? -7.352 32.469 22.625 1 97.44 310 LYS B O 1
#

Sequence (620 aa):
MANAWKKYKSNKLTTPKLLFLLTSTSLILLTFFYLTAPPTPFFNPTSPIHPFNYTNTPQPHPIIANQVEGLKHPFIYSLSDFGSLPDKPHKNIVRMLKGKLFRRPDISVTVQDLLDKMRAEGRTGAFVDVGANVGMATFAAAVMGFRVYAFEPVLENLQSVCNGIYFNRVGDLVRLFEAATSDRLGNITFHKLVGRLDNSAVSAAGAKLAFKSNEEVELQVRSVLLDLVIPETERVLLLKIDVQGWEYHVLKGAKKLLSRKKGEAPYLIYEEDERLLQASNSSSTEIRKFLGGLGYTHCVQKGTDAHCTKMANAWKKYKSNKLTTPKLLFLLTSTSLILLTFFYLTAPPTPFFNPTSPIHPFNYTNTPQPHPIIANQVEGLKHPFIYSLSDFGSLPDKPHKNIVRMLKGKLFRRPDISVTVQDLLDKMRAEGRTGAFVDVGANVGMATFAAAVMGFRVYAFEPVLENLQSVCNGIYFNRVGDLVRLFEAATSDRLGNITFHKLVGRLDNSAVSAAGAKLAFKSNEEVELQVRSVLLDLVIPETERVLLLKIDVQGWEYHVLKGAKKLLSRKKGEAPYLIYEEDERLLQASNSSSTEIRKFLGGLGYTHCVQKGTDAHCTK

Solvent-accessible surface area (backbone atoms only — not comparable to full-atom values): 32646 Å² total; per-residue (Å²): 137,84,80,78,77,77,76,78,74,78,79,74,64,84,40,72,62,56,50,44,48,48,48,49,50,47,48,48,46,48,48,44,48,62,67,58,38,68,71,63,89,83,71,42,91,76,25,91,65,70,65,52,61,61,88,77,47,80,67,78,66,64,40,49,30,32,39,38,39,95,49,97,64,61,45,43,40,27,55,61,49,59,52,51,63,61,86,46,51,26,68,50,56,56,32,42,44,65,73,40,55,26,74,63,54,70,61,27,53,52,51,39,52,53,51,50,53,40,42,75,72,70,53,77,50,25,36,37,29,37,48,30,52,42,26,60,54,49,42,29,40,34,72,73,70,30,38,31,45,32,23,29,54,51,64,62,24,45,46,15,29,37,51,19,32,61,60,56,70,34,67,91,30,52,44,38,32,71,22,37,63,18,64,48,77,50,74,41,59,26,19,28,32,56,90,41,71,81,43,61,10,53,30,59,62,17,17,48,70,73,34,96,45,88,49,71,42,81,39,81,31,42,25,35,30,51,52,49,48,52,48,89,83,56,47,37,51,36,36,39,41,48,49,59,28,46,51,59,42,30,51,59,16,24,45,68,56,50,51,38,54,82,90,56,30,42,40,35,36,34,56,62,49,62,70,27,15,44,52,55,76,47,43,67,66,57,44,50,52,54,38,38,76,43,51,36,72,48,70,47,76,57,88,58,29,36,40,34,33,98,137,86,79,78,79,77,78,78,76,74,79,74,65,84,39,71,62,54,50,45,49,49,48,49,49,47,48,49,46,48,49,43,48,63,68,60,39,68,73,63,89,81,70,42,90,75,25,88,68,70,64,52,61,60,87,77,47,80,68,75,66,65,40,47,29,32,39,38,39,96,49,97,63,61,45,41,40,26,54,62,50,57,53,52,62,61,84,44,53,26,68,51,56,55,33,42,43,64,74,40,55,27,73,63,54,69,62,26,54,54,50,37,53,53,50,50,52,39,42,74,71,70,52,78,48,25,36,37,30,38,47,29,52,42,25,61,53,50,42,31,40,34,71,73,70,31,37,30,43,33,24,28,53,52,64,62,23,44,46,15,29,38,50,19,32,62,60,57,69,33,65,91,31,52,42,39,32,72,22,38,64,18,63,48,76,51,74,43,58,28,18,29,30,56,90,40,72,81,42,62,11,52,30,57,60,18,16,48,71,75,32,96,45,88,49,71,42,80,39,81,32,44,25,34,29,51,52,49,49,54,47,90,83,56,48,37,51,36,36,40,39,48,50,58,29,46,50,60,40,30,51,59,14,25,45,68,56,51,51,38,54,81,90,55,30,41,39,35,35,33,58,62,49,61,69,28,15,44,53,55,75,46,43,67,66,56,43,51,52,54,39,40,76,44,51,37,73,48,68,44,76,56,88,57,29,34,40,34,33,99

Nearest PDB structures (foldseek):
  3egi-assembly1_D  TM=8.592E-01  e=2.039E-02  Homo sapiens
  3egi-assembly1_C  TM=8.520E-01  e=2.039E-02  Homo sapiens
  2jjq-assembly1_A  TM=5.796E-01  e=9.972E-04  Pyrococcus abyssi
  2vs1-assembly1_A  TM=5.105E-01  e=4.478E-04  Pyrococcus abyssi
  8ryd-assembly1_B  TM=4.388E-01  e=2.419E-04  Pseudomonas aeruginosa

pLDDT: mean 84.81, std 20.56, range [27.67, 98.94]

Foldseek 3Di:
DDPCPPDPPPPPPPPPVNVVVVVVVVVVVVVCCVVVVPPLLQDDPQFPFAFDDLVPDDADDDWDKFWEPDAPQIFMFTDLAQDPPPPDGDPQVVQVVVVHTGYQDPLLRVLLVQVVVCVVVVDAFAEEAAQCQRNSNVVSQQSVPHAYEHEHQQVSSVSRVSVRCVRSVRVSRYGYTNAHEFLDWDKAKKKAAPRGSSQIARFPQQSVVRDVHDDIDIDITTYAAPPRNNDPPGQYAAYEHEHRQRVQRNVNSCLSLQLDDAVRRYWYKYFADQSSVVSVVHGPVRSQVSSVVSPFPDWDDDPRMITTHD/DDPPDPDPPPPCPCPPVNVVVVVVVVVVVVVCCVVVVPPLLQDDPQFPFAFDDLVPDDADDDWDKFWEPDAPQIFMFTDLAQPPPPPDGDPQVVQVVVVHTGYQDPLLRVLLVLVVVCVVVVDAFAEEAALCQRNSNVVSQQSVPHAYEYEHQQVSSVSRVSVRCVRSVRVSRYGYTNAHEFLDWDKAKKKAAPRGSSQIARFPQQSVVRDVHDDIDIDITTYAAPPRNNDPPGQYAAYEEERRQRVQGNCNSCLSLQLDDAVRRYWYKYFADQSSVVSVVHGPVRSQVSSVVSPFPDWDDDPRMITTHD

InterPro domains:
  IPR006342 Methyltransferase FkbM [PF05050] (129-296)
  IPR006342 Methyltransferase FkbM [TIGR01444] (127-262)
  IPR029063 S-adenosyl-L-methionine-dependent methyltransferase superfamily [G3DSA:3.40.50.150] (117-301)
  IPR029063 S-adenosyl-L-methionine-dependent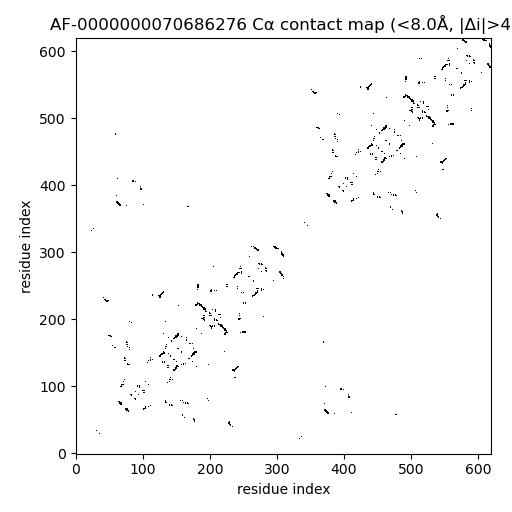 methyltransferase superfamily [SSF53335] (62-301)
  IPR052514 S-adenosyl-L-methionine-dependent methyltransferase [PTHR34203] (11-310)

Radius of gyration: 30.73 Å; Cα contacts (8 Å, |Δi|>4): 1232; chains: 2; bounding box: 91×89×56 Å

Secondary structure (DSSP, 8-state):
-------------S-HHHHHHHHHHHHHHHHHHHHSS---TT--TT-SSPPP-TTTSPPPSSEEEEEBSS-SS--EEE-S--EETTTEE-HHHHHHHTT-PBPPPHHHHHHHHHHHHHHHTT---EEEEES-TTTHHHHHHHTTT-EEEEE---HHHHHHHHHHHHHHT-TTTEEEE-SEE-SSSEEEEEEEETT-TT-EESSHHHHHHHS--S-EEEEEEEEE-HHHHS-TT--EEEEEE--SS-HHHHHHTTHHHHTSPTTTSPEEEEE--HHHHHHTT--HHHHHHHHHHTT--EEEEETTEEEEE-/-------------S-HHHHHHHHHHHHHHHHHHHHSS---TT--TT-SSPPP-TTTSPPPSSEEEEEBSS-SS--EEE-S--EETTTEE-HHHHHHHTT-PBPPPHHHHHHHHHHHHHHHTT---EEEEES-TTTHHHHHHHTTT-EEEEE---HHHHHHHHHHHHHHT-TTTEEEE-SEE-SSSEEEEEEEETT-TT-EESSHHHHHHHS--S-EEEEEEEEE-HHHHS-TT--EEEEEE--SS-HHHHHHTTHHHHTSPTTTSPEEEEE--HHHHHHTT--HHHHHHHHHHTT--EEEEETTEEEEE-

Organism: Helianthus annuus (NCBI:txid4232)